Protein AF-0000000079075268 (afdb_homodimer)

Structure (mmCIF, N/CA/C/O backbone):
data_AF-0000000079075268-model_v1
#
loop_
_entity.id
_entity.type
_entity.pdbx_description
1 polymer 'ShKT domain-containing protein'
#
loop_
_atom_site.group_PDB
_atom_site.id
_atom_site.type_symbol
_atom_site.label_atom_id
_atom_site.label_alt_id
_atom_site.label_comp_id
_atom_site.label_asym_id
_atom_site.label_entity_id
_atom_site.label_seq_id
_atom_site.pdbx_PDB_ins_code
_atom_site.Cartn_x
_atom_site.Cartn_y
_atom_site.Cartn_z
_atom_site.occupancy
_atom_site.B_iso_or_equiv
_atom_site.auth_seq_id
_atom_site.auth_comp_id
_atom_site.auth_asym_id
_atom_site.auth_atom_id
_atom_site.pdbx_PDB_model_num
ATOM 1 N N . MET A 1 1 ? -38.5 -7.684 -31.516 1 22.58 1 MET A N 1
ATOM 2 C CA . MET A 1 1 ? -37.281 -7.816 -32.344 1 22.58 1 MET A CA 1
ATOM 3 C C . MET A 1 1 ? -36.156 -6.965 -31.797 1 22.58 1 MET A C 1
ATOM 5 O O . MET A 1 1 ? -36.062 -5.77 -32.094 1 22.58 1 MET A O 1
ATOM 9 N N . GLY A 1 2 ? -35.969 -6.949 -30.531 1 22.91 2 GLY A N 1
ATOM 10 C CA . GLY A 1 2 ? -35.438 -6.016 -29.547 1 22.91 2 GLY A CA 1
ATOM 11 C C . GLY A 1 2 ? -33.938 -5.828 -29.641 1 22.91 2 GLY A C 1
ATOM 12 O O . GLY A 1 2 ? -33.219 -6.785 -29.891 1 22.91 2 GLY A O 1
ATOM 13 N N . VAL A 1 3 ? -33.469 -4.605 -30.156 1 26.36 3 VAL A N 1
ATOM 14 C CA . VAL A 1 3 ? -32.156 -4.102 -30.516 1 26.36 3 VAL A CA 1
ATOM 15 C C . VAL A 1 3 ? -31.172 -4.383 -29.375 1 26.36 3 VAL A C 1
ATOM 17 O O . VAL A 1 3 ? -31.375 -3.926 -28.25 1 26.36 3 VAL A O 1
ATOM 20 N N . SER A 1 4 ? -30.547 -5.559 -29.219 1 22.36 4 SER A N 1
ATOM 21 C CA . SER A 1 4 ? -29.594 -6.102 -28.25 1 22.36 4 SER A CA 1
ATOM 22 C C . SER A 1 4 ? -28.312 -5.262 -28.219 1 22.36 4 SER A C 1
ATOM 24 O O . SER A 1 4 ? -27.656 -5.09 -29.234 1 22.36 4 SER A O 1
ATOM 26 N N . ASP A 1 5 ? -28.438 -4.043 -27.609 1 23.14 5 ASP A N 1
ATOM 27 C CA . ASP A 1 5 ? -27.375 -3.045 -27.547 1 23.14 5 ASP A CA 1
ATOM 28 C C . ASP A 1 5 ? -26.062 -3.676 -27.094 1 23.14 5 ASP A C 1
ATOM 30 O O . ASP A 1 5 ? -25.984 -4.266 -26.016 1 23.14 5 ASP A O 1
ATOM 34 N N . ARG A 1 6 ? -25.297 -4.168 -28.031 1 26.06 6 ARG A N 1
ATOM 35 C CA . ARG A 1 6 ? -23.953 -4.723 -28.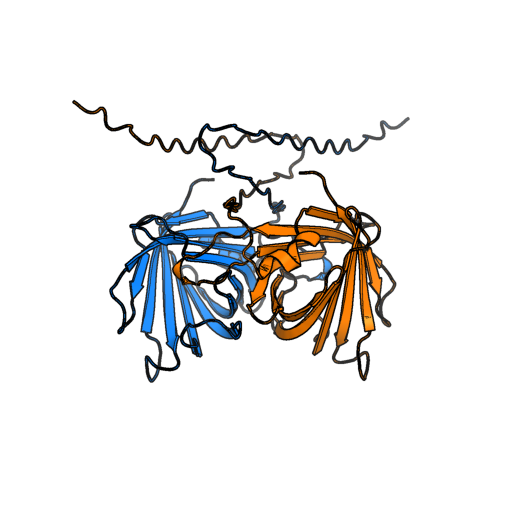016 1 26.06 6 ARG A CA 1
ATOM 36 C C . ARG A 1 6 ? -22.984 -3.793 -27.297 1 26.06 6 ARG A C 1
ATOM 38 O O . ARG A 1 6 ? -22.969 -2.588 -27.547 1 26.06 6 ARG A O 1
ATOM 45 N N . PHE A 1 7 ? -22.781 -3.996 -26.062 1 22.41 7 PHE A N 1
ATOM 46 C CA . PHE A 1 7 ? -21.812 -3.33 -25.219 1 22.41 7 PHE A CA 1
ATOM 47 C C . PHE A 1 7 ? -20.422 -3.338 -25.859 1 22.41 7 PHE A C 1
ATOM 49 O O . PHE A 1 7 ? -19.797 -4.391 -25.984 1 22.41 7 PHE A O 1
ATOM 56 N N . ARG A 1 8 ? -20.172 -2.545 -26.938 1 23.23 8 ARG A N 1
ATOM 57 C CA . ARG A 1 8 ? -18.859 -2.418 -27.562 1 23.23 8 ARG A CA 1
ATOM 58 C C . ARG A 1 8 ? -17.828 -1.882 -26.578 1 23.23 8 ARG A C 1
ATOM 60 O O . ARG A 1 8 ? -17.984 -0.769 -26.062 1 23.23 8 ARG A O 1
ATOM 67 N N . PHE A 1 9 ? -17.266 -2.678 -25.75 1 23.64 9 PHE A N 1
ATOM 68 C CA . PHE A 1 9 ? -16.125 -2.312 -24.922 1 23.64 9 PHE A CA 1
ATOM 69 C C . PHE A 1 9 ? -14.922 -1.958 -25.797 1 23.64 9 PHE A C 1
ATOM 71 O O . PHE A 1 9 ? -14.344 -2.826 -26.453 1 23.64 9 PHE A O 1
ATOM 78 N N . ALA A 1 10 ? -15.023 -0.939 -26.594 1 23.73 10 ALA A N 1
ATOM 79 C CA . ALA A 1 10 ? -13.812 -0.581 -27.328 1 23.73 10 ALA A CA 1
ATOM 80 C C . ALA A 1 10 ? -12.711 -0.113 -26.391 1 23.73 10 ALA A C 1
ATOM 82 O O . ALA A 1 10 ? -12.906 0.831 -25.609 1 23.73 10 ALA A O 1
ATOM 83 N N . PHE A 1 11 ? -11.922 -0.971 -25.922 1 25.75 11 PHE A N 1
ATOM 84 C CA . PHE A 1 11 ? -10.672 -0.705 -25.219 1 25.75 11 PHE A CA 1
ATOM 85 C C . PHE A 1 11 ? -9.742 0.15 -26.078 1 25.75 11 PHE A C 1
ATOM 87 O O . PHE A 1 11 ? -9.07 -0.36 -26.984 1 25.75 11 PHE A O 1
ATOM 94 N N . ALA A 1 12 ? -10.227 1.272 -26.609 1 25 12 ALA A N 1
ATOM 95 C CA . ALA A 1 12 ? -9.25 2.045 -27.375 1 25 12 ALA A CA 1
ATOM 96 C C . ALA A 1 12 ? -8.172 2.625 -26.453 1 25 12 ALA A C 1
ATOM 98 O O . ALA A 1 12 ? -8.453 3.479 -25.609 1 25 12 ALA A O 1
ATOM 99 N N . SER A 1 13 ? -7.273 1.851 -25.969 1 26.67 13 SER A N 1
ATOM 100 C CA . SER A 1 13 ? -6.062 2.309 -25.297 1 26.67 13 SER A CA 1
ATOM 101 C C . SER A 1 13 ? -5.254 3.246 -26.188 1 26.67 13 SER A C 1
ATOM 103 O O . SER A 1 13 ? -4.699 2.822 -27.203 1 26.67 13 SER A O 1
ATOM 105 N N . ARG A 1 14 ? -5.84 4.352 -26.578 1 27.17 14 ARG A N 1
ATOM 106 C CA . ARG A 1 14 ? -4.941 5.227 -27.328 1 27.17 14 ARG A CA 1
ATOM 107 C C . ARG A 1 14 ? -3.748 5.641 -26.469 1 27.17 14 ARG A C 1
ATOM 109 O O . ARG A 1 14 ? -3.918 6.27 -25.422 1 27.17 14 ARG A O 1
ATOM 116 N N . LEU A 1 15 ? -2.732 4.879 -26.453 1 26.78 15 LEU A N 1
ATOM 117 C CA . LEU A 1 15 ? -1.396 5.188 -25.969 1 26.78 15 LEU A CA 1
ATOM 118 C C . LEU A 1 15 ? -0.812 6.391 -26.688 1 26.78 15 LEU A C 1
ATOM 120 O O . LEU A 1 15 ? -0.612 6.352 -27.906 1 26.78 15 LEU A O 1
ATOM 124 N N . GLU A 1 16 ? -1.376 7.566 -26.438 1 29.05 16 GLU A N 1
ATOM 125 C CA . GLU A 1 16 ? -0.657 8.648 -27.109 1 29.05 16 GLU A CA 1
ATOM 126 C C . GLU A 1 16 ? 0.762 8.789 -26.562 1 29.05 16 GLU A C 1
ATOM 128 O O . GLU A 1 16 ? 0.956 8.945 -25.359 1 29.05 16 GLU A O 1
ATOM 133 N N . MET A 1 17 ? 1.657 8.188 -27.219 1 26.14 17 MET A N 1
ATOM 134 C CA . MET A 1 17 ? 3.092 8.391 -27.031 1 26.14 17 MET A CA 1
ATOM 135 C C . MET A 1 17 ? 3.48 9.836 -27.312 1 26.14 17 MET A C 1
ATOM 137 O O . MET A 1 17 ? 3.252 10.344 -28.422 1 26.14 17 MET A O 1
ATOM 141 N N . VAL A 1 18 ? 3.154 10.766 -26.438 1 28.12 18 VAL A N 1
ATOM 142 C CA . VAL A 1 18 ? 3.754 12.047 -26.797 1 28.12 18 VAL A CA 1
ATOM 143 C C . VAL A 1 18 ? 5.277 11.938 -26.75 1 28.12 18 VAL A C 1
ATOM 145 O O . VAL A 1 18 ? 5.855 11.609 -25.719 1 28.12 18 VAL A O 1
ATOM 148 N N . ARG A 1 19 ? 5.898 11.82 -27.828 1 30.5 19 ARG A N 1
ATOM 149 C CA . ARG A 1 19 ? 7.332 11.82 -28.109 1 30.5 19 ARG A CA 1
ATOM 150 C C . ARG A 1 19 ? 7.988 13.094 -27.594 1 30.5 19 ARG A C 1
ATOM 152 O O . ARG A 1 19 ? 7.82 14.164 -28.188 1 30.5 19 ARG A O 1
ATOM 159 N N . ARG A 1 20 ? 7.914 13.547 -26.281 1 32.91 20 ARG A N 1
ATOM 160 C CA . ARG A 1 20 ? 8.836 14.672 -26.172 1 32.91 20 ARG A CA 1
ATOM 161 C C . ARG A 1 20 ? 10.266 14.242 -26.453 1 32.91 20 ARG A C 1
ATOM 163 O O . ARG A 1 20 ? 10.617 13.07 -26.281 1 32.91 20 ARG A O 1
ATOM 170 N N . SER A 1 21 ? 11.117 15.102 -26.953 1 34.5 21 SER A N 1
ATOM 171 C CA . SER A 1 21 ? 12.516 14.93 -27.344 1 34.5 21 SER A CA 1
ATOM 172 C C . SER A 1 21 ? 13.297 14.164 -26.281 1 34.5 21 SER A C 1
ATOM 174 O O . SER A 1 21 ? 14.141 13.328 -26.609 1 34.5 21 SER A O 1
ATOM 176 N N . GLY A 1 22 ? 13.414 14.703 -25.062 1 35.09 22 GLY A N 1
ATOM 177 C CA . GLY A 1 22 ? 14.391 14.094 -24.188 1 35.09 22 GLY A CA 1
ATOM 178 C C . GLY A 1 22 ? 13.969 12.742 -23.656 1 35.09 22 GLY A C 1
ATOM 179 O O . GLY A 1 22 ? 12.805 12.352 -23.797 1 35.09 22 GLY A O 1
ATOM 180 N N . ASP A 1 23 ? 14.906 11.75 -23.266 1 38.97 23 ASP A N 1
ATOM 181 C CA . ASP A 1 23 ? 14.898 10.305 -23.047 1 38.97 23 ASP A CA 1
ATOM 182 C C . ASP A 1 23 ? 13.859 9.914 -21.984 1 38.97 23 ASP A C 1
ATOM 184 O O . ASP A 1 23 ? 13.797 8.758 -21.578 1 38.97 23 ASP A O 1
ATOM 188 N N . SER A 1 24 ? 13.352 10.82 -21.25 1 37.84 24 SER A N 1
ATOM 189 C CA . SER A 1 24 ? 12.555 10.312 -20.156 1 37.84 24 SER A CA 1
ATOM 190 C C . SER A 1 24 ? 11.117 10.039 -20.578 1 37.84 24 SER A C 1
ATOM 192 O O . SER A 1 24 ? 10.453 10.922 -21.141 1 37.84 24 SER A O 1
ATOM 194 N N . PHE A 1 25 ? 10.828 8.82 -20.922 1 38.78 25 PHE A N 1
ATOM 195 C CA . PHE A 1 25 ? 9.461 8.43 -21.266 1 38.78 25 PHE A CA 1
ATOM 196 C C . PHE A 1 25 ? 8.57 8.461 -20.031 1 38.78 25 PHE A C 1
ATOM 198 O O . PHE A 1 25 ? 8.977 8.031 -18.938 1 38.78 25 PHE A O 1
ATOM 205 N N . ILE A 1 26 ? 7.781 9.422 -20.031 1 35.22 26 ILE A N 1
ATOM 206 C CA . ILE A 1 26 ? 6.734 9.406 -19.016 1 35.22 26 ILE A CA 1
ATOM 207 C C . ILE A 1 26 ? 5.711 8.328 -19.344 1 35.22 26 ILE A C 1
ATOM 209 O O . ILE A 1 26 ? 5.121 8.336 -20.438 1 35.22 26 ILE A O 1
ATOM 213 N N . ILE A 1 27 ? 5.906 7.137 -18.891 1 36 27 ILE A N 1
ATOM 214 C CA . ILE A 1 27 ? 4.824 6.164 -19.016 1 36 27 ILE A CA 1
ATOM 215 C C . ILE A 1 27 ? 3.74 6.465 -17.984 1 36 27 ILE A C 1
ATOM 217 O O . ILE A 1 27 ? 4.031 6.625 -16.797 1 36 27 ILE A O 1
ATOM 221 N N . VAL A 1 28 ? 2.674 6.984 -18.516 1 34.03 28 VAL A N 1
ATOM 222 C CA . VAL A 1 28 ? 1.453 7.129 -17.734 1 34.03 28 VAL A CA 1
ATOM 223 C C . VAL A 1 28 ? 0.877 5.754 -17.406 1 34.03 28 VAL A C 1
ATOM 225 O O . VAL A 1 28 ? 0.5 5.004 -18.312 1 34.03 28 VAL A O 1
ATOM 228 N N . VAL A 1 29 ? 1.369 5.258 -16.375 1 39.75 29 VAL A N 1
ATOM 229 C CA . VAL A 1 29 ? 0.602 4.082 -15.969 1 39.75 29 VAL A CA 1
ATOM 230 C C . VAL A 1 29 ? -0.791 4.508 -15.508 1 39.75 29 VAL A C 1
ATOM 232 O O . VAL A 1 29 ? -0.928 5.332 -14.602 1 39.75 29 VAL A O 1
ATOM 235 N N . ILE A 1 30 ? -1.735 4.305 -16.375 1 36 30 ILE A N 1
ATOM 236 C CA . ILE A 1 30 ? -3.139 4.461 -16 1 36 30 ILE A CA 1
ATOM 237 C C . ILE A 1 30 ? -3.508 3.439 -14.938 1 36 30 ILE A C 1
ATOM 239 O O . ILE A 1 30 ? -3.48 2.232 -15.188 1 36 30 ILE A O 1
ATOM 243 N N . VAL A 1 31 ? -3.094 3.82 -13.734 1 40.84 31 VAL A N 1
ATOM 244 C CA . VAL A 1 31 ? -3.809 2.963 -12.789 1 40.84 31 VAL A CA 1
ATOM 245 C C . VAL A 1 31 ? -5.305 3.264 -12.852 1 40.84 31 VAL A C 1
ATOM 247 O O . VAL A 1 31 ? -5.719 4.41 -12.672 1 40.84 31 VAL A O 1
ATOM 250 N N . LEU A 1 32 ? -6.027 2.428 -13.438 1 38.38 32 LEU A N 1
ATOM 251 C CA . LEU A 1 32 ? -7.484 2.508 -13.453 1 38.38 32 LEU A CA 1
ATOM 252 C C . LEU A 1 32 ? -8.039 2.574 -12.039 1 38.38 32 LEU A C 1
ATOM 254 O O . LEU A 1 32 ? -8.016 1.579 -11.312 1 38.38 32 LEU A O 1
ATOM 258 N N . VAL A 1 33 ? -7.715 3.771 -11.492 1 46.31 33 VAL A N 1
ATOM 259 C CA . VAL A 1 33 ? -8.57 3.875 -10.312 1 46.31 33 VAL A CA 1
ATOM 260 C C . VAL A 1 33 ? -10.023 4.098 -10.75 1 46.31 33 VAL A C 1
ATOM 262 O O . VAL A 1 33 ? -10.32 5.062 -11.453 1 46.31 33 VAL A O 1
ATOM 265 N N . GLN A 1 34 ? -10.773 3.109 -10.898 1 43.53 34 GLN A N 1
ATOM 266 C CA . GLN A 1 34 ? -12.203 3.293 -11.133 1 43.53 34 GLN A CA 1
ATOM 267 C C . GLN A 1 34 ? -12.836 4.148 -10.039 1 43.53 34 GLN A C 1
ATOM 269 O O . GLN A 1 34 ? -12.828 3.771 -8.867 1 43.53 34 GLN A O 1
ATOM 274 N N . LEU A 1 35 ? -12.688 5.48 -10.188 1 48.34 35 LEU A N 1
ATOM 275 C CA . LEU A 1 35 ? -13.445 6.324 -9.273 1 48.34 35 LEU A CA 1
ATOM 276 C C . LEU A 1 35 ? -14.945 6.051 -9.398 1 48.34 35 LEU A C 1
ATOM 278 O O . LEU A 1 35 ? -15.508 6.164 -10.492 1 48.34 35 LEU A O 1
ATOM 282 N N . SER A 1 36 ? -15.375 5.102 -8.781 1 50.12 36 SER A N 1
ATOM 283 C CA . SER A 1 36 ? -16.828 4.965 -8.734 1 50.12 36 SER A CA 1
ATOM 284 C C . SER A 1 36 ? -17.469 6.145 -8.016 1 50.12 36 SER A C 1
ATOM 286 O O . SER A 1 36 ? -16.891 6.684 -7.066 1 50.12 36 SER A O 1
ATOM 288 N N . ASP A 1 37 ? -18.125 6.992 -8.781 1 55.16 37 ASP A N 1
ATOM 289 C CA . ASP A 1 37 ? -18.938 8.078 -8.25 1 55.16 37 ASP A CA 1
ATOM 290 C C . ASP A 1 37 ? -19.844 7.578 -7.117 1 55.16 37 ASP A C 1
ATOM 292 O O . ASP A 1 37 ? -21.031 7.898 -7.078 1 55.16 37 ASP A O 1
ATOM 296 N N . GLU A 1 38 ? -19.25 6.688 -6.434 1 64.25 38 GLU A N 1
ATOM 297 C CA . GLU A 1 38 ? -20.156 6.293 -5.348 1 64.25 38 GLU A CA 1
ATOM 298 C C . GLU A 1 38 ? -20.062 7.273 -4.18 1 64.25 38 GLU A C 1
ATOM 300 O O . GLU A 1 38 ? -18.969 7.695 -3.797 1 64.25 38 GLU A O 1
ATOM 305 N N . ALA A 1 39 ? -21.203 7.734 -3.809 1 78.5 39 ALA A N 1
ATOM 306 C CA . ALA A 1 39 ? -21.344 8.633 -2.668 1 78.5 39 ALA A CA 1
ATOM 307 C C . ALA A 1 39 ? -20.672 8.062 -1.428 1 78.5 39 ALA A C 1
ATOM 309 O O . ALA A 1 39 ? -20.688 6.844 -1.215 1 78.5 39 ALA A O 1
ATOM 310 N N . LEU A 1 40 ? -19.938 8.945 -0.715 1 89.19 40 LEU A N 1
ATOM 311 C CA . LEU A 1 40 ? -19.391 8.547 0.577 1 89.19 40 LEU A CA 1
ATOM 312 C C . LEU A 1 40 ? -20.5 8.062 1.51 1 89.19 40 LEU A C 1
ATOM 314 O O . LEU A 1 40 ? -21.594 8.641 1.541 1 89.19 40 LEU A O 1
ATOM 318 N N . ASP A 1 41 ? -20.219 7.004 2.152 1 89.31 41 ASP A N 1
ATOM 319 C CA . ASP A 1 41 ? -21.156 6.598 3.182 1 89.31 41 ASP A CA 1
ATOM 320 C C . ASP A 1 41 ? -21.125 7.547 4.379 1 89.31 41 ASP A C 1
ATOM 322 O O . ASP A 1 41 ? -20.344 8.5 4.391 1 89.31 41 ASP A O 1
ATOM 326 N N . PHE A 1 42 ? -22 7.336 5.309 1 90.19 42 PHE A N 1
ATOM 327 C CA . PHE A 1 42 ? -22.188 8.242 6.438 1 90.19 42 PHE A CA 1
ATOM 328 C C . PHE A 1 42 ? -20.891 8.398 7.223 1 90.19 42 PHE A C 1
ATOM 330 O O . PHE A 1 42 ? -20.531 9.508 7.633 1 90.19 42 PHE A O 1
ATOM 337 N N . ASN A 1 43 ? -20.172 7.359 7.418 1 90.38 43 ASN A N 1
ATOM 338 C CA . ASN A 1 43 ? -18.969 7.387 8.25 1 90.38 43 ASN A CA 1
ATOM 339 C C . ASN A 1 43 ? -17.812 8.086 7.535 1 90.38 43 ASN A C 1
ATOM 341 O O . ASN A 1 43 ? -17.125 8.922 8.125 1 90.38 43 ASN A O 1
ATOM 345 N N . ASN A 1 44 ? -17.641 7.789 6.242 1 94.25 44 ASN A N 1
ATOM 346 C CA . ASN A 1 44 ? -16.531 8.352 5.488 1 94.25 44 ASN A CA 1
ATOM 347 C C . ASN A 1 44 ? -16.797 9.797 5.086 1 94.25 44 ASN A C 1
ATOM 349 O O . ASN A 1 44 ? -15.867 10.516 4.695 1 94.25 44 ASN A O 1
ATOM 353 N N . ARG A 1 45 ? -18 10.258 5.246 1 94.31 45 ARG A N 1
ATOM 354 C CA . ARG A 1 45 ? -18.312 11.664 4.996 1 94.31 45 ARG A CA 1
ATOM 355 C C . ARG A 1 45 ? -17.531 12.57 5.945 1 94.31 45 ARG A C 1
ATOM 357 O O . ARG A 1 45 ? -17.25 13.727 5.617 1 94.31 45 ARG A O 1
ATOM 364 N N . LYS A 1 46 ? -17.234 12.055 7.062 1 94.62 46 LYS A N 1
ATOM 365 C CA . LYS A 1 46 ? -16.438 12.805 8.039 1 94.62 46 LYS A CA 1
ATOM 366 C C . LYS A 1 46 ? -15.078 13.172 7.469 1 94.62 46 LYS A C 1
ATOM 368 O O . LYS A 1 46 ? -14.422 14.094 7.965 1 94.62 46 LYS A O 1
ATOM 373 N N . LEU A 1 47 ? -14.633 12.453 6.406 1 96.06 47 LEU A N 1
ATOM 374 C CA . LEU A 1 47 ? -13.32 12.672 5.801 1 96.06 47 LEU A CA 1
ATOM 375 C C . LEU A 1 47 ? -13.438 13.539 4.551 1 96.06 47 LEU A C 1
ATOM 377 O O . LEU A 1 47 ? -12.445 13.758 3.852 1 96.06 47 LEU A O 1
ATOM 381 N N . GLU A 1 48 ? -14.586 14.023 4.262 1 94.31 48 GLU A N 1
ATOM 382 C CA . GLU A 1 48 ? -14.805 14.75 3.014 1 94.31 48 GLU A CA 1
ATOM 383 C C . GLU A 1 48 ? -13.82 15.914 2.877 1 94.31 48 GLU A C 1
ATOM 385 O O . GLU A 1 48 ? -13.336 16.188 1.782 1 94.31 48 GLU A O 1
ATOM 390 N N . TRP A 1 49 ? -13.531 16.562 3.93 1 95.12 49 TRP A N 1
ATOM 391 C CA . TRP A 1 49 ? -12.711 17.766 3.896 1 95.12 49 TRP A CA 1
ATOM 392 C C . TRP A 1 49 ? -11.281 17.438 3.48 1 95.12 49 TRP A C 1
ATOM 394 O O . TRP A 1 49 ? -10.562 18.297 2.969 1 95.12 49 TRP A O 1
ATOM 404 N N . ILE A 1 50 ? -10.828 16.219 3.646 1 96.56 50 ILE A N 1
ATOM 405 C CA . ILE A 1 50 ? -9.445 15.875 3.338 1 96.56 50 ILE A CA 1
ATOM 406 C C . ILE A 1 50 ? -9.352 15.328 1.915 1 96.56 50 ILE A C 1
ATOM 408 O O . ILE A 1 50 ? -8.258 15.188 1.363 1 96.56 50 ILE A O 1
ATOM 412 N N . MET A 1 51 ? -10.445 14.992 1.336 1 95.44 51 MET A N 1
ATOM 413 C CA . MET A 1 51 ? -10.453 14.406 -0.001 1 95.44 51 MET A CA 1
ATOM 414 C C . MET A 1 51 ? -10.008 15.422 -1.045 1 95.44 51 MET A C 1
ATOM 416 O O . MET A 1 51 ? -10.258 16.625 -0.893 1 95.44 51 MET A O 1
ATOM 420 N N . GLY A 1 52 ? -9.352 14.891 -2.068 1 96.12 52 GLY A N 1
ATOM 421 C CA . GLY A 1 52 ? -8.898 15.742 -3.154 1 96.12 52 GLY A CA 1
ATOM 422 C C . GLY A 1 52 ? -7.41 15.609 -3.43 1 96.12 52 GLY A C 1
ATOM 423 O O . GLY A 1 52 ? -6.766 14.664 -2.961 1 96.12 52 GLY A O 1
ATOM 424 N N . LYS A 1 53 ? -6.965 16.453 -4.305 1 97.31 53 LYS A N 1
ATOM 425 C CA . LYS A 1 53 ? -5.547 16.547 -4.641 1 97.31 53 LYS A CA 1
ATOM 426 C C . LYS A 1 53 ? -4.891 17.719 -3.926 1 97.31 53 LYS A C 1
ATOM 428 O O . LYS A 1 53 ? -5.375 18.859 -4.012 1 97.31 53 LYS A O 1
ATOM 433 N N . TRP A 1 54 ? -3.867 17.422 -3.246 1 98.25 54 TRP A N 1
ATOM 434 C CA . TRP A 1 54 ? -3.123 18.391 -2.455 1 98.25 54 TRP A CA 1
ATOM 435 C C . TRP A 1 54 ? -1.658 18.422 -2.875 1 98.25 54 TRP A C 1
ATOM 437 O O . TRP A 1 54 ? -1.051 17.391 -3.127 1 98.25 54 TRP A O 1
ATOM 447 N N . ARG A 1 55 ? -1.116 19.672 -2.883 1 98.31 55 ARG A N 1
ATOM 448 C CA . ARG A 1 55 ? 0.27 19.766 -3.33 1 98.31 55 ARG A CA 1
ATOM 449 C C . ARG A 1 55 ? 1.005 20.891 -2.627 1 98.31 55 ARG A C 1
ATOM 451 O O . ARG A 1 55 ? 0.415 21.938 -2.336 1 98.31 55 ARG A O 1
ATOM 458 N N . SER A 1 56 ? 2.197 20.641 -2.279 1 98.44 56 SER A N 1
ATOM 459 C CA . SER A 1 56 ? 3.133 21.641 -1.784 1 98.44 56 SER A CA 1
ATOM 460 C C . SER A 1 56 ? 4.484 21.531 -2.482 1 98.44 56 SER A C 1
ATOM 462 O O . SER A 1 56 ? 5.102 20.469 -2.488 1 98.44 56 SER A O 1
ATOM 464 N N . GLU A 1 57 ? 4.918 22.609 -2.965 1 96.06 57 GLU A N 1
ATOM 465 C CA . GLU A 1 57 ? 6.215 22.625 -3.635 1 96.06 57 GLU A CA 1
ATOM 466 C C . GLU A 1 57 ? 7.336 22.969 -2.66 1 96.06 57 GLU A C 1
ATOM 468 O O . GLU A 1 57 ? 8.461 22.469 -2.795 1 96.06 57 GLU A O 1
ATOM 473 N N . PHE A 1 58 ? 7.035 23.797 -1.727 1 92.12 58 PHE A N 1
ATOM 474 C CA . PHE A 1 58 ? 8.18 24.375 -1.031 1 92.12 58 PHE A CA 1
ATOM 475 C C . PHE A 1 58 ? 7.918 24.453 0.468 1 92.12 58 PHE A C 1
ATOM 477 O O . PHE A 1 58 ? 8.797 24.844 1.236 1 92.12 58 PHE A O 1
ATOM 484 N N . SER A 1 59 ? 6.871 24.031 0.923 1 95.12 59 SER A N 1
ATOM 485 C CA . SER A 1 59 ? 6.547 24.312 2.316 1 95.12 59 SER A CA 1
ATOM 486 C C . SER A 1 59 ? 6.992 23.172 3.23 1 95.12 59 SER A C 1
ATOM 488 O O . SER A 1 59 ? 7.055 23.344 4.449 1 95.12 59 SER A O 1
ATOM 490 N N . GLY A 1 60 ? 7.219 22.031 2.701 1 98.19 60 GLY A N 1
ATOM 491 C CA . GLY A 1 60 ? 7.598 20.906 3.535 1 98.19 60 GLY A CA 1
ATOM 492 C C . GLY A 1 60 ? 8.945 21.078 4.215 1 98.19 60 GLY A C 1
ATOM 493 O O . GLY A 1 60 ? 9.906 21.531 3.586 1 98.19 60 GLY A O 1
ATOM 494 N N . LYS A 1 61 ? 8.969 20.75 5.512 1 97.69 61 LYS A N 1
ATOM 495 C CA . LYS A 1 61 ? 10.211 20.781 6.281 1 97.69 61 LYS A CA 1
ATOM 496 C C . LYS A 1 61 ? 10.445 19.438 6.977 1 97.69 61 LYS A C 1
ATOM 498 O O . LYS A 1 61 ? 9.5 18.812 7.473 1 97.69 61 LYS A O 1
ATOM 503 N N . VAL A 1 62 ? 11.641 18.984 6.973 1 95.25 62 VAL A N 1
ATOM 504 C CA . VAL A 1 62 ? 12.086 17.812 7.727 1 95.25 62 VAL A CA 1
ATOM 505 C C . VAL A 1 62 ? 12.945 18.25 8.906 1 95.25 62 VAL A C 1
ATOM 507 O O . VAL A 1 62 ? 13.914 19 8.734 1 95.25 62 VAL A O 1
ATOM 510 N N . PHE A 1 63 ? 12.586 17.719 10.102 1 93.19 63 PHE A N 1
ATOM 511 C CA . PHE A 1 63 ? 13.281 18.031 11.344 1 93.19 63 PHE A CA 1
ATOM 512 C C . PHE A 1 63 ? 13.797 16.766 12.008 1 93.19 63 PHE A C 1
ATOM 514 O O . PHE A 1 63 ? 13.102 15.75 12.055 1 93.19 63 PHE A O 1
ATOM 52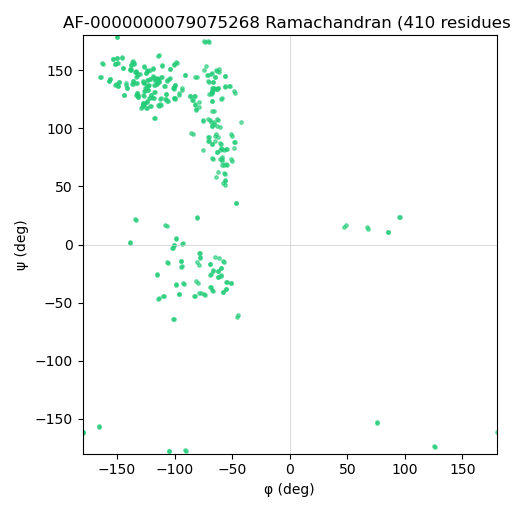1 N N . TRP A 1 64 ? 15 16.875 12.453 1 90.81 64 TRP A N 1
ATOM 522 C CA . TRP A 1 64 ? 15.516 15.844 13.352 1 90.81 64 TRP A CA 1
ATOM 523 C C . TRP A 1 64 ? 16.781 16.328 14.062 1 90.81 64 TRP A C 1
ATOM 525 O O . TRP A 1 64 ? 17.594 17.047 13.477 1 90.81 64 TRP A O 1
ATOM 535 N N . PRO A 1 65 ? 16.984 15.961 15.289 1 90.31 65 PRO A N 1
ATOM 536 C CA . PRO A 1 65 ? 18.109 16.484 16.047 1 90.31 65 PRO A CA 1
ATOM 537 C C . PRO A 1 65 ? 19.453 16.266 15.352 1 90.31 65 PRO A C 1
ATOM 539 O O . PRO A 1 65 ? 20.344 17.109 15.43 1 90.31 65 PRO A O 1
ATOM 542 N N . THR A 1 66 ? 19.625 15.164 14.586 1 85.5 66 THR A N 1
ATOM 543 C CA . THR A 1 66 ? 20.938 14.75 14.094 1 85.5 66 THR A CA 1
ATOM 544 C C . THR A 1 66 ? 21.125 15.164 12.633 1 85.5 66 THR A C 1
ATOM 546 O O . THR A 1 66 ? 22.125 14.82 12.016 1 85.5 66 THR A O 1
ATOM 549 N N . VAL A 1 67 ? 20.188 15.797 11.992 1 83.81 67 VAL A N 1
ATOM 550 C CA . VAL A 1 67 ? 20.297 16.156 10.578 1 83.81 67 VAL A CA 1
ATOM 551 C C . VAL A 1 67 ? 19.859 17.609 10.383 1 83.81 67 VAL A C 1
ATOM 553 O O . VAL A 1 67 ? 19.031 18.125 11.133 1 83.81 67 VAL A O 1
ATOM 556 N N . PRO A 1 68 ? 20.484 18.312 9.359 1 90.06 68 PRO A N 1
ATOM 557 C CA . PRO A 1 68 ? 20 19.656 9.039 1 90.06 68 PRO A CA 1
ATOM 558 C C . PRO A 1 68 ? 18.562 19.656 8.539 1 90.06 68 PRO A C 1
ATOM 560 O O . PRO A 1 68 ? 18.109 18.672 7.941 1 90.06 68 PRO A O 1
ATOM 563 N N . THR A 1 69 ? 17.922 20.766 8.844 1 93.31 69 THR A N 1
ATOM 564 C CA . THR A 1 69 ? 16.562 20.922 8.32 1 93.31 69 THR A CA 1
ATOM 565 C C . THR A 1 69 ? 16.578 20.953 6.797 1 93.31 69 THR A C 1
ATOM 567 O O . THR A 1 69 ? 17.422 21.609 6.188 1 93.31 69 THR A O 1
ATOM 570 N N . MET A 1 70 ? 15.68 20.203 6.223 1 94.19 70 MET A N 1
ATOM 571 C CA . MET A 1 70 ? 15.562 20.141 4.77 1 94.19 70 MET A CA 1
ATOM 572 C C . MET A 1 70 ? 14.164 20.562 4.324 1 94.19 70 MET A C 1
ATOM 574 O O . MET A 1 70 ? 13.203 20.438 5.086 1 94.19 70 MET A O 1
ATOM 578 N N . THR A 1 71 ? 14.172 21.125 3.133 1 97.19 71 THR A N 1
ATOM 579 C CA . THR A 1 71 ? 12.898 21.469 2.51 1 97.19 71 THR A CA 1
ATOM 580 C C . THR A 1 71 ? 12.492 20.422 1.484 1 97.19 71 THR A C 1
ATOM 582 O O . THR A 1 71 ? 13.328 19.922 0.727 1 97.19 71 THR A O 1
ATOM 585 N N . PHE A 1 72 ? 11.172 20.062 1.515 1 97.5 72 PHE A N 1
ATOM 586 C CA . PHE A 1 72 ? 10.711 19.078 0.543 1 97.5 72 PHE A CA 1
ATOM 587 C C . PHE A 1 72 ? 9.352 19.484 -0.03 1 97.5 72 PHE A C 1
ATOM 589 O O . PHE A 1 72 ? 8.641 20.297 0.556 1 97.5 72 PHE A O 1
ATOM 596 N N . GLY A 1 73 ? 9.086 19 -1.242 1 98.19 73 GLY A N 1
ATOM 597 C CA . GLY A 1 73 ? 7.754 19.016 -1.826 1 98.19 73 GLY A CA 1
ATOM 598 C C . GLY A 1 73 ? 7.012 17.703 -1.679 1 98.19 73 GLY A C 1
ATOM 599 O O . GLY A 1 73 ? 7.633 16.656 -1.478 1 98.19 73 GLY A O 1
ATOM 600 N N . GLU A 1 74 ? 5.695 17.812 -1.74 1 98.31 74 GLU A N 1
ATOM 601 C CA . GLU A 1 74 ? 4.887 16.594 -1.657 1 98.31 74 GLU A CA 1
ATOM 602 C C . GLU A 1 74 ? 3.521 16.797 -2.307 1 98.31 74 GLU A C 1
ATOM 604 O O . GLU A 1 74 ? 2.934 17.875 -2.209 1 98.31 74 GLU A O 1
ATOM 609 N N . GLU A 1 75 ? 3.096 15.812 -2.928 1 97.88 75 GLU A N 1
ATOM 610 C CA . GLU A 1 75 ? 1.719 15.734 -3.404 1 97.88 75 GLU A CA 1
ATOM 611 C C . GLU A 1 75 ? 0.959 14.609 -2.713 1 97.88 75 GLU A C 1
ATOM 613 O O . GLU A 1 75 ? 1.521 13.539 -2.451 1 97.88 75 GLU A O 1
ATOM 618 N N . LEU A 1 76 ? -0.25 14.914 -2.385 1 97.81 76 LEU A N 1
ATOM 619 C CA . LEU A 1 76 ? -1.156 13.992 -1.704 1 97.81 76 LEU A CA 1
ATOM 620 C C . LEU A 1 76 ? -2.469 13.859 -2.467 1 97.81 76 LEU A C 1
ATOM 622 O O . LEU A 1 76 ? -3.059 14.867 -2.877 1 97.81 76 LEU A O 1
ATOM 626 N N . HIS A 1 77 ? -2.904 12.656 -2.682 1 96.62 77 HIS A N 1
ATOM 627 C CA . HIS A 1 77 ? -4.191 12.383 -3.307 1 96.62 77 HIS A CA 1
ATOM 628 C C . HIS A 1 77 ? -5.035 11.453 -2.441 1 96.62 77 HIS A C 1
ATOM 630 O O . HIS A 1 77 ? -4.609 10.336 -2.119 1 96.62 77 HIS A O 1
ATOM 636 N N . ILE A 1 78 ? -6.191 11.906 -2.07 1 97.12 78 ILE A N 1
ATOM 637 C CA . ILE A 1 78 ? -7.164 11.102 -1.338 1 97.12 78 ILE A CA 1
ATOM 638 C C . ILE A 1 78 ? -8.492 11.086 -2.09 1 97.12 78 ILE A C 1
ATOM 640 O O . ILE A 1 78 ? -9.109 12.141 -2.301 1 97.12 78 ILE A O 1
ATOM 644 N N . GLY A 1 79 ? -8.867 9.953 -2.488 1 94.69 79 GLY A N 1
ATOM 645 C CA . GLY A 1 79 ? -10.086 9.836 -3.285 1 94.69 79 GLY A CA 1
ATOM 646 C C . GLY A 1 79 ? -10.797 8.516 -3.092 1 94.69 79 GLY A C 1
ATOM 647 O O . GLY A 1 79 ? -10.367 7.676 -2.299 1 94.69 79 GLY A O 1
ATOM 648 N N . GLU A 1 80 ? -11.898 8.367 -3.75 1 91.56 80 GLU A N 1
ATOM 649 C CA . GLU A 1 80 ? -12.727 7.176 -3.602 1 91.56 80 GLU A CA 1
ATOM 650 C C . GLU A 1 80 ? -12.023 5.938 -4.141 1 91.56 80 GLU A C 1
ATOM 652 O O . GLU A 1 80 ? -11.336 6.004 -5.16 1 91.56 80 GLU A O 1
ATOM 657 N N . ALA A 1 81 ? -12.156 4.887 -3.465 1 91.69 81 ALA A N 1
ATOM 658 C CA . ALA A 1 81 ? -11.742 3.57 -3.943 1 91.69 81 ALA A CA 1
ATOM 659 C C . ALA A 1 81 ? -12.953 2.742 -4.371 1 91.69 81 ALA A C 1
ATOM 661 O O . ALA A 1 81 ? -14.07 2.971 -3.9 1 91.69 81 ALA A O 1
ATOM 662 N N . PRO A 1 82 ? -12.68 1.818 -5.359 1 88.25 82 PRO A N 1
ATOM 663 C CA . PRO A 1 82 ? -13.789 0.913 -5.66 1 88.25 82 PRO A CA 1
ATOM 664 C C . PRO A 1 82 ? -14.281 0.151 -4.434 1 88.25 82 PRO A C 1
ATOM 666 O O . PRO A 1 82 ? -13.484 -0.182 -3.549 1 88.25 82 PRO A O 1
ATOM 669 N N . ILE A 1 83 ? -15.555 -0.068 -4.418 1 86.44 83 ILE A N 1
ATOM 670 C CA . ILE A 1 83 ? -16.156 -0.744 -3.27 1 86.44 83 ILE A CA 1
ATOM 671 C C . ILE A 1 83 ? -16.391 -2.215 -3.604 1 86.44 83 ILE A C 1
ATOM 673 O O . ILE A 1 83 ? -16.969 -2.535 -4.648 1 86.44 83 ILE A O 1
ATOM 677 N N . ALA A 1 84 ? -15.836 -3.006 -2.699 1 78.69 84 ALA A N 1
ATOM 678 C CA . ALA A 1 84 ? -16.219 -4.414 -2.783 1 78.69 84 ALA A CA 1
ATOM 679 C C . ALA A 1 84 ? -17.547 -4.664 -2.088 1 78.69 84 ALA A C 1
ATOM 681 O O . ALA A 1 84 ? -17.672 -4.445 -0.881 1 78.69 84 ALA A O 1
ATOM 682 N N . LYS A 1 85 ? -18.453 -5.141 -2.793 1 73.69 85 LYS A N 1
ATOM 683 C CA . LYS A 1 85 ? -19.766 -5.391 -2.213 1 73.69 85 LYS A CA 1
ATOM 684 C C . LYS A 1 85 ? -19.688 -6.379 -1.056 1 73.69 85 LYS A C 1
ATOM 686 O O . LYS A 1 85 ? -20.438 -6.273 -0.082 1 73.69 85 LYS A O 1
ATOM 691 N N . SER A 1 86 ? -18.672 -7.172 -1.149 1 70.19 86 SER A N 1
ATOM 692 C CA . SER A 1 86 ? -18.531 -8.219 -0.142 1 70.19 86 SER A CA 1
ATOM 693 C C . SER A 1 86 ? -17.891 -7.668 1.133 1 70.19 86 SER A C 1
ATOM 695 O O . SER A 1 86 ? -18.047 -8.258 2.207 1 70.19 86 SER A O 1
ATOM 697 N N . ALA A 1 87 ? -17.016 -6.691 1.168 1 67.25 87 ALA A N 1
ATOM 698 C CA . ALA A 1 87 ? -16.281 -6.199 2.326 1 67.25 87 ALA A CA 1
ATOM 699 C C . ALA A 1 87 ? -17.141 -5.262 3.17 1 67.25 87 ALA A C 1
ATOM 701 O O . ALA A 1 87 ? -16.906 -5.117 4.375 1 67.25 87 ALA A O 1
ATOM 702 N N . ASN A 1 88 ? -18.219 -4.77 2.717 1 76.06 88 ASN A N 1
ATOM 703 C CA . ASN A 1 88 ? -19.109 -3.834 3.387 1 76.06 88 ASN A CA 1
ATOM 704 C C . ASN A 1 88 ? -18.344 -2.672 4.008 1 76.06 88 ASN A C 1
ATOM 706 O O . ASN A 1 88 ? -18.672 -2.215 5.105 1 76.06 88 ASN A O 1
ATOM 710 N N . VAL A 1 89 ? -17.156 -2.4 3.713 1 85.25 89 VAL A N 1
ATOM 711 C CA . VAL A 1 89 ? -16.375 -1.253 4.156 1 85.25 89 VAL A CA 1
ATOM 712 C C . VAL A 1 89 ? -15.977 -0.402 2.951 1 85.25 89 VAL A C 1
ATOM 714 O O . VAL A 1 89 ? -15.492 -0.926 1.944 1 85.25 89 VAL A O 1
ATOM 717 N N . GLN A 1 90 ? -16.312 0.826 3.047 1 90.94 90 GLN A N 1
ATOM 718 C CA . GLN A 1 90 ? -15.852 1.757 2.023 1 90.94 90 GLN A CA 1
ATOM 719 C C . GLN A 1 90 ? -14.469 2.305 2.361 1 90.94 90 GLN A C 1
ATOM 721 O O . GLN A 1 90 ? -14.25 2.805 3.465 1 90.94 90 GLN A O 1
ATOM 726 N N . PHE A 1 91 ? -13.57 2.205 1.413 1 93.81 91 PHE A N 1
ATOM 727 C CA . PHE A 1 91 ? -12.234 2.758 1.564 1 93.81 91 PHE A CA 1
ATOM 728 C C . PHE A 1 91 ? -12.031 3.947 0.634 1 93.81 91 PHE A C 1
ATOM 730 O O . PHE A 1 91 ? -12.695 4.055 -0.399 1 93.81 91 PHE A O 1
ATOM 737 N N . LEU A 1 92 ? -11.156 4.762 1.054 1 95.81 92 LEU A N 1
ATOM 738 C CA . LEU A 1 92 ? -10.586 5.801 0.199 1 95.81 92 LEU A CA 1
ATOM 739 C C . LEU A 1 92 ? -9.156 5.457 -0.202 1 95.81 92 LEU A C 1
ATOM 741 O O . LEU A 1 92 ? -8.391 4.938 0.61 1 95.81 92 LEU A O 1
ATOM 745 N N . ASN A 1 93 ? -8.859 5.766 -1.44 1 95.56 93 ASN A N 1
ATOM 746 C CA . ASN A 1 93 ? -7.469 5.691 -1.868 1 95.56 93 ASN A CA 1
ATOM 747 C C . ASN A 1 93 ? -6.629 6.797 -1.238 1 95.56 93 ASN A C 1
ATOM 749 O O . ASN A 1 93 ? -7.09 7.934 -1.1 1 95.56 93 ASN A O 1
ATOM 753 N N . PHE A 1 94 ? -5.461 6.469 -0.85 1 97.44 94 PHE A N 1
ATOM 754 C CA . PHE A 1 94 ? -4.465 7.395 -0.329 1 97.44 94 PHE A CA 1
ATOM 755 C C . PHE A 1 94 ? -3.15 7.262 -1.089 1 97.44 94 PHE A C 1
ATOM 757 O O . PHE A 1 94 ? -2.609 6.16 -1.214 1 97.44 94 PHE A O 1
ATOM 764 N N . SER A 1 95 ? -2.607 8.359 -1.59 1 97 95 SER A N 1
ATOM 765 C CA . SER A 1 95 ? -1.293 8.359 -2.225 1 97 95 SER A CA 1
ATOM 766 C C . SER A 1 95 ? -0.514 9.625 -1.889 1 97 95 SER A C 1
ATOM 768 O O . SER A 1 95 ? -1.079 10.719 -1.865 1 97 95 SER A O 1
ATOM 770 N N . ALA A 1 96 ? 0.734 9.43 -1.606 1 97.62 96 ALA A N 1
ATOM 771 C CA . ALA A 1 96 ? 1.636 10.547 -1.325 1 97.62 96 ALA A CA 1
ATOM 772 C C . ALA A 1 96 ? 2.971 10.367 -2.043 1 97.62 96 ALA A C 1
ATOM 774 O O . ALA A 1 96 ? 3.498 9.25 -2.117 1 97.62 96 ALA A O 1
ATOM 775 N N . ARG A 1 97 ? 3.486 11.469 -2.602 1 97.06 97 ARG A N 1
ATOM 776 C CA . ARG A 1 97 ? 4.812 11.5 -3.209 1 97.06 97 ARG A CA 1
ATOM 777 C C . ARG A 1 97 ? 5.605 12.711 -2.723 1 97.06 97 ARG A C 1
ATOM 779 O O . ARG A 1 97 ? 5.148 13.852 -2.83 1 97.06 97 ARG A O 1
ATOM 786 N N . ALA A 1 98 ? 6.773 12.422 -2.242 1 96.88 98 ALA A N 1
ATOM 787 C CA . ALA A 1 98 ? 7.633 13.492 -1.737 1 96.88 98 ALA A CA 1
ATOM 788 C C . ALA A 1 98 ? 8.938 13.562 -2.529 1 96.88 98 ALA A C 1
ATOM 790 O O . ALA A 1 98 ? 9.406 12.555 -3.057 1 96.88 98 ALA A O 1
ATOM 791 N N . TRP A 1 99 ? 9.492 14.742 -2.594 1 95.88 99 TRP A N 1
ATOM 792 C CA . TRP A 1 99 ? 10.75 14.969 -3.301 1 95.88 99 TRP A CA 1
ATOM 793 C C . TRP A 1 99 ? 11.539 16.109 -2.662 1 95.88 99 TRP A C 1
ATOM 795 O O . TRP A 1 99 ? 10.977 16.906 -1.914 1 95.88 99 TRP A O 1
ATOM 805 N N . SER A 1 100 ? 12.781 16.094 -2.969 1 94.81 100 SER A N 1
ATOM 806 C CA . SER A 1 100 ? 13.625 17.203 -2.549 1 94.81 100 SER A CA 1
ATOM 807 C C . SER A 1 100 ? 13.242 18.484 -3.275 1 94.81 100 SER A C 1
ATOM 809 O O . SER A 1 100 ? 13.117 18.5 -4.5 1 94.81 100 SER A O 1
ATOM 811 N N . HIS A 1 101 ? 13.094 19.5 -2.418 1 95.06 101 HIS A N 1
ATOM 812 C CA . HIS A 1 101 ? 12.797 20.781 -3.045 1 95.06 101 HIS A CA 1
ATOM 813 C C . HIS A 1 101 ? 13.984 21.281 -3.857 1 95.06 101 HIS A C 1
ATOM 815 O O . HIS A 1 101 ? 13.82 21.766 -4.977 1 95.06 101 HIS A O 1
ATOM 821 N N . SER A 1 102 ? 15.219 21.109 -3.375 1 92.06 102 SER A N 1
ATOM 822 C CA . SER A 1 102 ? 16.422 21.688 -3.961 1 92.06 102 SER A CA 1
ATOM 823 C C . SER A 1 102 ? 16.875 20.891 -5.18 1 92.06 102 SER A C 1
ATOM 825 O O . SER A 1 102 ? 17.203 21.469 -6.219 1 92.06 102 SER A O 1
ATOM 827 N N . THR A 1 103 ? 16.828 19.531 -5.09 1 91.62 103 THR A N 1
ATOM 828 C CA . THR A 1 103 ? 17.391 18.703 -6.145 1 91.62 103 THR A CA 1
ATOM 829 C C . THR A 1 103 ? 16.297 18.078 -6.988 1 91.62 103 THR A C 1
ATOM 831 O O . THR A 1 103 ? 16.562 17.547 -8.07 1 91.62 103 THR A O 1
ATOM 834 N N . LYS A 1 104 ? 15.094 18.109 -6.445 1 92.38 104 LYS A N 1
ATOM 835 C CA . LYS A 1 104 ? 13.93 17.484 -7.059 1 92.38 104 LYS A CA 1
ATOM 836 C C . LYS A 1 104 ? 14.062 15.961 -7.055 1 92.38 104 LYS A C 1
ATOM 838 O O . LYS A 1 104 ? 13.266 15.258 -7.684 1 92.38 104 LYS A O 1
ATOM 843 N N . ASP A 1 105 ? 15.047 15.555 -6.25 1 91.44 105 ASP A N 1
ATOM 844 C CA . ASP A 1 105 ? 15.203 14.109 -6.102 1 91.44 105 ASP A CA 1
ATOM 845 C C . ASP A 1 105 ? 13.984 13.492 -5.43 1 91.44 105 ASP A C 1
ATOM 847 O O . ASP A 1 105 ? 13.422 14.07 -4.5 1 91.44 105 ASP A O 1
ATOM 851 N N . HIS A 1 106 ? 13.695 12.281 -5.91 1 92.75 106 HIS A N 1
ATOM 852 C CA . HIS A 1 106 ? 12.617 11.508 -5.309 1 92.75 106 HIS A CA 1
ATOM 853 C C . HIS A 1 106 ? 12.969 11.086 -3.885 1 92.75 106 HIS A C 1
ATOM 855 O O . HIS A 1 106 ? 14.086 10.641 -3.621 1 92.75 106 HIS A O 1
ATOM 861 N N . PHE A 1 107 ? 11.984 11.258 -2.965 1 91.31 107 PHE A N 1
ATOM 862 C CA . PHE A 1 107 ? 12.18 10.766 -1.606 1 91.31 107 PHE A CA 1
ATOM 863 C C . PHE A 1 107 ? 11.445 9.445 -1.4 1 91.31 107 PHE A C 1
ATOM 865 O O . PHE A 1 107 ? 12.062 8.422 -1.095 1 91.31 107 PHE A O 1
ATOM 872 N N . HIS A 1 108 ? 10.102 9.508 -1.505 1 90.38 108 HIS A N 1
ATOM 873 C CA . HIS A 1 108 ? 9.352 8.258 -1.398 1 90.38 108 HIS A CA 1
ATOM 874 C C . HIS A 1 108 ? 7.938 8.422 -1.949 1 90.38 108 HIS A C 1
ATOM 876 O O . HIS A 1 108 ? 7.438 9.547 -2.068 1 90.38 108 HIS A O 1
ATOM 882 N N . ASP A 1 109 ? 7.414 7.309 -2.332 1 94.12 109 ASP A N 1
ATOM 883 C CA . ASP A 1 109 ? 5.988 7.113 -2.572 1 94.12 109 ASP A CA 1
ATOM 884 C C . ASP A 1 109 ? 5.34 6.32 -1.438 1 94.12 109 ASP A C 1
ATOM 886 O O . ASP A 1 109 ? 5.945 5.391 -0.9 1 94.12 109 ASP A O 1
ATOM 890 N N . GLU A 1 110 ? 4.18 6.703 -1.143 1 95.12 110 GLU A N 1
ATOM 891 C CA . GLU A 1 110 ? 3.35 5.992 -0.175 1 95.12 110 GLU A CA 1
ATOM 892 C C . GLU A 1 110 ? 1.937 5.777 -0.711 1 95.12 110 GLU A C 1
ATOM 894 O O . GLU A 1 110 ? 1.311 6.711 -1.216 1 95.12 110 GLU A O 1
ATOM 899 N N . TRP A 1 111 ? 1.504 4.566 -0.643 1 95.44 111 TRP A N 1
ATOM 900 C CA . TRP A 1 111 ? 0.162 4.203 -1.089 1 95.44 111 TRP A CA 1
ATOM 901 C C . TRP A 1 111 ? -0.605 3.492 0.021 1 95.44 111 TRP A C 1
ATOM 903 O O . TRP A 1 111 ? -0.026 2.725 0.792 1 95.44 111 TRP A O 1
ATOM 913 N N . GLY A 1 112 ? -1.935 3.771 -0.068 1 96.75 112 GLY A N 1
ATOM 914 C CA . GLY A 1 112 ? -2.713 3.039 0.918 1 96.75 112 GLY A CA 1
ATOM 915 C C . GLY A 1 112 ? -4.199 3.338 0.848 1 96.75 112 GLY A C 1
ATOM 916 O O . GLY A 1 112 ? -4.711 3.725 -0.206 1 96.75 112 GLY A O 1
ATOM 917 N N . PHE A 1 113 ? -4.797 2.986 1.982 1 96.12 113 PHE A N 1
ATOM 918 C CA . PHE A 1 113 ? -6.246 3.098 2.086 1 96.12 113 PHE A CA 1
ATOM 919 C C . PHE A 1 113 ? -6.652 3.697 3.426 1 96.12 113 PHE A C 1
ATOM 921 O O . PHE A 1 113 ? -6.059 3.375 4.461 1 96.12 113 PHE A O 1
ATOM 928 N N . LEU A 1 114 ? -7.637 4.527 3.354 1 96.75 114 LEU A N 1
ATOM 929 C CA . LEU A 1 114 ? -8.195 5.234 4.5 1 96.75 114 LEU A CA 1
ATOM 930 C C . LEU A 1 114 ? -9.688 4.938 4.648 1 96.75 114 LEU A C 1
ATOM 932 O O . LEU A 1 114 ? -10.414 4.879 3.652 1 96.75 114 LEU A O 1
ATOM 936 N N . THR A 1 115 ? -10.148 4.707 5.902 1 95.56 115 THR A N 1
ATOM 937 C CA . THR A 1 115 ? -11.57 4.5 6.145 1 95.56 115 THR A CA 1
ATOM 938 C C . THR A 1 115 ? -11.945 4.906 7.566 1 95.56 115 THR A C 1
ATOM 940 O O . THR A 1 115 ? -11.07 5.055 8.422 1 95.56 115 THR A O 1
ATOM 943 N N . VAL A 1 116 ? -13.25 5.148 7.719 1 94.56 116 VAL A N 1
ATOM 944 C CA . VAL A 1 116 ? -13.82 5.426 9.031 1 94.56 116 VAL A CA 1
ATOM 945 C C . VAL A 1 116 ? -14.93 4.426 9.336 1 94.56 116 VAL A C 1
ATOM 947 O O . VAL A 1 116 ? -15.805 4.188 8.5 1 94.56 116 VAL A O 1
ATOM 950 N N . ASP A 1 117 ? -14.867 3.893 10.531 1 90.44 117 ASP A N 1
ATOM 951 C CA . ASP A 1 117 ? -15.898 2.914 10.867 1 90.44 117 ASP A CA 1
ATOM 952 C C . ASP A 1 117 ? -17.094 3.588 11.523 1 90.44 117 ASP A C 1
ATOM 954 O O . ASP A 1 117 ? -17.156 4.816 11.625 1 90.44 117 ASP A O 1
ATOM 958 N N . SER A 1 118 ? -18.062 2.775 11.93 1 88.5 118 SER A N 1
ATOM 959 C CA . SER A 1 118 ? -19.328 3.283 12.445 1 88.5 118 SER A CA 1
ATOM 960 C C . SER A 1 118 ? -19.141 3.953 13.805 1 88.5 118 SER A C 1
ATOM 962 O O . SER A 1 118 ? -20 4.727 14.25 1 88.5 118 SER A O 1
ATOM 964 N N . ASN A 1 119 ? -18.031 3.705 14.477 1 88.31 119 ASN A N 1
ATOM 965 C CA . ASN A 1 119 ? -17.75 4.32 15.766 1 88.31 119 ASN A CA 1
ATOM 966 C C . ASN A 1 119 ? -16.938 5.605 15.609 1 88.31 119 ASN A C 1
ATOM 968 O O . ASN A 1 119 ? -16.562 6.234 16.594 1 88.31 119 ASN A O 1
ATOM 972 N N . GLY A 1 120 ? -16.672 5.922 14.391 1 88.62 120 GLY A N 1
ATOM 973 C CA . GLY A 1 120 ? -15.922 7.145 14.125 1 88.62 120 GLY A CA 1
ATOM 974 C C . GLY A 1 120 ? -14.422 6.957 14.195 1 88.62 120 GLY A C 1
ATOM 975 O O . GLY A 1 120 ? -13.664 7.934 14.234 1 88.62 120 GLY A O 1
ATOM 976 N N . ASN A 1 121 ? -13.953 5.738 14.266 1 93.12 121 ASN A N 1
ATOM 977 C CA . ASN A 1 121 ? -12.523 5.449 14.266 1 93.12 121 ASN A CA 1
ATOM 978 C C . ASN A 1 121 ? -11.961 5.391 12.844 1 93.12 121 ASN A C 1
ATOM 980 O O . ASN A 1 121 ? -12.461 4.637 12.008 1 93.12 121 ASN A O 1
ATOM 984 N N . ALA A 1 122 ? -10.977 6.203 12.664 1 96.31 122 ALA A N 1
ATOM 985 C CA . ALA A 1 122 ? -10.312 6.219 11.367 1 96.31 122 ALA A CA 1
ATOM 986 C C . ALA A 1 122 ? -9.133 5.246 11.344 1 96.31 122 ALA A C 1
ATOM 988 O O . ALA A 1 122 ? -8.461 5.047 12.352 1 96.31 122 ALA A O 1
ATOM 989 N N . THR A 1 123 ? -8.922 4.652 10.188 1 96.25 123 THR A N 1
ATOM 990 C CA . THR A 1 123 ? -7.777 3.775 9.945 1 96.25 123 THR A CA 1
ATOM 991 C C . THR A 1 123 ? -7.09 4.133 8.633 1 96.25 123 THR A C 1
ATOM 993 O O . THR A 1 123 ? -7.75 4.332 7.609 1 96.25 123 THR A O 1
ATOM 996 N N . LEU A 1 124 ? -5.824 4.281 8.695 1 97.38 124 LEU A N 1
ATOM 997 C CA . LEU A 1 124 ? -4.988 4.453 7.512 1 97.38 124 LEU A CA 1
ATOM 998 C C . LEU A 1 124 ? -3.938 3.35 7.426 1 97.38 124 LEU A C 1
ATOM 1000 O O . LEU A 1 124 ? -3.113 3.197 8.328 1 97.38 124 LEU A O 1
ATOM 1004 N N . MET A 1 125 ? -3.959 2.578 6.387 1 96.31 125 MET A N 1
ATOM 1005 C CA . MET A 1 125 ? -2.945 1.569 6.086 1 96.31 125 MET A CA 1
ATOM 1006 C C . MET A 1 125 ? -2.152 1.948 4.84 1 96.31 125 MET A C 1
ATOM 1008 O O . MET A 1 125 ? -2.732 2.191 3.779 1 96.31 125 MET A O 1
ATOM 1012 N N . THR A 1 126 ? -0.838 1.988 5.004 1 96.88 126 THR A N 1
ATOM 1013 C CA . THR A 1 126 ? -0.032 2.426 3.871 1 96.88 126 THR A CA 1
ATOM 1014 C C . THR A 1 126 ? 1.191 1.528 3.699 1 96.88 126 THR A C 1
ATOM 1016 O O . THR A 1 126 ? 1.556 0.786 4.613 1 96.88 126 THR A O 1
ATOM 1019 N N . THR A 1 127 ? 1.727 1.523 2.525 1 95.5 127 THR A N 1
ATOM 1020 C CA . THR A 1 127 ? 3.037 0.979 2.188 1 95.5 127 THR A CA 1
ATOM 1021 C C . THR A 1 127 ? 3.838 1.976 1.353 1 95.5 127 THR A C 1
ATOM 1023 O O . THR A 1 127 ? 3.27 2.719 0.549 1 95.5 127 THR A O 1
ATOM 1026 N N . GLY A 1 128 ? 5.176 1.974 1.539 1 92.69 128 GLY A N 1
ATOM 1027 C CA . GLY A 1 128 ? 6.035 2.908 0.826 1 92.69 128 GLY A CA 1
ATOM 1028 C C . GLY A 1 128 ? 7.281 2.258 0.255 1 92.69 128 GLY A C 1
ATOM 1029 O O . GLY A 1 128 ? 7.73 1.223 0.751 1 92.69 128 GLY A O 1
ATOM 1030 N N . ASN A 1 129 ? 7.809 2.906 -0.78 1 91.62 129 ASN A N 1
ATOM 1031 C CA . ASN A 1 129 ? 9.062 2.426 -1.351 1 91.62 129 ASN A CA 1
ATOM 1032 C C . ASN A 1 129 ? 10.266 2.885 -0.532 1 91.62 129 ASN A C 1
ATOM 1034 O O . ASN A 1 129 ? 11.336 3.125 -1.082 1 91.62 129 ASN A O 1
ATOM 1038 N N . ASN A 1 130 ? 10.047 3.162 0.626 1 87.44 130 ASN A N 1
ATOM 1039 C CA . ASN A 1 130 ? 11.086 3.314 1.64 1 87.44 130 ASN A CA 1
ATOM 1040 C C . ASN A 1 130 ? 11.18 2.084 2.535 1 87.44 130 ASN A C 1
ATOM 1042 O O . ASN A 1 130 ? 11.969 2.059 3.484 1 87.44 130 ASN A O 1
ATOM 1046 N N . GLY A 1 131 ? 10.289 1.156 2.287 1 86.81 131 GLY A N 1
ATOM 1047 C CA . GLY A 1 131 ? 10.391 -0.136 2.947 1 86.81 131 GLY A CA 1
ATOM 1048 C C . GLY A 1 131 ? 9.547 -0.231 4.207 1 86.81 131 GLY A C 1
ATOM 1049 O O . GLY A 1 131 ? 9.82 -1.057 5.078 1 86.81 131 GLY A O 1
ATOM 1050 N N . PHE A 1 132 ? 8.492 0.6 4.301 1 88.25 132 PHE A N 1
ATOM 1051 C CA . PHE A 1 132 ? 7.637 0.573 5.48 1 88.25 132 PHE A CA 1
ATOM 1052 C C . PHE A 1 132 ? 6.195 0.256 5.102 1 88.25 132 PHE A C 1
ATOM 1054 O O . PHE A 1 132 ? 5.727 0.664 4.035 1 88.25 132 PHE A O 1
ATOM 1061 N N . THR A 1 133 ? 5.578 -0.497 5.961 1 91.81 133 THR A N 1
ATOM 1062 C CA . THR A 1 133 ? 4.121 -0.505 6.027 1 91.81 133 THR A CA 1
ATOM 1063 C C . THR A 1 133 ? 3.633 0.088 7.348 1 91.81 133 THR A C 1
ATOM 1065 O O . THR A 1 133 ? 4.242 -0.135 8.398 1 91.81 133 THR A O 1
ATOM 1068 N N . THR A 1 134 ? 2.609 0.834 7.27 1 93.5 134 THR A N 1
ATOM 1069 C CA . THR A 1 134 ? 2.08 1.41 8.5 1 93.5 134 THR A CA 1
ATOM 1070 C C . THR A 1 134 ? 0.591 1.11 8.641 1 93.5 134 THR A C 1
ATOM 1072 O O . THR A 1 134 ? -0.132 1.051 7.648 1 93.5 134 THR A O 1
ATOM 1075 N N . TYR A 1 135 ? 0.246 0.82 9.828 1 94.5 135 TYR A N 1
ATOM 1076 C CA . TYR A 1 135 ? -1.132 0.735 10.297 1 94.5 135 TYR A CA 1
ATOM 1077 C C . TYR A 1 135 ? -1.404 1.771 11.383 1 94.5 135 TYR A C 1
ATOM 1079 O O . TYR A 1 135 ? -0.893 1.66 12.5 1 94.5 135 TYR A O 1
ATOM 1087 N N . GLU A 1 136 ? -2.186 2.771 11 1 96.94 136 GLU A N 1
ATOM 1088 C CA . GLU A 1 136 ? -2.453 3.9 11.883 1 96.94 136 GLU A CA 1
ATOM 1089 C C . GLU A 1 136 ? -3.943 4.02 12.195 1 96.94 136 GLU A C 1
ATOM 1091 O O . GLU A 1 136 ? -4.785 3.781 11.32 1 96.94 136 GLU A O 1
ATOM 1096 N N . VAL A 1 137 ? -4.238 4.434 13.445 1 96.62 137 VAL A N 1
ATOM 1097 C CA . VAL A 1 137 ? -5.637 4.566 13.844 1 96.62 137 VAL A CA 1
ATOM 1098 C C . VAL A 1 137 ? -5.824 5.852 14.648 1 96.62 137 VAL A C 1
ATOM 1100 O O . VAL A 1 137 ? -4.883 6.34 15.273 1 96.62 137 VAL A O 1
ATOM 1103 N N . GLY A 1 138 ? -7.047 6.355 14.516 1 97.06 138 GLY A N 1
ATOM 1104 C CA . GLY A 1 138 ? -7.348 7.543 15.297 1 97.06 138 GLY A CA 1
ATOM 1105 C C . GLY A 1 138 ? -8.758 8.055 15.094 1 97.06 138 GLY A C 1
ATOM 1106 O O . GLY A 1 138 ? -9.633 7.309 14.648 1 97.06 138 GLY A O 1
ATOM 1107 N N . LYS A 1 139 ? -8.93 9.328 15.492 1 93.88 139 LYS A N 1
ATOM 1108 C CA . LYS A 1 139 ? -10.258 9.93 15.461 1 93.88 139 LYS A CA 1
ATOM 1109 C C . LYS A 1 139 ? -10.32 11.086 14.469 1 93.88 139 LYS A C 1
ATOM 1111 O O . LYS A 1 139 ? -9.375 11.867 14.359 1 93.88 139 LYS A O 1
ATOM 1116 N N . VAL A 1 140 ? -11.461 11.125 13.859 1 94.56 140 VAL A N 1
ATOM 1117 C CA . VAL A 1 140 ? -11.719 12.227 12.93 1 94.56 140 VAL A CA 1
ATOM 1118 C C . VAL A 1 140 ? -12.492 13.328 13.641 1 94.56 140 VAL A C 1
ATOM 1120 O O . VAL A 1 140 ? -13.477 13.062 14.336 1 94.56 140 VAL A O 1
ATOM 1123 N N . MET A 1 141 ? -12.016 14.508 13.516 1 93.19 141 MET A N 1
ATOM 1124 C CA . MET A 1 141 ? -12.703 15.727 13.945 1 93.19 141 MET A CA 1
ATOM 1125 C C . MET A 1 141 ? -13.055 16.609 12.742 1 93.19 141 MET A C 1
ATOM 1127 O O . MET A 1 141 ? -12.602 16.344 11.633 1 93.19 141 MET A O 1
ATOM 1131 N N . PRO A 1 142 ? -13.961 17.578 12.797 1 90.25 142 PRO A N 1
ATOM 1132 C CA . PRO A 1 142 ? -14.391 18.406 11.656 1 90.25 142 PRO A CA 1
ATOM 1133 C C . PRO A 1 142 ? -13.227 19.016 10.891 1 90.25 142 PRO A C 1
ATOM 1135 O O . PRO A 1 142 ? -13.258 19.094 9.664 1 90.25 142 PRO A O 1
ATOM 1138 N N . ASN A 1 143 ? -12.125 19.359 11.523 1 94 143 ASN A N 1
ATOM 1139 C CA . ASN A 1 143 ? -11.031 20.016 10.805 1 94 143 ASN A CA 1
ATOM 1140 C C . ASN A 1 143 ? -9.688 19.391 11.156 1 94 143 ASN A C 1
ATOM 1142 O O . ASN A 1 143 ? -8.641 20.031 11.023 1 94 143 ASN A O 1
ATOM 1146 N N . LYS A 1 144 ? -9.852 18.219 11.602 1 97.75 144 LYS A N 1
ATOM 1147 C CA . LYS A 1 144 ? -8.609 17.609 12.055 1 97.75 144 LYS A CA 1
ATOM 1148 C C . LYS A 1 144 ? -8.711 16.078 12.055 1 97.75 144 LYS A C 1
ATOM 1150 O O . LYS A 1 144 ? -9.758 15.523 12.391 1 97.75 144 LYS A O 1
ATOM 1155 N N . LEU A 1 145 ? -7.684 15.414 11.664 1 98.31 145 LEU A N 1
ATOM 1156 C CA . LEU A 1 145 ? -7.523 13.969 11.758 1 98.31 145 LEU A CA 1
ATOM 1157 C C . LEU A 1 145 ? -6.199 13.609 12.43 1 98.31 145 LEU A C 1
ATOM 1159 O O . LEU A 1 145 ? -5.133 13.984 11.938 1 98.31 145 LEU A O 1
ATOM 1163 N N . VAL A 1 146 ? -6.305 12.953 13.539 1 98.5 146 VAL A N 1
ATOM 1164 C CA . VAL A 1 146 ? -5.109 12.539 14.266 1 98.5 146 VAL A CA 1
ATOM 1165 C C . VAL A 1 146 ? -5.012 11.016 14.266 1 98.5 146 VAL A C 1
ATOM 1167 O O . VAL A 1 146 ? -5.906 10.328 14.766 1 98.5 146 VAL A O 1
ATOM 1170 N N . LEU A 1 147 ? -3.922 10.508 13.695 1 98.5 147 LEU A N 1
ATOM 1171 C CA . LEU A 1 147 ? -3.668 9.07 13.617 1 98.5 147 LEU A CA 1
ATOM 1172 C C . LEU A 1 147 ? -2.408 8.703 14.398 1 98.5 147 LEU A C 1
ATOM 1174 O O . LEU A 1 147 ? -1.415 9.43 14.359 1 98.5 147 LEU A O 1
ATOM 1178 N N . THR A 1 148 ? -2.484 7.617 15.031 1 98.19 148 THR A N 1
ATOM 1179 C CA . THR A 1 148 ? -1.324 7.09 15.734 1 98.19 148 THR A CA 1
ATOM 1180 C C . THR A 1 148 ? -0.995 5.676 15.258 1 98.19 148 THR A C 1
ATOM 1182 O O . THR A 1 148 ? -1.89 4.922 14.875 1 98.19 148 THR A O 1
ATOM 1185 N N . LEU A 1 149 ? 0.249 5.414 15.336 1 96.5 149 LEU A N 1
ATOM 1186 C CA . LEU A 1 149 ? 0.752 4.141 14.828 1 96.5 149 LEU A CA 1
ATOM 1187 C C . LEU A 1 149 ? 0.25 2.98 15.68 1 96.5 149 LEU A C 1
ATOM 1189 O O . LEU A 1 149 ? 0.405 2.992 16.906 1 96.5 149 LEU A O 1
ATOM 1193 N N . LYS A 1 150 ? -0.365 2.098 15.07 1 93.62 150 LYS A N 1
ATOM 1194 C CA . LYS A 1 150 ? -0.777 0.861 15.727 1 93.62 150 LYS A CA 1
ATOM 1195 C C . LYS A 1 150 ? 0.227 -0.259 15.469 1 93.62 150 LYS A C 1
ATOM 1197 O O . LYS A 1 150 ? 0.512 -1.061 16.359 1 93.62 150 LYS A O 1
ATOM 1202 N N . ASP A 1 151 ? 0.669 -0.336 14.242 1 90.94 151 ASP A N 1
ATOM 1203 C CA . ASP A 1 151 ? 1.644 -1.347 13.844 1 90.94 151 ASP A CA 1
ATOM 1204 C C . ASP A 1 151 ? 2.49 -0.857 12.672 1 90.94 151 ASP A C 1
ATOM 1206 O O . ASP A 1 151 ? 2.051 -0.007 11.891 1 90.94 151 ASP A O 1
ATOM 1210 N N . ILE A 1 152 ? 3.701 -1.444 12.578 1 90.12 152 ILE A N 1
ATOM 1211 C CA . ILE A 1 152 ? 4.617 -1.046 11.516 1 90.12 152 ILE A CA 1
ATOM 1212 C C . ILE A 1 152 ? 5.398 -2.264 11.023 1 90.12 152 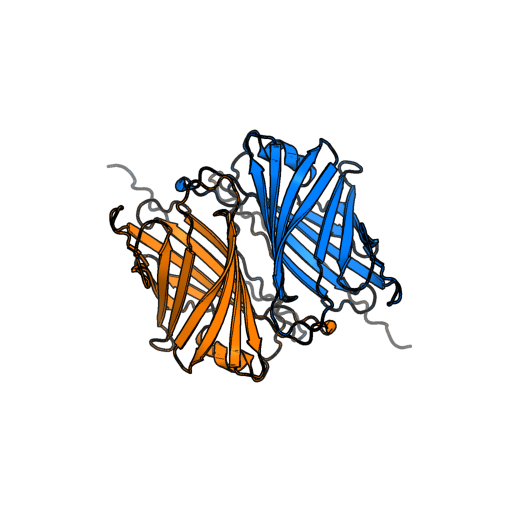ILE A C 1
ATOM 1214 O O . ILE A 1 152 ? 5.801 -3.111 11.82 1 90.12 152 ILE A O 1
ATOM 1218 N N . GLY A 1 153 ? 5.391 -2.463 9.727 1 86.94 153 GLY A N 1
ATOM 1219 C CA . GLY A 1 153 ? 6.289 -3.406 9.078 1 86.94 153 GLY A CA 1
ATOM 1220 C C . GLY A 1 153 ? 7.484 -2.738 8.422 1 86.94 153 GLY A C 1
ATOM 1221 O O . GLY A 1 153 ? 7.344 -1.688 7.793 1 86.94 153 GLY A O 1
ATOM 1222 N N . ARG A 1 154 ? 8.664 -3.383 8.664 1 84.94 154 ARG A N 1
ATOM 1223 C CA . ARG A 1 154 ? 9.898 -2.83 8.102 1 84.94 154 ARG A CA 1
ATOM 1224 C C . ARG A 1 154 ? 10.734 -3.92 7.445 1 84.94 154 ARG A C 1
ATOM 1226 O O . ARG A 1 154 ? 10.898 -5.004 8.008 1 84.94 154 ARG A O 1
ATOM 1233 N N . ILE A 1 155 ? 11.234 -3.447 6.312 1 78 155 ILE A N 1
ATOM 1234 C CA . ILE A 1 155 ? 12.164 -4.379 5.68 1 78 155 ILE A CA 1
ATOM 1235 C C . ILE A 1 155 ? 13.461 -4.438 6.484 1 78 155 ILE A C 1
ATOM 1237 O O . ILE A 1 155 ? 13.844 -3.457 7.121 1 78 155 ILE A O 1
ATOM 1241 N N . SER A 1 156 ? 14.07 -5.535 6.543 1 66.5 156 SER A N 1
ATOM 1242 C CA . SER A 1 156 ? 15.195 -5.84 7.418 1 66.5 156 SER A CA 1
ATOM 1243 C C . SER A 1 156 ? 16.438 -5.062 7.004 1 66.5 156 SER A C 1
ATOM 1245 O O . SER A 1 156 ? 17.328 -4.824 7.824 1 66.5 156 SER A O 1
ATOM 1247 N N . PHE A 1 157 ? 16.562 -4.703 5.887 1 58.16 157 PHE A N 1
ATOM 1248 C CA . PHE A 1 157 ? 17.844 -4.164 5.445 1 58.16 157 PHE A CA 1
ATOM 1249 C C . PHE A 1 157 ? 17.75 -2.656 5.234 1 58.16 157 PHE A C 1
ATOM 1251 O O . PHE A 1 157 ? 18.609 -2.064 4.582 1 58.16 157 PHE A O 1
ATOM 1258 N N . SER A 1 158 ? 16.672 -2.139 5.828 1 58 158 SER A N 1
ATOM 1259 C CA . SER A 1 158 ? 16.578 -0.682 5.801 1 58 158 SER A CA 1
ATOM 1260 C C . SER A 1 158 ? 17.484 -0.05 6.852 1 58 158 SER A C 1
ATOM 1262 O O . SER A 1 158 ? 17.641 -0.59 7.949 1 58 158 SER A O 1
ATOM 1264 N N . ARG A 1 159 ? 18.375 0.784 6.465 1 54.56 159 ARG A N 1
ATOM 1265 C CA . ARG A 1 159 ? 19.406 1.416 7.285 1 54.56 159 ARG A CA 1
ATOM 1266 C C . ARG A 1 159 ? 18.781 2.338 8.328 1 54.56 159 ARG A C 1
ATOM 1268 O O . ARG A 1 159 ? 19.453 2.748 9.281 1 54.56 159 ARG A O 1
ATOM 1275 N N . ASP A 1 160 ? 17.578 2.547 8.164 1 58.81 160 ASP A N 1
ATOM 1276 C CA . ASP A 1 160 ? 17.094 3.668 8.961 1 58.81 160 ASP A CA 1
ATOM 1277 C C . ASP A 1 160 ? 16.797 3.234 10.398 1 58.81 160 ASP A C 1
ATOM 1279 O O . ASP A 1 160 ? 16.578 2.051 10.664 1 58.81 160 ASP A O 1
ATOM 1283 N N . LEU A 1 161 ? 17.078 4.125 11.289 1 62.34 161 LEU A N 1
ATOM 1284 C CA . LEU A 1 161 ? 16.703 3.959 12.688 1 62.34 161 LEU A CA 1
ATOM 1285 C C . LEU A 1 161 ? 15.242 3.537 12.812 1 62.34 161 LEU A C 1
ATOM 1287 O O . LEU A 1 161 ? 14.359 4.137 12.18 1 62.34 161 LEU A O 1
ATOM 1291 N N . PRO A 1 162 ? 15.047 2.531 13.617 1 80.25 162 PRO A N 1
ATOM 1292 C CA . PRO A 1 162 ? 13.695 1.977 13.703 1 80.25 162 PRO A CA 1
ATOM 1293 C C . PRO A 1 162 ? 12.703 2.947 14.336 1 80.25 162 PRO A C 1
ATOM 1295 O O . PRO A 1 162 ? 12.938 3.449 15.438 1 80.25 162 PRO A O 1
ATOM 1298 N N . VAL A 1 163 ? 11.758 3.387 13.594 1 89.06 163 VAL A N 1
ATOM 1299 C CA . VAL A 1 163 ? 10.609 4.117 14.133 1 89.06 163 VAL A CA 1
ATOM 1300 C C . VAL A 1 163 ? 9.867 3.24 15.141 1 89.06 163 VAL A C 1
ATOM 1302 O O . VAL A 1 163 ? 9.523 2.096 14.836 1 89.06 163 VAL A O 1
ATOM 1305 N N . GLU A 1 164 ? 9.664 3.717 16.344 1 92.5 164 GLU A N 1
ATOM 1306 C CA . GLU A 1 164 ? 8.945 2.979 17.391 1 92.5 164 GLU A CA 1
ATOM 1307 C C . GLU A 1 164 ? 7.496 3.434 17.484 1 92.5 164 GLU A C 1
ATOM 1309 O O . GLU A 1 164 ? 6.621 2.65 17.859 1 92.5 164 GLU A O 1
ATOM 1314 N N . ASP A 1 165 ? 7.367 4.703 17.25 1 95.88 165 ASP A N 1
ATOM 1315 C CA . ASP A 1 165 ? 6.027 5.277 17.312 1 95.88 165 ASP A CA 1
ATOM 1316 C C . ASP A 1 165 ? 5.887 6.457 16.344 1 95.88 165 ASP A C 1
ATOM 1318 O O . ASP A 1 165 ? 6.879 7.102 16 1 95.88 165 ASP A O 1
ATOM 1322 N N . LEU A 1 166 ? 4.676 6.711 15.977 1 97.12 166 LEU A N 1
ATOM 1323 C CA . LEU A 1 166 ? 4.391 7.734 14.984 1 97.12 166 LEU A CA 1
ATOM 1324 C C . LEU A 1 166 ? 3.008 8.336 15.203 1 97.12 166 LEU A C 1
ATOM 1326 O O . LEU A 1 166 ? 2.053 7.617 15.5 1 97.12 166 LEU A O 1
ATOM 1330 N N . ARG A 1 167 ? 2.926 9.625 15.078 1 98.5 167 ARG A N 1
ATOM 1331 C CA . ARG A 1 167 ? 1.657 10.344 15.086 1 98.5 167 ARG A CA 1
ATOM 1332 C C . ARG A 1 167 ? 1.533 11.242 13.859 1 98.5 167 ARG A C 1
ATOM 1334 O O . ARG A 1 167 ? 2.371 12.125 13.641 1 98.5 167 ARG A O 1
ATOM 1341 N N . ARG A 1 168 ? 0.544 11 13.094 1 98.69 168 ARG A N 1
ATOM 1342 C CA . ARG A 1 168 ? 0.245 11.766 11.891 1 98.69 168 ARG A CA 1
ATOM 1343 C C . ARG A 1 168 ? -0.989 12.641 12.094 1 98.69 168 ARG A C 1
ATOM 1345 O O . ARG A 1 168 ? -2.062 12.141 12.43 1 98.69 168 ARG A O 1
ATOM 1352 N N . THR A 1 169 ? -0.875 13.938 11.867 1 98.75 169 THR A N 1
ATOM 1353 C CA . THR A 1 169 ? -1.979 14.867 12.055 1 98.75 169 THR A CA 1
ATOM 1354 C C . THR A 1 169 ? -2.256 15.648 10.766 1 98.75 169 THR A C 1
ATOM 1356 O O . THR A 1 169 ? -1.353 16.266 10.203 1 98.75 169 THR A O 1
ATOM 1359 N N . PHE A 1 170 ? -3.445 15.57 10.297 1 98.75 170 PHE A N 1
ATOM 1360 C CA . PHE A 1 170 ? -3.934 16.453 9.242 1 98.75 170 PHE A CA 1
ATOM 1361 C C . PHE A 1 170 ? -4.793 17.562 9.812 1 98.75 170 PHE A C 1
ATOM 1363 O O . PHE A 1 170 ? -5.676 17.312 10.641 1 98.75 170 PHE A O 1
ATOM 1370 N N . ILE A 1 171 ? -4.586 18.766 9.391 1 98.5 171 ILE A N 1
ATOM 1371 C CA . ILE A 1 171 ? -5.324 19.938 9.867 1 98.5 171 ILE A CA 1
ATOM 1372 C C . ILE A 1 171 ? -5.891 20.703 8.68 1 98.5 171 ILE A C 1
ATOM 1374 O O . ILE A 1 171 ? -5.145 21.141 7.801 1 98.5 171 ILE A O 1
ATOM 1378 N N . ARG A 1 172 ? -7.117 20.859 8.656 1 97.56 172 ARG A N 1
ATOM 1379 C CA . ARG A 1 172 ? -7.762 21.719 7.668 1 97.56 172 ARG A CA 1
ATOM 1380 C C . ARG A 1 172 ? -7.695 23.188 8.094 1 97.56 172 ARG A C 1
ATOM 1382 O O . ARG A 1 172 ? -8.289 23.578 9.102 1 97.56 172 ARG A O 1
ATOM 1389 N N . HIS A 1 173 ? -7.062 23.969 7.402 1 97.38 173 HIS A N 1
ATOM 1390 C CA . HIS A 1 173 ? -7.066 25.391 7.668 1 97.38 173 HIS A CA 1
ATOM 1391 C C . HIS A 1 173 ? -8.297 26.062 7.07 1 97.38 173 HIS A C 1
ATOM 1393 O O . HIS A 1 173 ? -8.938 26.891 7.723 1 97.38 173 HIS A O 1
ATOM 1399 N N . ASP A 1 174 ? -8.633 25.719 5.855 1 95.5 174 ASP A N 1
ATOM 1400 C CA . ASP A 1 174 ? -9.852 26.062 5.133 1 95.5 174 ASP A CA 1
ATOM 1401 C C . ASP A 1 174 ? -10.023 25.188 3.893 1 95.5 174 ASP A C 1
ATOM 1403 O O . ASP A 1 174 ? -9.523 24.078 3.844 1 95.5 174 ASP A O 1
ATOM 1407 N N . ASP A 1 175 ? -10.758 25.672 2.916 1 93.5 175 ASP A N 1
ATOM 1408 C CA . ASP A 1 175 ? -11.055 24.828 1.754 1 93.5 175 ASP A CA 1
ATOM 1409 C C . ASP A 1 175 ? -9.867 24.781 0.801 1 93.5 175 ASP A C 1
ATOM 1411 O O . ASP A 1 175 ? -9.828 23.938 -0.101 1 93.5 175 ASP A O 1
ATOM 1415 N N . ARG A 1 176 ? -8.891 25.562 1.075 1 96.5 176 ARG A N 1
ATOM 1416 C CA . ARG A 1 176 ? -7.797 25.672 0.118 1 96.5 176 ARG A CA 1
ATOM 1417 C C . ARG A 1 176 ? -6.496 25.141 0.702 1 96.5 176 ARG A C 1
ATOM 1419 O O . ARG A 1 176 ? -5.578 24.781 -0.039 1 96.5 176 ARG A O 1
ATOM 1426 N N . TYR A 1 177 ? -6.402 25.172 2.033 1 97.81 177 TYR A N 1
ATOM 1427 C CA . TYR A 1 177 ? -5.129 24.828 2.66 1 97.81 177 TYR A CA 1
ATOM 1428 C C . TYR A 1 177 ? -5.305 23.734 3.691 1 97.81 177 TYR A C 1
ATOM 1430 O O . TYR A 1 177 ? -6.242 23.766 4.496 1 97.81 177 TYR A O 1
ATOM 1438 N N . MET A 1 178 ? -4.395 22.75 3.643 1 98.31 178 MET A N 1
ATOM 1439 C CA . MET A 1 178 ? -4.316 21.656 4.613 1 98.31 178 MET A CA 1
ATOM 1440 C C . MET A 1 178 ? -2.881 21.453 5.078 1 98.31 178 MET A C 1
ATOM 1442 O O . MET A 1 178 ? -1.94 21.625 4.305 1 98.31 178 MET A O 1
ATOM 1446 N N . GLU A 1 179 ? -2.795 21.109 6.281 1 98.75 179 GLU A N 1
ATOM 1447 C CA . GLU A 1 179 ? -1.484 20.875 6.875 1 98.75 179 GLU A CA 1
ATOM 1448 C C . GLU A 1 179 ? -1.342 19.438 7.344 1 98.75 179 GLU A C 1
ATOM 1450 O O . GLU A 1 179 ? -2.287 18.844 7.879 1 98.75 179 GLU A O 1
ATOM 1455 N N . GLN A 1 180 ? -0.193 18.828 7.094 1 98.81 180 GLN A N 1
ATOM 1456 C CA . GLN A 1 180 ? 0.161 17.531 7.676 1 98.81 180 GLN A CA 1
ATOM 1457 C C . GLN A 1 180 ? 1.399 17.656 8.562 1 98.81 180 GLN A C 1
ATOM 1459 O O . GLN A 1 180 ? 2.412 18.219 8.148 1 98.81 180 GLN A O 1
ATOM 1464 N N . VAL A 1 181 ? 1.278 17.109 9.734 1 98.69 181 VAL A N 1
ATOM 1465 C CA . VAL A 1 181 ? 2.393 17.016 10.672 1 98.69 181 VAL A CA 1
ATOM 1466 C C . VAL A 1 181 ? 2.668 15.555 11.008 1 98.69 181 VAL A C 1
ATOM 1468 O O . VAL A 1 181 ? 1.75 14.805 11.344 1 98.69 181 VAL A O 1
ATOM 1471 N N . LEU A 1 182 ? 3.898 15.164 10.867 1 98.25 182 LEU A N 1
ATOM 1472 C CA . LEU A 1 182 ? 4.34 13.844 11.305 1 98.25 182 LEU A CA 1
ATOM 1473 C C . LEU A 1 182 ? 5.293 13.953 12.484 1 98.25 182 LEU A C 1
ATOM 1475 O O . LEU A 1 182 ? 6.332 14.602 12.391 1 98.25 182 LEU A O 1
ATOM 1479 N N . GLU A 1 183 ? 4.895 13.344 13.562 1 98.19 183 GLU A N 1
ATOM 1480 C CA . GLU A 1 183 ? 5.746 13.195 14.742 1 98.19 183 GLU A CA 1
ATOM 1481 C C . GLU A 1 183 ? 6.152 11.734 14.945 1 98.19 183 GLU A C 1
ATOM 1483 O O . GLU A 1 183 ? 5.383 10.82 14.641 1 98.19 183 GLU A O 1
ATOM 1488 N N . MET A 1 184 ? 7.398 11.586 15.414 1 95.75 184 MET A N 1
ATOM 1489 C CA . MET A 1 184 ? 7.801 10.195 15.594 1 95.75 184 MET A CA 1
ATOM 1490 C C . MET A 1 184 ? 8.727 10.047 16.797 1 95.75 184 MET A C 1
ATOM 1492 O O . MET A 1 184 ? 9.242 11.039 17.312 1 95.75 184 MET A O 1
ATOM 1496 N N . ARG A 1 185 ? 8.812 8.883 17.25 1 95.69 185 ARG A N 1
ATOM 1497 C CA . ARG A 1 185 ? 9.812 8.398 18.188 1 95.69 185 ARG A CA 1
ATOM 1498 C C . ARG A 1 185 ? 10.602 7.234 17.609 1 95.69 185 ARG A C 1
ATOM 1500 O O . ARG A 1 185 ? 10.023 6.305 17.047 1 95.69 185 ARG A O 1
ATOM 1507 N N . THR A 1 186 ? 11.875 7.406 17.641 1 91.88 186 THR A N 1
ATOM 1508 C CA . THR A 1 186 ? 12.75 6.32 17.219 1 91.88 186 THR A CA 1
ATOM 1509 C C . THR A 1 186 ? 13.398 5.645 18.406 1 91.88 186 THR A C 1
ATOM 1511 O O . THR A 1 186 ? 13.102 5.977 19.562 1 91.88 186 THR A O 1
ATOM 1514 N N . ALA A 1 187 ? 14.25 4.676 18.078 1 88.12 187 ALA A N 1
ATOM 1515 C CA . ALA A 1 187 ? 14.961 3.975 19.141 1 88.12 187 ALA A CA 1
ATOM 1516 C C . ALA A 1 187 ? 15.867 4.93 19.922 1 88.12 187 ALA A C 1
ATOM 1518 O O . ALA A 1 187 ? 16.141 4.703 21.094 1 88.12 187 ALA A O 1
ATOM 1519 N N . THR A 1 188 ? 16.25 6.059 19.281 1 88.25 188 THR A N 1
ATOM 1520 C CA . THR A 1 188 ? 17.25 6.922 19.906 1 88.25 188 THR A CA 1
ATOM 1521 C C . THR A 1 188 ? 16.609 8.227 20.391 1 88.25 188 THR A C 1
ATOM 1523 O O . THR A 1 188 ? 17.016 8.781 21.406 1 88.25 188 THR A O 1
ATOM 1526 N N . HIS A 1 189 ? 15.852 8.773 19.656 1 90.62 189 HIS A N 1
ATOM 1527 C CA . HIS A 1 189 ? 15.266 10.062 20.016 1 90.62 189 HIS A CA 1
ATOM 1528 C C . HIS A 1 189 ? 13.758 10.07 19.766 1 90.62 189 HIS A C 1
ATOM 1530 O O . HIS A 1 189 ? 13.289 9.523 18.766 1 90.62 189 HIS A O 1
ATOM 1536 N N . PRO A 1 190 ? 12.836 10.781 20.5 1 93.38 190 PRO A N 1
ATOM 1537 C CA . PRO A 1 190 ? 13.133 11.164 21.875 1 93.38 190 PRO A CA 1
ATOM 1538 C C . PRO A 1 190 ? 13.039 9.984 22.844 1 93.38 190 PRO A C 1
ATOM 1540 O O . PRO A 1 190 ? 12.68 8.875 22.438 1 93.38 190 PRO A O 1
ATOM 1543 N N . LYS A 1 191 ? 13.383 10.188 24.094 1 91.81 191 LYS A N 1
ATOM 1544 C CA . LYS A 1 191 ? 13.289 9.125 25.078 1 91.81 191 LYS A CA 1
ATOM 1545 C C . LYS A 1 191 ? 11.836 8.766 25.375 1 91.81 191 LYS A C 1
ATOM 1547 O O . LYS A 1 191 ? 11.508 7.598 25.578 1 91.81 191 LYS A O 1
ATOM 1552 N N . SER A 1 192 ? 10.992 9.781 25.375 1 93.75 192 SER A N 1
ATOM 1553 C CA . SER A 1 192 ? 9.555 9.641 25.594 1 93.75 192 SER A CA 1
ATOM 1554 C C . SER A 1 192 ? 8.773 10.648 24.75 1 93.75 192 SER A C 1
ATOM 1556 O O . SER A 1 192 ? 9.312 11.68 24.359 1 93.75 192 SER A O 1
ATOM 1558 N N . GLY A 1 193 ? 7.527 10.203 24.438 1 96.25 193 GLY A N 1
ATOM 1559 C CA . GLY A 1 193 ? 6.746 11.102 23.594 1 96.25 193 GLY A CA 1
ATOM 1560 C C . GLY A 1 193 ? 7.172 11.086 22.141 1 96.25 193 GLY A C 1
ATOM 1561 O O . GLY A 1 193 ? 7.543 10.039 21.609 1 96.25 193 GLY A O 1
ATOM 1562 N N . TYR A 1 194 ? 6.922 12.234 21.484 1 97.06 194 TYR A N 1
ATOM 1563 C CA . TYR A 1 194 ? 7.219 12.359 20.062 1 97.06 194 TYR A CA 1
ATOM 1564 C C . TYR A 1 194 ? 8.094 13.586 19.797 1 97.06 194 TYR A C 1
ATOM 1566 O O . TYR A 1 194 ? 8.094 14.539 20.578 1 97.06 194 TYR A O 1
ATOM 1574 N N . LEU A 1 195 ? 8.836 13.523 18.75 1 96.69 195 LEU A N 1
ATOM 1575 C CA . LEU A 1 195 ? 9.438 14.703 18.125 1 96.69 195 LEU A CA 1
ATOM 1576 C C . LEU A 1 195 ? 8.859 14.93 16.734 1 96.69 195 LEU A C 1
ATOM 1578 O O . LEU A 1 195 ? 8.609 13.977 15.992 1 96.69 195 LEU A O 1
ATOM 1582 N N . GLU A 1 196 ? 8.695 16.219 16.453 1 96.94 196 GLU A N 1
ATOM 1583 C CA . GLU A 1 196 ? 8.258 16.547 15.102 1 96.94 196 GLU A CA 1
ATOM 1584 C C . GLU A 1 196 ? 9.289 16.109 14.07 1 96.94 196 GLU A C 1
ATOM 1586 O O . GLU A 1 196 ? 10.492 16.344 14.25 1 96.94 196 GLU A O 1
ATOM 1591 N N . HIS A 1 197 ? 8.836 15.484 13 1 95.75 197 HIS A N 1
ATOM 1592 C CA . HIS A 1 197 ? 9.719 15.016 11.938 1 95.75 197 HIS A CA 1
ATOM 1593 C C . HIS A 1 197 ? 9.453 15.758 10.633 1 95.75 197 HIS A C 1
ATOM 1595 O O . HIS A 1 197 ? 10.383 16.141 9.93 1 95.75 197 HIS A O 1
ATOM 1601 N N . THR A 1 198 ? 8.219 15.883 10.273 1 97.56 198 THR A N 1
ATOM 1602 C CA . THR A 1 198 ? 7.902 16.641 9.07 1 97.56 198 THR A CA 1
ATOM 1603 C C . THR A 1 198 ? 6.68 17.531 9.297 1 97.56 198 THR A C 1
ATOM 1605 O O . THR A 1 198 ? 5.809 17.203 10.102 1 97.56 198 THR A O 1
ATOM 1608 N N . ARG A 1 199 ? 6.652 18.641 8.594 1 98.44 199 ARG A N 1
ATOM 1609 C CA . ARG A 1 199 ? 5.504 19.531 8.492 1 98.44 199 ARG A CA 1
ATOM 1610 C C . ARG A 1 199 ? 5.359 20.078 7.07 1 98.44 199 ARG A C 1
ATOM 1612 O O . ARG A 1 199 ? 6.348 20.469 6.449 1 98.44 199 ARG A O 1
ATOM 1619 N N . VAL A 1 200 ? 4.148 20.062 6.562 1 98.69 200 VAL A N 1
ATOM 1620 C CA . VAL A 1 200 ? 3.932 20.547 5.203 1 98.69 200 VAL A CA 1
ATOM 1621 C C . VAL A 1 200 ? 2.537 21.156 5.09 1 98.69 200 VAL A C 1
ATOM 1623 O O . VAL A 1 200 ? 1.569 20.625 5.629 1 98.69 200 VAL A O 1
ATOM 1626 N N . ILE A 1 201 ? 2.416 22.25 4.477 1 98.69 201 ILE A N 1
ATOM 1627 C CA . ILE A 1 201 ? 1.145 22.891 4.156 1 98.69 201 ILE A CA 1
ATOM 1628 C C . ILE A 1 201 ? 0.855 22.734 2.662 1 98.69 201 ILE A C 1
ATOM 1630 O O . ILE A 1 201 ? 1.651 23.172 1.823 1 98.69 201 ILE A O 1
ATOM 1634 N N . TYR A 1 202 ? -0.26 22.172 2.389 1 98.56 202 TYR A N 1
ATOM 1635 C CA . TYR A 1 202 ? -0.662 21.906 1.011 1 98.56 202 TYR A CA 1
ATOM 1636 C C . TYR A 1 202 ? -1.654 22.969 0.524 1 98.56 202 TYR A C 1
ATOM 1638 O O . TYR A 1 202 ? -2.408 23.531 1.319 1 98.56 202 TYR A O 1
ATOM 1646 N N . THR A 1 203 ? -1.671 23.125 -0.781 1 98.44 203 THR A N 1
ATOM 1647 C CA . THR A 1 203 ? -2.758 23.797 -1.477 1 98.44 203 THR A CA 1
ATOM 1648 C C . THR A 1 203 ? -3.594 22.797 -2.277 1 98.44 203 THR A C 1
ATOM 1650 O O . THR A 1 203 ? -3.049 21.922 -2.945 1 98.44 203 THR A O 1
ATOM 1653 N N . ARG A 1 204 ? -4.852 23 -2.162 1 97.81 204 ARG A N 1
ATOM 1654 C CA . ARG A 1 204 ? -5.75 22.141 -2.928 1 97.81 204 ARG A CA 1
ATOM 1655 C C . ARG A 1 204 ? -5.613 22.406 -4.422 1 97.81 204 ARG A C 1
ATOM 1657 O O . ARG A 1 204 ? -5.57 23.562 -4.855 1 97.81 204 ARG A O 1
ATOM 1664 N N . GLN A 1 205 ? -5.484 21.25 -5.102 1 96.12 205 GLN A N 1
ATOM 1665 C CA . GLN A 1 205 ? -5.371 21.391 -6.551 1 96.12 205 GLN A CA 1
ATOM 1666 C C . GLN A 1 205 ? -6.738 21.266 -7.223 1 96.12 205 GLN A C 1
ATOM 1668 O O . GLN A 1 205 ? -7.586 20.484 -6.789 1 96.12 205 GLN A O 1
ATOM 1673 N N . LYS A 1 206 ? -7.039 22.125 -8.133 1 82.25 206 LYS A N 1
ATOM 1674 C CA . LYS A 1 206 ? -8.297 22.078 -8.875 1 82.25 206 LYS A CA 1
ATOM 1675 C C . LYS A 1 206 ? -8.336 20.891 -9.82 1 82.25 206 LYS A C 1
ATOM 1677 O O . LYS A 1 206 ? -7.305 20.5 -10.383 1 82.25 206 LYS A O 1
ATOM 1682 N N . ASP A 1 207 ? -9.5 20.062 -9.742 1 62.19 207 ASP A N 1
ATOM 1683 C CA . ASP A 1 207 ? -9.719 18.922 -10.633 1 62.19 207 ASP A CA 1
ATOM 1684 C C . ASP A 1 207 ? -9.562 19.328 -12.094 1 62.19 207 ASP A C 1
ATOM 1686 O O . ASP A 1 207 ? -9.812 20.484 -12.453 1 62.19 207 ASP A O 1
ATOM 1690 N N . MET B 1 1 ? 26.828 35.719 -25.094 1 22.98 1 MET B N 1
ATOM 1691 C CA . MET B 1 1 ? 25.484 36.25 -24.859 1 22.98 1 MET B CA 1
ATOM 1692 C C . MET B 1 1 ? 24.453 35.125 -24.766 1 22.98 1 MET B C 1
ATOM 1694 O O . MET B 1 1 ? 23.984 34.625 -25.797 1 22.98 1 MET B O 1
ATOM 1698 N N . GLY B 1 2 ? 24.719 34.094 -24.031 1 23.27 2 GLY B N 1
ATOM 1699 C CA . GLY B 1 2 ? 24.391 32.688 -24.031 1 23.27 2 GLY B CA 1
ATOM 1700 C C . GLY B 1 2 ? 22.969 32.375 -23.578 1 23.27 2 GLY B C 1
ATOM 1701 O O . GLY B 1 2 ? 22.594 32.719 -22.453 1 23.27 2 GLY B O 1
ATOM 1702 N N . VAL B 1 3 ? 21.953 32.531 -24.547 1 27.69 3 VAL B N 1
ATOM 1703 C CA . VAL B 1 3 ? 20.5 32.438 -24.391 1 27.69 3 VAL B CA 1
ATOM 1704 C C . VAL B 1 3 ? 20.141 31.266 -23.5 1 27.69 3 VAL B C 1
ATOM 1706 O O . VAL B 1 3 ? 20.625 30.156 -23.688 1 27.69 3 VAL B O 1
ATOM 1709 N N . SER B 1 4 ? 19.719 31.484 -22.188 1 21.8 4 SER B N 1
ATOM 1710 C CA . SER B 1 4 ? 19.25 30.766 -21 1 21.8 4 SER B CA 1
ATOM 1711 C C . SER B 1 4 ? 17.984 29.969 -21.297 1 21.8 4 SER B C 1
ATOM 1713 O O . SER B 1 4 ? 16.984 30.547 -21.734 1 21.8 4 SER B O 1
ATOM 1715 N N . ASP B 1 5 ? 18.094 28.812 -22 1 23.48 5 ASP B N 1
ATOM 1716 C CA . ASP B 1 5 ? 17 27.938 -22.438 1 23.48 5 ASP B CA 1
ATOM 1717 C C . ASP B 1 5 ? 16.031 27.672 -21.297 1 23.48 5 ASP B C 1
ATOM 1719 O O . ASP B 1 5 ? 16.422 27.156 -20.25 1 23.48 5 ASP B O 1
ATOM 1723 N N . ARG B 1 6 ? 15.031 28.547 -21.156 1 25.47 6 ARG B N 1
ATOM 1724 C CA . ARG B 1 6 ? 13.867 28.594 -20.266 1 25.47 6 ARG B CA 1
ATOM 1725 C C . ARG B 1 6 ? 13.094 27.281 -20.297 1 25.47 6 ARG B C 1
ATOM 1727 O O . ARG B 1 6 ? 12.805 26.75 -21.375 1 25.47 6 ARG B O 1
ATOM 1734 N N . PHE B 1 7 ? 13.344 26.422 -19.406 1 21.8 7 PHE B N 1
ATOM 1735 C CA . PHE B 1 7 ? 12.641 25.156 -19.156 1 21.8 7 PHE B CA 1
ATOM 1736 C C . PHE B 1 7 ? 11.141 25.391 -19.047 1 21.8 7 PHE B C 1
ATOM 1738 O O . PHE B 1 7 ? 10.672 26 -18.078 1 21.8 7 PHE B O 1
ATOM 1745 N N . ARG B 1 8 ? 10.391 25.656 -20.125 1 23 8 ARG B N 1
ATOM 1746 C CA . ARG B 1 8 ? 8.938 25.797 -20.125 1 23 8 ARG B CA 1
ATOM 1747 C C . ARG B 1 8 ? 8.266 24.516 -19.641 1 23 8 ARG B C 1
ATOM 1749 O O . ARG B 1 8 ? 8.414 23.453 -20.266 1 23 8 ARG B O 1
ATOM 1756 N N . PHE B 1 9 ? 8.125 24.281 -18.375 1 23.27 9 PHE B N 1
ATOM 1757 C CA . PHE B 1 9 ? 7.332 23.203 -17.797 1 23.27 9 PHE B CA 1
ATOM 1758 C C . PHE B 1 9 ? 5.855 23.375 -18.125 1 23.27 9 PHE B C 1
ATOM 1760 O O . PHE B 1 9 ? 5.195 24.266 -17.578 1 23.27 9 PHE B O 1
ATOM 1767 N N . ALA B 1 10 ? 5.48 23.438 -19.375 1 23.98 10 ALA B N 1
ATOM 1768 C CA . ALA B 1 10 ? 4.051 23.578 -19.625 1 23.98 10 ALA B CA 1
ATOM 1769 C C . ALA B 1 10 ? 3.289 22.344 -19.156 1 23.98 10 ALA B C 1
ATOM 1771 O O . ALA B 1 10 ? 3.578 21.234 -19.594 1 23.98 10 ALA B O 1
ATOM 1772 N N . PHE B 1 11 ? 2.809 22.344 -17.984 1 25.41 11 PHE B N 1
ATOM 1773 C CA . PHE B 1 11 ? 1.855 21.391 -17.422 1 25.41 11 PHE B CA 1
ATOM 1774 C C . PHE B 1 11 ? 0.569 21.375 -18.25 1 25.41 11 PHE B C 1
ATOM 1776 O O . PHE B 1 11 ? -0.274 22.266 -18.094 1 25.41 11 PHE B O 1
ATOM 1783 N N . ALA B 1 12 ? 0.638 21.188 -19.547 1 24.88 12 ALA B N 1
ATOM 1784 C CA . ALA B 1 12 ? -0.646 21.094 -20.234 1 24.88 12 ALA B CA 1
ATOM 1785 C C . ALA B 1 12 ? -1.413 19.844 -19.828 1 24.88 12 ALA B C 1
ATOM 1787 O O . ALA B 1 12 ? -0.98 18.719 -20.094 1 24.88 12 ALA B O 1
ATOM 1788 N N . SER B 1 13 ? -1.957 19.797 -18.656 1 26.17 13 SER B N 1
ATOM 1789 C CA . SER B 1 13 ? -2.912 18.766 -18.25 1 26.17 13 SER B CA 1
ATOM 1790 C C . SER B 1 13 ? -4.121 18.734 -19.188 1 26.17 13 SER B C 1
ATOM 1792 O O . SER B 1 13 ? -4.922 19.672 -19.203 1 26.17 13 SER B O 1
ATOM 1794 N N . ARG B 1 14 ? -3.91 18.453 -20.438 1 26.98 14 ARG B N 1
ATOM 1795 C CA . ARG B 1 14 ? -5.133 18.312 -21.219 1 26.98 14 ARG B CA 1
ATOM 1796 C C . ARG B 1 14 ? -6.016 17.203 -20.656 1 26.98 14 ARG B C 1
ATOM 1798 O O . ARG B 1 14 ? -5.602 16.031 -20.594 1 26.98 14 ARG B O 1
ATOM 1805 N N . LEU B 1 15 ? -6.824 17.484 -19.719 1 26.75 15 LEU B N 1
ATOM 1806 C CA . LEU B 1 15 ? -7.941 16.688 -19.219 1 26.75 15 LEU B CA 1
ATOM 1807 C C . LEU B 1 15 ? -8.938 16.406 -20.344 1 26.75 15 LEU B C 1
ATOM 1809 O O . LEU B 1 15 ? -9.531 17.328 -20.906 1 26.75 15 LEU B O 1
ATOM 1813 N N . GLU B 1 16 ? -8.523 15.594 -21.312 1 28.8 16 GLU B N 1
ATOM 1814 C CA . GLU B 1 16 ? -9.602 15.289 -22.234 1 28.8 16 GLU B CA 1
ATOM 1815 C C . GLU B 1 16 ? -10.742 14.555 -21.547 1 28.8 16 GLU B C 1
ATOM 1817 O O . GLU B 1 16 ? -10.531 13.5 -20.938 1 28.8 16 GLU B O 1
ATOM 1822 N N . MET B 1 17 ? -11.688 15.281 -21.094 1 25.89 17 MET B N 1
ATOM 1823 C CA . MET B 1 17 ? -12.977 14.773 -20.641 1 25.89 17 MET B CA 1
ATOM 1824 C C . MET B 1 17 ? -13.688 14.016 -21.75 1 25.89 17 MET B C 1
ATOM 1826 O O . MET B 1 17 ? -13.969 14.578 -22.812 1 25.89 17 MET B O 1
ATOM 1830 N N . VAL B 1 18 ? -13.242 12.836 -22.109 1 27.84 18 VAL B N 1
ATOM 1831 C CA . VAL B 1 18 ? -14.141 12.195 -23.062 1 27.84 18 VAL B CA 1
ATOM 1832 C C . VAL B 1 18 ? -15.516 12 -22.406 1 27.84 18 VAL B C 1
ATOM 1834 O O . VAL B 1 18 ? -15.633 11.336 -21.375 1 27.84 18 VAL B O 1
ATOM 1837 N N . ARG B 1 19 ? -16.438 12.797 -22.688 1 30.2 19 ARG B N 1
ATOM 1838 C CA . ARG B 1 19 ? -17.859 12.766 -22.344 1 30.2 19 ARG B CA 1
ATOM 1839 C C . ARG B 1 19 ? -18.516 11.469 -22.797 1 30.2 19 ARG B C 1
ATOM 1841 O O . ARG B 1 19 ? -18.75 11.273 -24 1 30.2 19 ARG B O 1
ATOM 1848 N N . ARG B 1 20 ? -18.078 10.188 -22.453 1 32.56 20 ARG B N 1
ATOM 1849 C CA . 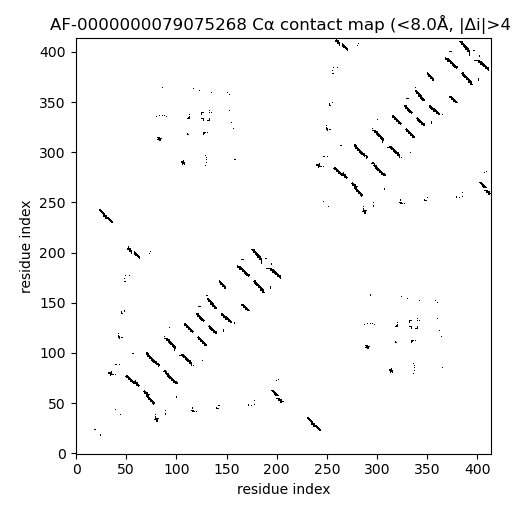ARG B 1 20 ? -19.078 9.234 -22.922 1 32.56 20 ARG B CA 1
ATOM 1850 C C . ARG B 1 20 ? -20.422 9.477 -22.25 1 32.56 20 ARG B C 1
ATOM 1852 O O . ARG B 1 20 ? -20.469 10.023 -21.141 1 32.56 20 ARG B O 1
ATOM 1859 N N . SER B 1 21 ? -21.531 9.211 -22.891 1 34.19 21 SER B N 1
ATOM 1860 C CA . SER B 1 21 ? -22.922 9.383 -22.484 1 34.19 21 SER B CA 1
ATOM 1861 C C . SER B 1 21 ? -23.141 8.898 -21.062 1 34.19 21 SER B C 1
ATOM 1863 O O . SER B 1 21 ? -23.891 9.508 -20.297 1 34.19 21 SER B O 1
ATOM 1865 N N . GLY B 1 22 ? -22.906 7.602 -20.75 1 34.97 22 GLY B N 1
ATOM 1866 C CA . GLY B 1 22 ? -23.391 7.102 -19.484 1 34.97 22 GLY B CA 1
ATOM 1867 C C . GLY B 1 22 ? -22.578 7.59 -18.297 1 34.97 22 GLY B C 1
ATOM 1868 O O . GLY B 1 22 ? -21.484 8.117 -18.469 1 34.97 22 GLY B O 1
ATOM 1869 N N . ASP B 1 23 ? -23.141 7.773 -17.016 1 38.5 23 ASP B N 1
ATOM 1870 C CA . ASP B 1 23 ? -22.797 8.516 -15.805 1 38.5 23 ASP B CA 1
ATOM 1871 C C . ASP B 1 23 ? -21.406 8.117 -15.289 1 38.5 23 ASP B C 1
ATOM 1873 O O . ASP B 1 23 ? -21 8.539 -14.203 1 38.5 23 ASP B O 1
ATOM 1877 N N . SER B 1 24 ? -20.859 7.062 -15.719 1 37.81 24 SER B N 1
ATOM 1878 C CA . SER B 1 24 ? -19.672 6.664 -14.984 1 37.81 24 SER B CA 1
ATOM 1879 C C . SER B 1 24 ? -18.438 7.402 -15.484 1 37.81 24 SER B C 1
ATOM 1881 O O . SER B 1 24 ? -18.125 7.367 -16.688 1 37.81 24 SER B O 1
ATOM 1883 N N . PHE B 1 25 ? -18.094 8.484 -14.836 1 38.5 25 PHE B N 1
ATOM 1884 C CA . PHE B 1 25 ? -16.875 9.219 -15.172 1 38.5 25 PHE B CA 1
ATOM 1885 C C . PHE B 1 25 ? -15.648 8.406 -14.805 1 38.5 25 PHE B C 1
ATOM 1887 O O . PHE B 1 25 ? -15.602 7.777 -13.742 1 38.5 25 PHE B O 1
ATOM 1894 N N . ILE B 1 26 ? -15.07 7.91 -15.789 1 35.19 26 ILE B N 1
ATOM 1895 C CA . ILE B 1 26 ? -13.758 7.32 -15.562 1 35.19 26 ILE B CA 1
ATOM 1896 C C . ILE B 1 26 ? -12.742 8.422 -15.258 1 35.19 26 ILE B C 1
ATOM 1898 O O . ILE B 1 26 ? -12.562 9.344 -16.062 1 35.19 26 ILE B O 1
ATOM 1902 N N . ILE B 1 27 ? -12.586 8.773 -14.031 1 36.09 27 ILE B N 1
ATOM 1903 C CA . ILE B 1 27 ? -11.469 9.664 -13.711 1 36.09 27 ILE B CA 1
ATOM 1904 C C . ILE B 1 27 ? -10.164 8.875 -13.734 1 36.09 27 ILE B C 1
ATOM 1906 O O . ILE B 1 27 ? -10.062 7.809 -13.125 1 36.09 27 ILE B O 1
ATOM 1910 N N . VAL B 1 28 ? -9.422 9.148 -14.773 1 33.84 28 VAL B N 1
ATOM 1911 C CA . VAL B 1 28 ? -8.047 8.672 -14.867 1 33.84 28 VAL B CA 1
ATOM 1912 C C . VAL B 1 28 ? -7.188 9.367 -13.812 1 33.84 28 VAL B C 1
ATOM 1914 O O . VAL B 1 28 ? -7.023 10.594 -13.844 1 33.84 28 VAL B O 1
ATOM 1917 N N . VAL B 1 29 ? -7.207 8.773 -12.703 1 39.81 29 VAL B N 1
ATOM 1918 C CA . VAL B 1 29 ? -6.172 9.312 -11.828 1 39.81 29 VAL B CA 1
ATOM 1919 C C . VAL B 1 29 ? -4.793 8.953 -12.375 1 39.81 29 VAL B C 1
ATOM 1921 O O . VAL B 1 29 ? -4.492 7.773 -12.586 1 39.81 29 VAL B O 1
ATOM 1924 N N . ILE B 1 30 ? -4.184 9.914 -12.992 1 36.44 30 ILE B N 1
ATOM 1925 C CA . ILE B 1 30 ? -2.787 9.773 -13.391 1 36.44 30 ILE B CA 1
ATOM 1926 C C . ILE B 1 30 ? -1.909 9.625 -12.148 1 36.44 30 ILE B C 1
ATOM 1928 O O . ILE B 1 30 ? -1.819 10.547 -11.328 1 36.44 30 ILE B O 1
ATOM 1932 N N . VAL B 1 31 ? -1.938 8.383 -11.664 1 40.88 31 VAL B N 1
ATOM 1933 C CA . VAL B 1 31 ? -0.81 8.297 -10.75 1 40.88 31 VAL B CA 1
ATOM 1934 C C . VAL B 1 31 ? 0.5 8.414 -11.523 1 40.88 31 VAL B C 1
ATOM 1936 O O . VAL B 1 31 ? 0.75 7.645 -12.453 1 40.88 31 VAL B O 1
ATOM 1939 N N . LEU B 1 32 ? 1.105 9.508 -11.453 1 38.31 32 LEU B N 1
ATOM 1940 C CA . LEU B 1 32 ? 2.43 9.727 -12.023 1 38.31 32 LEU B CA 1
ATOM 1941 C C . LEU B 1 32 ? 3.424 8.695 -11.5 1 38.31 32 LEU B C 1
ATOM 1943 O O . LEU B 1 32 ? 3.828 8.75 -10.336 1 38.31 32 LEU B O 1
ATOM 1947 N N . VAL B 1 33 ? 3.107 7.473 -12 1 46.09 33 VAL B N 1
ATOM 1948 C CA . VAL B 1 33 ? 4.289 6.66 -11.742 1 46.09 33 VAL B CA 1
ATOM 1949 C C . VAL B 1 33 ? 5.438 7.105 -12.641 1 46.09 33 VAL B C 1
ATOM 1951 O O . VAL B 1 33 ? 5.305 7.113 -13.867 1 46.09 33 VAL B O 1
ATOM 1954 N N . GLN B 1 34 ? 6.25 7.961 -12.203 1 43.28 34 GLN B N 1
ATOM 1955 C CA . GLN B 1 34 ? 7.457 8.266 -12.961 1 43.28 34 GLN B CA 1
ATOM 1956 C C . GLN B 1 34 ? 8.273 7.008 -13.227 1 43.28 34 GLN B C 1
ATOM 1958 O O . GLN B 1 34 ? 8.727 6.348 -12.281 1 43.28 34 GLN B O 1
ATOM 1963 N N . LEU B 1 35 ? 7.879 6.258 -14.266 1 48.12 35 LEU B N 1
ATOM 1964 C CA . LEU B 1 35 ? 8.75 5.164 -14.672 1 48.12 35 LEU B CA 1
ATOM 1965 C C . LEU B 1 35 ? 10.148 5.676 -15.016 1 48.12 35 LEU B C 1
ATOM 1967 O O . LEU B 1 35 ? 10.305 6.539 -15.883 1 48.12 35 LEU B O 1
ATOM 1971 N N . SER B 1 36 ? 10.898 5.871 -14.094 1 50.25 36 SER B N 1
ATOM 1972 C CA . SER B 1 36 ? 12.289 6.148 -14.43 1 50.25 36 SER B CA 1
ATOM 1973 C C . SER B 1 36 ? 12.938 4.961 -15.141 1 50.25 36 SER B C 1
ATOM 1975 O O . SER B 1 36 ? 12.625 3.809 -14.836 1 50.25 36 SER B O 1
ATOM 1977 N N . ASP B 1 37 ? 13.148 5.121 -16.422 1 55.16 37 ASP B N 1
ATOM 1978 C CA . ASP B 1 37 ? 13.906 4.172 -17.234 1 55.16 37 ASP B CA 1
ATOM 1979 C C . ASP B 1 37 ? 15.203 3.773 -16.531 1 55.16 37 ASP B C 1
ATOM 1981 O O . ASP B 1 37 ? 16.266 3.758 -17.141 1 55.16 37 ASP B O 1
ATOM 1985 N N . GLU B 1 38 ? 15.031 3.707 -15.273 1 64.31 38 GLU B N 1
ATOM 1986 C CA . GLU B 1 38 ? 16.297 3.275 -14.672 1 64.31 38 GLU B CA 1
ATOM 1987 C C . GLU B 1 38 ? 16.438 1.758 -14.734 1 64.31 38 GLU B C 1
ATOM 1989 O O . GLU B 1 38 ? 15.492 1.021 -14.477 1 64.31 38 GLU B O 1
ATOM 1994 N N . ALA B 1 39 ? 17.547 1.372 -15.266 1 78.69 39 ALA B N 1
ATOM 1995 C CA . ALA B 1 39 ? 17.906 -0.04 -15.367 1 78.69 39 ALA B CA 1
ATOM 1996 C C . ALA B 1 39 ? 17.797 -0.729 -14.008 1 78.69 39 ALA B C 1
ATOM 1998 O O . ALA B 1 39 ? 18.062 -0.124 -12.969 1 78.69 39 ALA B O 1
ATOM 1999 N N . LEU B 1 40 ? 17.203 -1.958 -14.047 1 89.38 40 LEU B N 1
ATOM 2000 C CA . LEU B 1 40 ? 17.188 -2.775 -12.836 1 89.38 40 LEU B CA 1
ATOM 2001 C C . LEU B 1 40 ? 18.609 -3 -12.32 1 89.38 40 LEU B C 1
ATOM 2003 O O . LEU B 1 40 ? 19.531 -3.217 -13.109 1 89.38 40 LEU B O 1
ATOM 2007 N N . ASP B 1 41 ? 18.719 -2.869 -11.062 1 89.56 41 ASP B N 1
ATOM 2008 C CA . ASP B 1 41 ? 20.016 -3.236 -10.5 1 89.56 41 ASP B CA 1
ATOM 2009 C C . ASP B 1 41 ? 20.219 -4.75 -10.539 1 89.56 41 ASP B C 1
ATOM 2011 O O . ASP B 1 41 ? 19.344 -5.488 -10.992 1 89.56 41 ASP B O 1
ATOM 2015 N N . PHE B 1 42 ? 21.375 -5.176 -10.156 1 90.31 42 PHE B N 1
ATOM 2016 C CA . PHE B 1 42 ? 21.781 -6.57 -10.273 1 90.31 42 PHE B CA 1
ATOM 2017 C C . PHE B 1 42 ? 20.828 -7.48 -9.523 1 90.31 42 PHE B C 1
ATOM 2019 O O . PHE B 1 42 ? 20.453 -8.547 -10.023 1 90.31 42 PHE B O 1
ATOM 2026 N N . ASN B 1 43 ? 20.406 -7.105 -8.383 1 90.44 43 ASN B N 1
ATOM 2027 C CA . ASN B 1 43 ? 19.562 -7.949 -7.543 1 90.44 43 ASN B CA 1
ATOM 2028 C C . ASN B 1 43 ? 18.141 -8.039 -8.086 1 90.44 43 ASN B C 1
ATOM 2030 O O . ASN B 1 43 ? 17.562 -9.133 -8.164 1 90.44 43 ASN B O 1
ATOM 2034 N N . ASN B 1 44 ? 17.594 -6.895 -8.516 1 94.38 44 ASN B N 1
ATOM 2035 C CA . ASN B 1 44 ? 16.203 -6.859 -8.984 1 94.38 44 ASN B CA 1
ATOM 2036 C C . ASN B 1 44 ? 16.078 -7.422 -10.398 1 94.38 44 ASN B C 1
ATOM 2038 O O . ASN B 1 44 ? 14.977 -7.73 -10.852 1 94.38 44 ASN B O 1
ATOM 2042 N N . ARG B 1 45 ? 17.188 -7.637 -11.062 1 94.44 45 ARG B N 1
ATOM 2043 C CA . ARG B 1 45 ? 17.156 -8.281 -12.375 1 94.44 45 ARG B CA 1
ATOM 2044 C C . ARG B 1 45 ? 16.594 -9.703 -12.273 1 94.44 45 ARG B C 1
ATOM 2046 O O . ARG B 1 45 ? 16.047 -10.227 -13.242 1 94.44 45 ARG B O 1
ATOM 2053 N N . LYS B 1 46 ? 16.781 -10.273 -11.156 1 94.75 46 LYS B N 1
ATOM 2054 C CA . LYS B 1 46 ? 16.25 -11.609 -10.922 1 94.75 46 LYS B CA 1
ATOM 2055 C C . LYS B 1 46 ? 14.727 -11.633 -11.062 1 94.75 46 LYS B C 1
ATOM 2057 O O . LYS B 1 46 ? 14.133 -12.695 -11.266 1 94.75 46 LYS B O 1
ATOM 2062 N N . LEU B 1 47 ? 14.086 -10.445 -10.953 1 96.12 47 LEU B N 1
ATOM 2063 C CA . LEU B 1 47 ? 12.633 -10.336 -11.016 1 96.12 47 LEU B CA 1
ATOM 2064 C C . LEU B 1 47 ? 12.172 -9.914 -12.406 1 96.12 47 LEU B C 1
ATOM 2066 O O . LEU B 1 47 ? 10.984 -9.688 -12.633 1 96.12 47 LEU B O 1
ATOM 2070 N N . GLU B 1 48 ? 13.055 -9.82 -13.32 1 94.38 48 GLU B N 1
ATOM 2071 C CA . GLU B 1 48 ? 12.719 -9.297 -14.641 1 94.38 48 GLU B CA 1
ATOM 2072 C C . GLU B 1 48 ? 11.57 -10.086 -15.273 1 94.38 48 GLU B C 1
ATOM 2074 O O . GLU B 1 48 ? 10.703 -9.508 -15.93 1 94.38 48 GLU B O 1
ATOM 2079 N N . TRP B 1 49 ? 11.555 -11.336 -15.078 1 95.12 49 TRP B N 1
ATOM 2080 C CA . TRP B 1 49 ? 10.578 -12.203 -15.734 1 95.12 49 TRP B CA 1
ATOM 2081 C C . TRP B 1 49 ? 9.164 -11.914 -15.234 1 95.12 49 TRP B C 1
ATOM 2083 O O . TRP B 1 49 ? 8.188 -12.18 -15.938 1 95.12 49 TRP B O 1
ATOM 2093 N N . ILE B 1 50 ? 9 -11.344 -14.078 1 96.56 50 ILE B N 1
ATOM 2094 C CA . ILE B 1 50 ? 7.676 -11.117 -13.516 1 96.56 50 ILE B CA 1
ATOM 2095 C C . ILE B 1 50 ? 7.207 -9.711 -13.859 1 96.56 50 ILE B C 1
ATOM 2097 O O . ILE B 1 50 ? 6.027 -9.383 -13.695 1 96.56 50 ILE B O 1
ATOM 2101 N N . MET B 1 51 ? 8.078 -8.883 -14.297 1 95.5 51 MET B N 1
ATOM 2102 C CA . MET B 1 51 ? 7.73 -7.496 -14.602 1 95.5 51 MET B CA 1
ATOM 2103 C C . MET B 1 51 ? 6.801 -7.422 -15.812 1 95.5 51 MET B C 1
ATOM 2105 O O . MET B 1 51 ? 6.887 -8.25 -16.719 1 95.5 51 MET B O 1
ATOM 2109 N N . GLY B 1 52 ? 5.922 -6.426 -15.75 1 96.19 52 GLY B N 1
ATOM 2110 C CA . GLY B 1 52 ? 4.992 -6.215 -16.844 1 96.19 52 GLY B CA 1
ATOM 2111 C C . GLY B 1 52 ? 3.543 -6.168 -16.406 1 96.19 52 GLY B C 1
ATOM 2112 O O . GLY B 1 52 ? 3.26 -6.035 -15.211 1 96.19 52 GLY B O 1
ATOM 2113 N N . LYS B 1 53 ? 2.711 -6.102 -17.375 1 97.38 53 LYS B N 1
ATOM 2114 C CA . LYS B 1 53 ? 1.267 -6.137 -17.156 1 97.38 53 LYS B CA 1
ATOM 2115 C C . LYS B 1 53 ? 0.705 -7.531 -17.422 1 97.38 53 LYS B C 1
ATOM 2117 O O . LYS B 1 53 ? 0.938 -8.102 -18.5 1 97.38 53 LYS B O 1
ATOM 2122 N N . TRP B 1 54 ? 0.031 -8.016 -16.469 1 98.25 54 TRP B N 1
ATOM 2123 C CA . TRP B 1 54 ? -0.55 -9.359 -16.516 1 98.25 54 TRP B CA 1
ATOM 2124 C C . TRP B 1 54 ? -2.057 -9.305 -16.281 1 98.25 54 TRP B C 1
ATOM 2126 O O . TRP B 1 54 ? -2.535 -8.555 -15.43 1 98.25 54 TRP B O 1
ATOM 2136 N N . ARG B 1 55 ? -2.77 -10.172 -17.047 1 98.31 55 ARG B N 1
ATOM 2137 C CA . ARG B 1 55 ? -4.219 -10.109 -16.906 1 98.31 55 ARG B CA 1
ATOM 2138 C C . ARG B 1 55 ? -4.852 -11.484 -17.125 1 98.31 55 ARG B C 1
ATOM 2140 O O . ARG B 1 55 ? -4.379 -12.258 -17.953 1 98.31 55 ARG B O 1
ATOM 2147 N N . SER B 1 56 ? -5.797 -11.781 -16.344 1 98.44 56 SER B N 1
ATOM 2148 C CA . SER B 1 56 ? -6.664 -12.945 -16.516 1 98.44 56 SER B CA 1
ATOM 2149 C C . SER B 1 56 ? -8.133 -12.57 -16.359 1 98.44 56 SER B C 1
ATOM 2151 O O . SER B 1 56 ? -8.531 -12 -15.344 1 98.44 56 SER B O 1
ATOM 2153 N N . GLU B 1 57 ? -8.883 -12.953 -17.297 1 96 57 GLU B N 1
ATOM 2154 C CA . GLU B 1 57 ? -10.312 -12.664 -17.234 1 96 57 GLU B CA 1
ATOM 2155 C C . GLU B 1 57 ? -11.078 -13.805 -16.594 1 96 57 GLU B C 1
ATOM 2157 O O . GLU B 1 57 ? -12.086 -13.578 -15.914 1 96 57 GLU B O 1
ATOM 2162 N N . PHE B 1 58 ? -10.609 -14.984 -16.812 1 92.12 58 PHE B N 1
ATOM 2163 C CA . PHE B 1 58 ? -11.523 -16.062 -16.484 1 92.12 58 PHE B CA 1
ATOM 2164 C C . PHE B 1 58 ? -10.789 -17.219 -15.789 1 92.12 58 PHE B C 1
ATOM 2166 O O . PHE B 1 58 ? -11.406 -18.188 -15.367 1 92.12 58 PHE B O 1
ATOM 2173 N N . SER B 1 59 ? -9.602 -17.109 -15.555 1 95.06 59 SER B N 1
ATOM 2174 C CA . SER B 1 59 ? -8.867 -18.297 -15.102 1 95.06 59 SER B CA 1
ATOM 2175 C C . SER B 1 59 ? -8.789 -18.344 -13.578 1 95.06 59 SER B C 1
ATOM 2177 O O . SER B 1 59 ? -8.453 -19.375 -13 1 95.06 59 SER B O 1
ATOM 2179 N N . GLY B 1 60 ? -8.992 -17.266 -12.93 1 98.19 60 GLY B N 1
ATOM 2180 C CA . GLY B 1 60 ? -8.875 -17.234 -11.484 1 98.19 60 GLY B CA 1
ATOM 2181 C C . GLY B 1 60 ? -9.922 -18.094 -10.789 1 98.19 60 GLY B C 1
ATOM 2182 O O . GLY B 1 60 ? -11.102 -18.062 -11.148 1 98.19 60 GLY B O 1
ATOM 2183 N N . LYS B 1 61 ? -9.461 -18.875 -9.812 1 97.69 61 LYS B N 1
ATOM 2184 C CA . LYS B 1 61 ? -10.352 -19.672 -8.984 1 97.69 61 LYS B CA 1
ATOM 2185 C C . LYS B 1 61 ? -10.117 -19.391 -7.5 1 97.69 61 LYS B C 1
ATOM 2187 O O . LYS B 1 61 ? -8.977 -19.219 -7.066 1 97.69 61 LYS B O 1
ATOM 2192 N N . VAL B 1 62 ? -11.156 -19.297 -6.754 1 95.19 62 VAL B N 1
ATOM 2193 C CA . VAL B 1 62 ? -11.125 -19.203 -5.301 1 95.19 62 VAL B CA 1
ATOM 2194 C C . VAL B 1 62 ? -11.602 -20.516 -4.684 1 95.19 62 VAL B C 1
ATOM 2196 O O . VAL B 1 62 ? -12.68 -21.016 -5.023 1 95.19 62 VAL B O 1
ATOM 2199 N N . PHE B 1 63 ? -10.773 -21.031 -3.721 1 93 63 PHE B N 1
ATOM 2200 C CA . PHE B 1 63 ? -11.062 -22.281 -3.031 1 93 63 PHE B CA 1
ATOM 2201 C C . PHE B 1 63 ? -11.102 -22.078 -1.523 1 93 63 PHE B C 1
ATOM 2203 O O . PHE B 1 63 ? -10.273 -21.344 -0.967 1 93 63 PHE B O 1
ATOM 2210 N N . TRP B 1 64 ? -12.086 -22.672 -0.953 1 90.62 64 TRP B N 1
ATOM 2211 C CA . TRP B 1 64 ? -12.086 -22.797 0.502 1 90.62 64 TRP B CA 1
ATOM 2212 C C . TRP B 1 64 ? -13.094 -23.844 0.96 1 90.62 64 TRP B C 1
ATOM 2214 O O . TRP B 1 64 ? -14.164 -23.984 0.359 1 90.62 64 TRP B O 1
ATOM 2224 N N . PRO B 1 65 ? -12.812 -24.594 1.988 1 90.19 65 PRO B N 1
ATOM 2225 C CA . PRO B 1 65 ? -13.688 -25.688 2.398 1 90.19 65 PRO B CA 1
ATOM 2226 C C . PRO B 1 65 ? -15.133 -25.234 2.625 1 90.19 65 PRO B C 1
ATOM 2228 O O . PRO B 1 65 ? -16.078 -25.969 2.318 1 90.19 65 PRO B O 1
ATOM 2231 N N . THR B 1 66 ? -15.367 -23.984 3.094 1 85.44 66 THR B N 1
ATOM 2232 C CA . THR B 1 66 ? -16.688 -23.562 3.576 1 85.44 66 THR B CA 1
ATOM 2233 C C . THR B 1 66 ? -17.406 -22.75 2.51 1 85.44 66 THR B C 1
ATOM 2235 O O . THR B 1 66 ? -18.5 -22.25 2.754 1 85.44 66 THR B O 1
ATOM 2238 N N . VAL B 1 67 ? -16.859 -22.5 1.357 1 83.75 67 VAL B N 1
ATOM 2239 C CA . VAL B 1 67 ? -17.5 -21.688 0.334 1 83.75 67 VAL B CA 1
ATOM 2240 C C . VAL B 1 67 ? -17.406 -22.375 -1.021 1 83.75 67 VAL B C 1
ATOM 2242 O O . VAL B 1 67 ? -16.453 -23.125 -1.274 1 83.75 67 VAL B O 1
ATOM 2245 N N . PRO B 1 68 ? -18.438 -22.141 -1.915 1 89.88 68 PRO B N 1
ATOM 2246 C CA . PRO B 1 68 ? -18.312 -22.672 -3.275 1 89.88 68 PRO B CA 1
ATOM 2247 C C . PRO B 1 68 ? -17.141 -22.047 -4.043 1 89.88 68 PRO B C 1
ATOM 2249 O O . PRO B 1 68 ? -16.766 -20.906 -3.779 1 89.88 68 PRO B O 1
ATOM 2252 N N . THR B 1 69 ? -16.641 -22.891 -4.922 1 93.19 69 THR B N 1
ATOM 2253 C CA . THR B 1 69 ? -15.594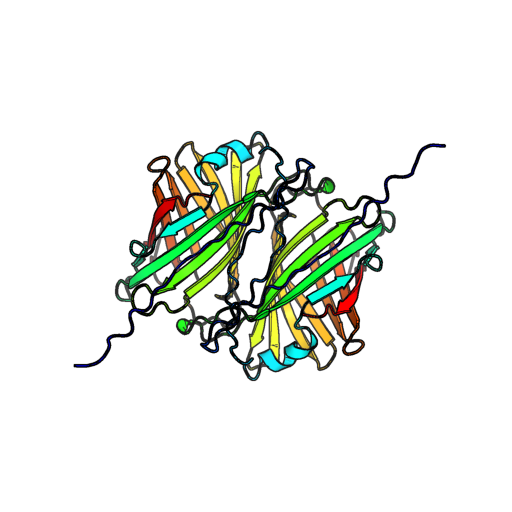 -22.375 -5.793 1 93.19 69 THR B CA 1
ATOM 2254 C C . THR B 1 69 ? -16.125 -21.234 -6.66 1 93.19 69 THR B C 1
ATOM 2256 O O . THR B 1 69 ? -17.219 -21.328 -7.219 1 93.19 69 THR B O 1
ATOM 2259 N N . MET B 1 70 ? -15.367 -20.188 -6.742 1 94.19 70 MET B N 1
ATOM 2260 C CA . MET B 1 70 ? -15.734 -19.016 -7.547 1 94.19 70 MET B CA 1
ATOM 2261 C C . MET B 1 70 ? -14.656 -18.703 -8.578 1 94.19 70 MET B C 1
ATOM 2263 O O . MET B 1 70 ? -13.484 -19.047 -8.391 1 94.19 70 MET B O 1
ATOM 2267 N N . THR B 1 71 ? -15.148 -18.156 -9.672 1 97.12 71 THR B N 1
ATOM 2268 C CA . THR B 1 71 ? -14.242 -17.703 -10.711 1 97.12 71 THR B CA 1
ATOM 2269 C C . THR B 1 71 ? -14.039 -16.188 -10.617 1 97.12 71 THR B C 1
ATOM 2271 O O . THR B 1 71 ? -14.992 -15.438 -10.383 1 97.12 71 THR B O 1
ATOM 2274 N N . PHE B 1 72 ? -12.742 -15.773 -10.773 1 97.5 72 PHE B N 1
ATOM 2275 C CA . PHE B 1 72 ? -12.484 -14.336 -10.719 1 97.5 72 PHE B CA 1
ATOM 2276 C C . PHE B 1 72 ? -11.492 -13.93 -11.797 1 97.5 72 PHE B C 1
ATOM 2278 O O . PHE B 1 72 ? -10.766 -14.773 -12.328 1 97.5 72 PHE B O 1
ATOM 2285 N N . GLY B 1 73 ? -11.555 -12.664 -12.203 1 98.19 73 GLY B N 1
ATOM 2286 C CA . GLY B 1 73 ? -10.523 -12.016 -12.992 1 98.19 73 GLY B CA 1
ATOM 2287 C C . GLY B 1 73 ? -9.57 -11.172 -12.164 1 98.19 73 GLY B C 1
ATOM 2288 O O . GLY B 1 73 ? -9.906 -10.766 -11.047 1 98.19 73 GLY B O 1
ATOM 2289 N N . GLU B 1 74 ? -8.406 -10.977 -12.711 1 98.31 74 GLU B N 1
ATOM 2290 C CA . GLU B 1 74 ? -7.43 -10.141 -12.016 1 98.31 74 GLU B CA 1
ATOM 2291 C C . GLU B 1 74 ? -6.414 -9.555 -12.992 1 98.31 74 GLU B C 1
ATOM 2293 O O . GLU B 1 74 ? -6.012 -10.211 -13.953 1 98.31 74 GLU B O 1
ATOM 2298 N N . GLU B 1 75 ? -6.059 -8.383 -12.734 1 97.81 75 GLU B N 1
ATOM 2299 C CA . GLU B 1 75 ? -4.93 -7.746 -13.406 1 97.81 75 GLU B CA 1
ATOM 2300 C C . GLU B 1 75 ? -3.805 -7.434 -12.422 1 97.81 75 GLU B C 1
ATOM 2302 O O . GLU B 1 75 ? -4.062 -7.051 -11.273 1 97.81 75 GLU B O 1
ATOM 2307 N N . LEU B 1 76 ? -2.627 -7.691 -12.875 1 97.81 76 LEU B N 1
ATOM 2308 C CA . LEU B 1 76 ? -1.407 -7.477 -12.102 1 97.81 76 LEU B CA 1
ATOM 2309 C C . LEU B 1 76 ? -0.425 -6.598 -12.867 1 97.81 76 LEU B C 1
ATOM 2311 O O . LEU B 1 76 ? -0.184 -6.82 -14.055 1 97.81 76 LEU B O 1
ATOM 2315 N N . HIS B 1 77 ? 0.117 -5.605 -12.219 1 96.69 77 HIS B N 1
ATOM 2316 C CA . HIS B 1 77 ? 1.147 -4.746 -12.789 1 96.69 77 HIS B CA 1
ATOM 2317 C C . HIS B 1 77 ? 2.375 -4.68 -11.891 1 96.69 77 HIS B C 1
ATOM 2319 O O . HIS B 1 77 ? 2.273 -4.289 -10.719 1 96.69 77 HIS B O 1
ATOM 2325 N N . ILE B 1 78 ? 3.49 -5.062 -12.414 1 97.19 78 ILE B N 1
ATOM 2326 C CA . ILE B 1 78 ? 4.77 -4.949 -11.727 1 97.19 78 ILE B CA 1
ATOM 2327 C C . ILE B 1 78 ? 5.75 -4.152 -12.586 1 97.19 78 ILE B C 1
ATOM 2329 O O . ILE B 1 78 ? 6.074 -4.551 -13.703 1 97.19 78 ILE B O 1
ATOM 2333 N N . GLY B 1 79 ? 6.156 -3.062 -12.078 1 94.69 79 GLY B N 1
ATOM 2334 C CA . GLY B 1 79 ? 7.031 -2.188 -12.844 1 94.69 79 GLY B CA 1
ATOM 2335 C C . GLY B 1 79 ? 7.98 -1.386 -11.969 1 94.69 79 GLY B C 1
ATOM 2336 O O . GLY B 1 79 ? 7.984 -1.536 -10.75 1 94.69 79 GLY B O 1
ATOM 2337 N N . GLU B 1 80 ? 8.805 -0.614 -12.594 1 91.62 80 GLU B N 1
ATOM 2338 C CA . GLU B 1 80 ? 9.812 0.161 -11.883 1 91.62 80 GLU B CA 1
ATOM 2339 C C . GLU B 1 80 ? 9.18 1.233 -11.008 1 91.62 80 GLU B C 1
ATOM 2341 O O . GLU B 1 80 ? 8.18 1.85 -11.391 1 91.62 80 GLU B O 1
ATOM 2346 N N . ALA B 1 81 ? 9.703 1.411 -9.883 1 91.75 81 ALA B N 1
ATOM 2347 C CA . ALA B 1 81 ? 9.375 2.535 -9.008 1 91.75 81 ALA B CA 1
ATOM 2348 C C . ALA B 1 81 ? 10.484 3.584 -9.023 1 91.75 81 ALA B C 1
ATOM 2350 O O . ALA B 1 81 ? 11.641 3.268 -9.312 1 91.75 81 ALA B O 1
ATOM 2351 N N . PRO B 1 82 ? 10.039 4.879 -8.773 1 88.31 82 PRO B N 1
ATOM 2352 C CA . PRO B 1 82 ? 11.117 5.859 -8.633 1 88.31 82 PRO B CA 1
ATOM 2353 C C . PRO B 1 82 ? 12.117 5.484 -7.535 1 88.31 82 PRO B C 1
ATOM 2355 O O . PRO B 1 82 ? 11.727 4.891 -6.523 1 88.31 82 PRO B O 1
ATOM 2358 N N . ILE B 1 83 ? 13.336 5.812 -7.789 1 86.44 83 ILE B N 1
ATOM 2359 C CA . ILE B 1 83 ? 14.391 5.461 -6.84 1 86.44 83 ILE B CA 1
ATOM 2360 C C . ILE B 1 83 ? 14.734 6.676 -5.984 1 86.44 83 ILE B C 1
ATOM 2362 O O . ILE B 1 83 ? 14.984 7.766 -6.512 1 86.44 83 ILE B O 1
ATOM 2366 N N . ALA B 1 84 ? 14.641 6.402 -4.691 1 79 84 ALA B N 1
ATOM 2367 C CA . ALA B 1 84 ? 15.195 7.406 -3.787 1 79 84 ALA B CA 1
ATOM 2368 C C . ALA B 1 84 ? 16.703 7.242 -3.645 1 79 84 ALA B C 1
ATOM 2370 O O . ALA B 1 84 ? 17.188 6.211 -3.166 1 79 84 ALA B O 1
ATOM 2371 N N . LYS B 1 85 ? 17.406 8.211 -3.996 1 73.62 85 LYS B N 1
ATOM 2372 C CA . LYS B 1 85 ? 18.859 8.133 -3.922 1 73.62 85 LYS B CA 1
ATOM 2373 C C . LYS B 1 85 ? 19.312 7.875 -2.49 1 73.62 85 LYS B C 1
ATOM 2375 O O . LYS B 1 85 ? 20.312 7.18 -2.27 1 73.62 85 LYS B O 1
ATOM 2380 N N . SER B 1 86 ? 18.5 8.297 -1.606 1 70.06 86 SER B N 1
ATOM 2381 C CA . SER B 1 86 ? 18.859 8.18 -0.199 1 70.06 86 SER B CA 1
ATOM 2382 C C . SER B 1 86 ? 18.609 6.766 0.316 1 70.06 86 SER B C 1
ATOM 2384 O O . SER B 1 86 ? 19.203 6.348 1.31 1 70.06 86 SER B O 1
ATOM 2386 N N . ALA B 1 87 ? 17.625 5.996 -0.122 1 67.5 87 ALA B N 1
ATOM 2387 C CA . ALA B 1 87 ? 17.25 4.684 0.4 1 67.5 87 ALA B CA 1
ATOM 2388 C C . ALA B 1 87 ? 18.203 3.6 -0.116 1 67.5 87 ALA B C 1
ATOM 2390 O O . ALA B 1 87 ? 18.375 2.562 0.529 1 67.5 87 ALA B O 1
ATOM 2391 N N . ASN B 1 88 ? 18.953 3.801 -1.12 1 76.31 88 ASN B N 1
ATOM 2392 C CA . ASN B 1 88 ? 19.859 2.848 -1.752 1 76.31 88 ASN B CA 1
ATOM 2393 C C . ASN B 1 88 ? 19.172 1.514 -2.023 1 76.31 88 ASN B C 1
ATOM 2395 O O . ASN B 1 88 ? 19.781 0.453 -1.85 1 76.31 88 ASN B O 1
ATOM 2399 N N . VAL B 1 89 ? 17.938 1.388 -2.021 1 85.38 89 VAL B N 1
ATOM 2400 C CA . VAL B 1 89 ? 17.172 0.2 -2.381 1 85.38 89 VAL B CA 1
ATOM 2401 C C . VAL B 1 89 ? 16.266 0.51 -3.57 1 85.38 89 VAL B C 1
ATOM 2403 O O . VAL B 1 89 ? 15.562 1.53 -3.582 1 85.38 89 VAL B O 1
ATOM 2406 N N . GLN B 1 90 ? 16.406 -0.293 -4.559 1 91.12 90 GLN B N 1
ATOM 2407 C CA . GLN B 1 90 ? 15.492 -0.18 -5.684 1 91.12 90 GLN B CA 1
ATOM 2408 C C . GLN B 1 90 ? 14.227 -1.009 -5.445 1 91.12 90 GLN B C 1
ATOM 2410 O O . GLN B 1 90 ? 14.312 -2.201 -5.141 1 91.12 90 GLN B O 1
ATOM 2415 N N . PHE B 1 91 ? 13.094 -0.37 -5.598 1 93.88 91 PHE B N 1
ATOM 2416 C CA . PHE B 1 91 ? 11.805 -1.051 -5.484 1 93.88 91 PHE B CA 1
ATOM 2417 C C . PHE B 1 91 ? 11.109 -1.129 -6.84 1 93.88 91 PHE B C 1
ATOM 2419 O O . PHE B 1 91 ? 11.367 -0.305 -7.723 1 93.88 91 PHE B O 1
ATOM 2426 N N . LEU B 1 92 ? 10.312 -2.102 -6.926 1 95.88 92 LEU B N 1
ATOM 2427 C CA . LEU B 1 92 ? 9.328 -2.199 -8 1 95.88 92 LEU B CA 1
ATOM 2428 C C . LEU B 1 92 ? 7.926 -1.911 -7.484 1 95.88 92 LEU B C 1
ATOM 2430 O O . LEU B 1 92 ? 7.57 -2.326 -6.379 1 95.88 92 LEU B O 1
ATOM 2434 N N . ASN B 1 93 ? 7.195 -1.22 -8.312 1 95.62 93 ASN B N 1
ATOM 2435 C CA . ASN B 1 93 ? 5.77 -1.076 -8.023 1 95.62 93 ASN B CA 1
ATOM 2436 C C . ASN B 1 93 ? 5.023 -2.389 -8.234 1 95.62 93 ASN B C 1
ATOM 2438 O O . ASN B 1 93 ? 5.309 -3.133 -9.172 1 95.62 93 ASN B O 1
ATOM 2442 N N . PHE B 1 94 ? 4.109 -2.66 -7.371 1 97.5 94 PHE B N 1
ATOM 2443 C CA . PHE B 1 94 ? 3.209 -3.805 -7.449 1 97.5 94 PHE B CA 1
ATOM 2444 C C . PHE B 1 94 ? 1.756 -3.359 -7.328 1 97.5 94 PHE B C 1
ATOM 2446 O O . PHE B 1 94 ? 1.394 -2.652 -6.387 1 97.5 94 PHE B O 1
ATOM 2453 N N . SER B 1 95 ? 0.901 -3.773 -8.25 1 96.94 95 SER B N 1
ATOM 2454 C CA . SER B 1 95 ? -0.531 -3.512 -8.156 1 96.94 95 SER B CA 1
ATOM 2455 C C . SER B 1 95 ? -1.346 -4.695 -8.664 1 96.94 95 SER B C 1
ATOM 2457 O O . SER B 1 95 ? -0.979 -5.324 -9.664 1 96.94 95 SER B O 1
ATOM 2459 N N . ALA B 1 96 ? -2.387 -4.977 -7.949 1 97.62 96 ALA B N 1
ATOM 2460 C CA . ALA B 1 96 ? -3.311 -6.039 -8.336 1 97.62 96 ALA B CA 1
ATOM 2461 C C . ALA B 1 96 ? -4.762 -5.602 -8.148 1 97.62 96 ALA B C 1
ATOM 2463 O O . ALA B 1 96 ? -5.094 -4.934 -7.168 1 97.62 96 ALA B O 1
ATOM 2464 N N . ARG B 1 97 ? -5.594 -5.965 -9.133 1 97 97 ARG B N 1
ATOM 2465 C CA . ARG B 1 97 ? -7.035 -5.746 -9.055 1 97 97 ARG B CA 1
ATOM 2466 C C . ARG B 1 97 ? -7.805 -7.004 -9.43 1 97 97 ARG B C 1
ATOM 2468 O O . ARG B 1 97 ? -7.598 -7.566 -10.508 1 97 97 ARG B O 1
ATOM 2475 N N . ALA B 1 98 ? -8.68 -7.375 -8.555 1 96.88 98 ALA B N 1
ATOM 2476 C CA . ALA B 1 98 ? -9.484 -8.578 -8.789 1 96.88 98 ALA B CA 1
ATOM 2477 C C . ALA B 1 98 ? -10.969 -8.234 -8.844 1 96.88 98 ALA B C 1
ATOM 2479 O O . ALA B 1 98 ? -11.422 -7.277 -8.219 1 96.88 98 ALA B O 1
ATOM 2480 N N . TRP B 1 99 ? -11.703 -9.031 -9.586 1 95.75 99 TRP B N 1
ATOM 2481 C CA . TRP B 1 99 ? -13.141 -8.836 -9.727 1 95.75 99 TRP B CA 1
ATOM 2482 C C . TRP B 1 99 ? -13.844 -10.172 -9.969 1 95.75 99 TRP B C 1
ATOM 2484 O O . TRP B 1 99 ? -13.211 -11.156 -10.344 1 95.75 99 TRP B O 1
ATOM 2494 N N . SER B 1 100 ? -15.094 -10.133 -9.711 1 94.75 100 SER B N 1
ATOM 2495 C CA . SER B 1 100 ? -15.922 -11.297 -10.039 1 94.75 100 SER B CA 1
ATOM 2496 C C . SER B 1 100 ? -16.016 -11.492 -11.547 1 94.75 100 SER B C 1
ATOM 2498 O O . SER B 1 100 ? -16.328 -10.547 -12.281 1 94.75 100 SER B O 1
ATOM 2500 N N . HIS B 1 101 ? -15.75 -12.758 -11.891 1 95.06 101 HIS B N 1
ATOM 2501 C CA . HIS B 1 101 ? -15.906 -13.039 -13.312 1 95.06 101 HIS B CA 1
ATOM 2502 C C . HIS B 1 101 ? -17.359 -12.938 -13.742 1 95.06 101 HIS B C 1
ATOM 2504 O O . HIS B 1 101 ? -17.672 -12.367 -14.789 1 95.06 101 HIS B O 1
ATOM 2510 N N . SER B 1 102 ? -18.297 -13.414 -12.93 1 92 102 SER B N 1
ATOM 2511 C CA . SER B 1 102 ? -19.719 -13.523 -13.289 1 92 102 SER B CA 1
ATOM 2512 C C . SER B 1 102 ? -20.422 -12.172 -13.211 1 92 102 SER B C 1
ATOM 2514 O O . SER B 1 102 ? -21.172 -11.805 -14.117 1 92 102 SER B O 1
ATOM 2516 N N . THR B 1 103 ? -20.125 -11.383 -12.156 1 91.44 103 THR B N 1
ATOM 2517 C CA . THR B 1 103 ? -20.875 -10.156 -11.93 1 91.44 103 THR B CA 1
ATOM 2518 C C . THR B 1 103 ? -20.031 -8.93 -12.289 1 91.44 103 THR B C 1
ATOM 2520 O O . THR B 1 103 ? -20.562 -7.82 -12.406 1 91.44 103 THR B O 1
ATOM 2523 N N . LYS B 1 104 ? -18.75 -9.164 -12.414 1 92.25 104 LYS B N 1
ATOM 2524 C CA . LYS B 1 104 ? -17.766 -8.109 -12.664 1 92.25 104 LYS B CA 1
ATOM 2525 C C . LYS B 1 104 ? -17.656 -7.172 -11.469 1 92.25 104 LYS B C 1
ATOM 2527 O O . LYS B 1 104 ? -17.016 -6.125 -11.555 1 92.25 104 LYS B O 1
ATOM 2532 N N . ASP B 1 105 ? -18.219 -7.688 -10.375 1 91.31 105 ASP B N 1
ATOM 2533 C CA . ASP B 1 105 ? -18.078 -6.91 -9.148 1 91.31 105 ASP B CA 1
ATOM 2534 C C . ASP B 1 105 ? -16.625 -6.828 -8.711 1 91.31 105 ASP B C 1
ATOM 2536 O O . ASP B 1 105 ? -15.883 -7.809 -8.805 1 91.31 105 ASP B O 1
ATOM 2540 N N . HIS B 1 106 ? -16.312 -5.652 -8.164 1 92.69 106 HIS B N 1
ATOM 2541 C CA . HIS B 1 106 ? -14.984 -5.441 -7.605 1 92.69 106 HIS B CA 1
ATOM 2542 C C . HIS B 1 106 ? -14.758 -6.309 -6.367 1 92.69 106 HIS B C 1
ATOM 2544 O O . HIS B 1 106 ? -15.641 -6.406 -5.508 1 92.69 106 HIS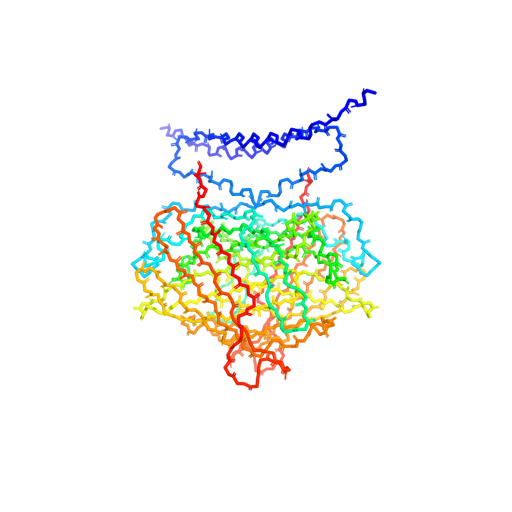 B O 1
ATOM 2550 N N . PHE B 1 107 ? -13.578 -6.945 -6.309 1 91.31 107 PHE B N 1
ATOM 2551 C CA . PHE B 1 107 ? -13.211 -7.688 -5.105 1 91.31 107 PHE B CA 1
ATOM 2552 C C . PHE B 1 107 ? -12.25 -6.887 -4.242 1 91.31 107 PHE B C 1
ATOM 2554 O O . PHE B 1 107 ? -12.555 -6.562 -3.094 1 91.31 107 PHE B O 1
ATOM 2561 N N . HIS B 1 108 ? -11.047 -6.633 -4.801 1 90.31 108 HIS B N 1
ATOM 2562 C CA . HIS B 1 108 ? -10.109 -5.801 -4.055 1 90.31 108 HIS B CA 1
ATOM 2563 C C . HIS B 1 108 ? -9.008 -5.258 -4.961 1 90.31 108 HIS B C 1
ATOM 2565 O O . HIS B 1 108 ? -8.773 -5.797 -6.043 1 90.31 108 HIS B O 1
ATOM 2571 N N . ASP B 1 109 ? -8.477 -4.176 -4.512 1 94.12 109 ASP B N 1
ATOM 2572 C CA . ASP B 1 109 ? -7.207 -3.635 -4.977 1 94.12 109 ASP B CA 1
ATOM 2573 C C . ASP B 1 109 ? -6.094 -3.891 -3.961 1 94.12 109 ASP B C 1
ATOM 2575 O O . ASP B 1 109 ? -6.324 -3.818 -2.752 1 94.12 109 ASP B O 1
ATOM 2579 N N . GLU B 1 110 ? -4.969 -4.156 -4.48 1 95.12 110 GLU B N 1
ATOM 2580 C CA . GLU B 1 110 ? -3.758 -4.309 -3.68 1 95.12 110 GLU B CA 1
ATOM 2581 C C . GLU B 1 110 ? -2.592 -3.537 -4.289 1 95.12 110 GLU B C 1
ATOM 2583 O O . GLU B 1 110 ? -2.336 -3.639 -5.492 1 95.12 110 GLU B O 1
ATOM 2588 N N . TRP B 1 111 ? -1.971 -2.746 -3.475 1 95.38 111 TRP B N 1
ATOM 2589 C CA . TRP B 1 111 ? -0.816 -1.96 -3.896 1 95.38 111 TRP B CA 1
ATOM 2590 C C . TRP B 1 111 ? 0.386 -2.23 -2.998 1 95.38 111 TRP B C 1
ATOM 2592 O O . TRP B 1 111 ? 0.234 -2.424 -1.789 1 95.38 111 TRP B O 1
ATOM 2602 N N . GLY B 1 112 ? 1.542 -2.131 -3.703 1 96.81 112 GLY B N 1
ATOM 2603 C CA . GLY B 1 112 ? 2.715 -2.289 -2.859 1 96.81 112 GLY B CA 1
ATOM 2604 C C . GLY B 1 112 ? 4.02 -2.18 -3.623 1 96.81 112 GLY B C 1
ATOM 2605 O O . GLY B 1 112 ? 4.078 -1.544 -4.68 1 96.81 112 GLY B O 1
ATOM 2606 N N . PHE B 1 113 ? 5.012 -2.719 -2.916 1 96.19 113 PHE B N 1
ATOM 2607 C CA . PHE B 1 113 ? 6.375 -2.627 -3.434 1 96.19 113 PHE B CA 1
ATOM 2608 C C . PHE B 1 113 ? 7.102 -3.957 -3.275 1 96.19 113 PHE B C 1
ATOM 2610 O O . PHE B 1 113 ? 6.957 -4.633 -2.254 1 96.19 113 PHE B O 1
ATOM 2617 N N . LEU B 1 114 ? 7.867 -4.27 -4.281 1 96.81 114 LEU B N 1
ATOM 2618 C CA . LEU B 1 114 ? 8.656 -5.496 -4.367 1 96.81 114 LEU B CA 1
ATOM 2619 C C . LEU B 1 114 ? 10.133 -5.176 -4.562 1 96.81 114 LEU B C 1
ATOM 2621 O O . LEU B 1 114 ? 10.484 -4.266 -5.32 1 96.81 114 LEU B O 1
ATOM 2625 N N . THR B 1 115 ? 11.023 -5.906 -3.85 1 95.62 115 THR B N 1
ATOM 2626 C CA . THR B 1 115 ? 12.453 -5.727 -4.035 1 95.62 115 THR B CA 1
ATOM 2627 C C . THR B 1 115 ? 13.211 -7 -3.678 1 95.62 115 THR B C 1
ATOM 2629 O O . THR B 1 115 ? 12.664 -7.887 -3.018 1 95.62 115 THR B O 1
ATOM 2632 N N . VAL B 1 116 ? 14.438 -7.066 -4.211 1 94.69 116 VAL B N 1
ATOM 2633 C CA . VAL B 1 116 ? 15.359 -8.148 -3.877 1 94.69 116 VAL B CA 1
ATOM 2634 C C . VAL B 1 116 ? 16.656 -7.559 -3.326 1 94.69 116 VAL B C 1
ATOM 2636 O O . VAL B 1 116 ? 17.219 -6.633 -3.91 1 94.69 116 VAL B O 1
ATOM 2639 N N . ASP B 1 117 ? 17.078 -8.125 -2.236 1 90.56 117 ASP B N 1
ATOM 2640 C CA . ASP B 1 117 ? 18.312 -7.602 -1.652 1 90.56 117 ASP B CA 1
ATOM 2641 C C . ASP B 1 117 ? 19.531 -8.328 -2.203 1 90.56 117 ASP B C 1
ATOM 2643 O O . ASP B 1 117 ? 19.422 -9.18 -3.09 1 90.56 117 ASP B O 1
ATOM 2647 N N . SER B 1 118 ? 20.703 -7.961 -1.688 1 88.69 118 SER B N 1
ATOM 2648 C CA . SER B 1 118 ? 21.969 -8.469 -2.211 1 88.69 118 SER B CA 1
ATOM 2649 C C . SER B 1 118 ? 22.141 -9.953 -1.89 1 88.69 118 SER B C 1
ATOM 2651 O O . SER B 1 118 ? 22.953 -10.641 -2.514 1 88.69 118 SER B O 1
ATOM 2653 N N . ASN B 1 119 ? 21.375 -10.484 -0.952 1 88.5 119 ASN B N 1
ATOM 2654 C CA . ASN B 1 119 ? 21.453 -11.898 -0.592 1 88.5 119 ASN B CA 1
ATOM 2655 C C . ASN B 1 119 ? 20.438 -12.727 -1.38 1 88.5 119 ASN B C 1
ATOM 2657 O O . ASN B 1 119 ? 20.312 -13.938 -1.165 1 88.5 119 ASN B O 1
ATOM 2661 N N . GLY B 1 120 ? 19.719 -12.062 -2.211 1 88.81 120 GLY B N 1
ATOM 2662 C CA . GLY B 1 120 ? 18.734 -12.758 -3.029 1 88.81 120 GLY B CA 1
ATOM 2663 C C . GLY B 1 120 ? 17.406 -12.938 -2.34 1 88.81 120 GLY B C 1
ATOM 2664 O O . GLY B 1 120 ? 16.562 -13.711 -2.799 1 88.81 120 GLY B O 1
ATOM 2665 N N . ASN B 1 121 ? 17.188 -12.289 -1.226 1 93.25 121 ASN B N 1
ATOM 2666 C CA . ASN B 1 121 ? 15.906 -12.336 -0.527 1 93.25 121 ASN B CA 1
ATOM 2667 C C . ASN B 1 121 ? 14.922 -11.312 -1.092 1 93.25 121 ASN B C 1
ATOM 2669 O O . ASN B 1 121 ? 15.234 -10.125 -1.165 1 93.25 121 ASN B O 1
ATOM 2673 N N . ALA B 1 122 ? 13.805 -11.859 -1.474 1 96.38 122 ALA B N 1
ATOM 2674 C CA . ALA B 1 122 ? 12.75 -10.992 -1.991 1 96.38 122 ALA B CA 1
ATOM 2675 C C . ALA B 1 122 ? 11.812 -10.547 -0.874 1 96.38 122 ALA B C 1
ATOM 2677 O O . ALA B 1 122 ? 11.539 -11.305 0.06 1 96.38 122 ALA B O 1
ATOM 2678 N N . THR B 1 123 ? 11.32 -9.328 -0.997 1 96.25 123 THR B N 1
ATOM 2679 C CA . THR B 1 123 ? 10.328 -8.773 -0.082 1 96.25 123 THR B CA 1
ATOM 2680 C C . THR B 1 123 ? 9.188 -8.117 -0.854 1 96.25 123 THR B C 1
ATOM 2682 O O . THR B 1 123 ? 9.422 -7.359 -1.795 1 96.25 123 THR B O 1
ATOM 2685 N N . LEU B 1 124 ? 8.008 -8.461 -0.502 1 97.44 124 LEU B N 1
ATOM 2686 C CA . LEU B 1 124 ? 6.805 -7.812 -1.013 1 97.44 124 LEU B CA 1
ATOM 2687 C C . LEU B 1 124 ? 5.98 -7.227 0.127 1 97.44 124 LEU B C 1
ATOM 2689 O O . LEU B 1 124 ? 5.543 -7.953 1.021 1 97.44 124 LEU B O 1
ATOM 2693 N N . MET B 1 125 ? 5.781 -5.938 0.124 1 96.25 125 MET B N 1
ATOM 2694 C CA . MET B 1 125 ? 4.906 -5.242 1.06 1 96.25 125 MET B CA 1
ATOM 2695 C C . MET B 1 125 ? 3.688 -4.672 0.341 1 96.25 125 MET B C 1
ATOM 2697 O O . MET B 1 125 ? 3.828 -3.934 -0.636 1 96.25 125 MET B O 1
ATOM 2701 N N . THR B 1 126 ? 2.52 -5.031 0.844 1 96.88 126 THR B N 1
ATOM 2702 C CA . THR B 1 126 ? 1.318 -4.578 0.152 1 96.88 126 THR B CA 1
ATOM 2703 C C . THR B 1 126 ? 0.274 -4.086 1.148 1 96.88 126 THR B C 1
ATOM 2705 O O . THR B 1 126 ? 0.365 -4.371 2.344 1 96.88 126 THR B O 1
ATOM 2708 N N . THR B 1 127 ? -0.609 -3.264 0.68 1 95.44 127 THR B N 1
ATOM 2709 C CA . THR B 1 127 ? -1.849 -2.879 1.344 1 95.44 127 THR B CA 1
ATOM 2710 C C . THR B 1 127 ? -3.035 -3.014 0.394 1 95.44 127 THR B C 1
ATOM 2712 O O . THR B 1 127 ? -2.904 -2.777 -0.809 1 95.44 127 THR B O 1
ATOM 2715 N N . GLY B 1 128 ? -4.215 -3.381 0.958 1 92.75 128 GLY B N 1
ATOM 2716 C CA . GLY B 1 128 ? -5.402 -3.576 0.143 1 92.75 128 GLY B CA 1
ATOM 2717 C C . GLY B 1 128 ? -6.645 -2.941 0.737 1 92.75 128 GLY B C 1
ATOM 2718 O O . GLY B 1 128 ? -6.727 -2.738 1.951 1 92.75 128 GLY B O 1
ATOM 2719 N N . ASN B 1 129 ? -7.59 -2.645 -0.159 1 91.69 129 ASN B N 1
ATOM 2720 C CA . ASN B 1 129 ? -8.867 -2.113 0.311 1 91.69 129 ASN B CA 1
ATOM 2721 C C . ASN B 1 129 ? -9.781 -3.223 0.82 1 91.69 129 ASN B C 1
ATOM 2723 O O . ASN B 1 129 ? -11 -3.129 0.697 1 91.69 129 ASN B O 1
ATOM 2727 N N . ASN B 1 130 ? -9.242 -4.242 1.178 1 87.5 130 ASN B N 1
ATOM 2728 C CA . ASN B 1 130 ? -9.891 -5.281 1.976 1 87.5 130 ASN B CA 1
ATOM 2729 C C . ASN B 1 130 ? -9.477 -5.199 3.441 1 87.5 130 ASN B C 1
ATOM 2731 O O . ASN B 1 130 ? -9.875 -6.035 4.254 1 87.5 130 ASN B O 1
ATOM 2735 N N . GLY B 1 131 ? -8.586 -4.281 3.709 1 86.88 131 GLY B N 1
ATOM 2736 C CA . GLY B 1 131 ? -8.25 -3.984 5.094 1 86.88 131 GLY B CA 1
ATOM 2737 C C . GLY B 1 131 ? -7.023 -4.738 5.582 1 86.88 131 GLY B C 1
ATOM 2738 O O . GLY B 1 131 ? -6.848 -4.922 6.789 1 86.88 131 GLY B O 1
ATOM 2739 N N . PHE B 1 132 ? -6.141 -5.156 4.641 1 88.44 132 PHE B N 1
ATOM 2740 C CA . PHE B 1 132 ? -4.945 -5.895 5.031 1 88.44 132 PHE B CA 1
ATOM 2741 C C . PHE B 1 132 ? -3.688 -5.168 4.574 1 88.44 132 PHE B C 1
ATOM 2743 O O . PHE B 1 132 ? -3.678 -4.547 3.51 1 88.44 132 PHE B O 1
ATOM 2750 N N . THR B 1 133 ? -2.705 -5.238 5.422 1 91.81 133 THR B N 1
ATOM 2751 C CA . THR B 1 133 ? -1.332 -5.043 4.973 1 91.81 133 THR B CA 1
ATOM 2752 C C . THR B 1 133 ? -0.528 -6.332 5.105 1 91.81 133 THR B C 1
ATOM 2754 O O . THR B 1 133 ? -0.698 -7.078 6.07 1 91.81 133 THR B O 1
ATOM 2757 N N . THR B 1 134 ? 0.279 -6.574 4.152 1 93.44 134 THR B N 1
ATOM 2758 C CA . THR B 1 134 ? 1.089 -7.785 4.23 1 93.44 134 THR B CA 1
ATOM 2759 C C . THR B 1 134 ? 2.566 -7.461 4.035 1 93.44 134 THR B C 1
ATOM 2761 O O . THR B 1 134 ? 2.914 -6.543 3.287 1 93.44 134 THR B O 1
ATOM 2764 N N . TYR B 1 135 ? 3.33 -8.117 4.789 1 94.44 135 TYR B N 1
ATOM 2765 C CA . TYR B 1 135 ? 4.781 -8.203 4.652 1 94.44 135 TYR B CA 1
ATOM 2766 C C . TYR B 1 135 ? 5.227 -9.633 4.379 1 94.44 135 TYR B C 1
ATOM 2768 O O . TYR B 1 135 ? 5.148 -10.492 5.262 1 94.44 135 TYR B O 1
ATOM 2776 N N . GLU B 1 136 ? 5.656 -9.852 3.152 1 96.94 136 GLU B N 1
ATOM 2777 C CA . GLU B 1 136 ? 6.02 -11.188 2.701 1 96.94 136 GLU B CA 1
ATOM 2778 C C . GLU B 1 136 ? 7.488 -11.258 2.287 1 96.94 136 GLU B C 1
ATOM 2780 O O . GLU B 1 136 ? 8.016 -10.312 1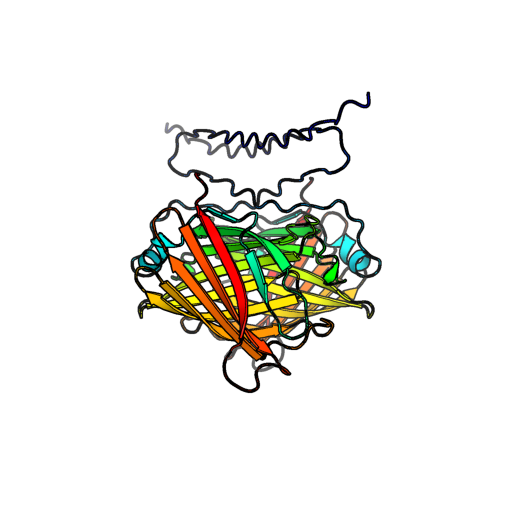.699 1 96.94 136 GLU B O 1
ATOM 2785 N N . VAL B 1 137 ? 8.109 -12.43 2.562 1 96.62 137 VAL B N 1
ATOM 2786 C CA . VAL B 1 137 ? 9.516 -12.586 2.221 1 96.62 137 VAL B CA 1
ATOM 2787 C C . VAL B 1 137 ? 9.75 -13.977 1.634 1 96.62 137 VAL B C 1
ATOM 2789 O O . VAL B 1 137 ? 9.016 -14.922 1.934 1 96.62 137 VAL B O 1
ATOM 2792 N N . GLY B 1 138 ? 10.766 -13.992 0.768 1 97.12 138 GLY B N 1
ATOM 2793 C CA . GLY B 1 138 ? 11.117 -15.281 0.202 1 97.12 138 GLY B CA 1
ATOM 2794 C C . GLY B 1 138 ? 12.281 -15.211 -0.769 1 97.12 138 GLY B C 1
ATOM 2795 O O . GLY B 1 138 ? 13.07 -14.266 -0.728 1 97.12 138 GLY B O 1
ATOM 2796 N N . LYS B 1 139 ? 12.359 -16.297 -1.584 1 94 139 LYS B N 1
ATOM 2797 C CA . LYS B 1 139 ? 13.492 -16.422 -2.502 1 94 139 LYS B CA 1
ATOM 2798 C C . LYS B 1 139 ? 13.023 -16.406 -3.953 1 94 139 LYS B C 1
ATOM 2800 O O . LYS B 1 139 ? 11.977 -16.969 -4.289 1 94 139 LYS B O 1
ATOM 2805 N N . VAL B 1 140 ? 13.867 -15.781 -4.703 1 94.69 140 VAL B N 1
ATOM 2806 C CA . VAL B 1 140 ? 13.617 -15.719 -6.141 1 94.69 140 VAL B CA 1
ATOM 2807 C C . VAL B 1 140 ? 14.391 -16.828 -6.844 1 94.69 140 VAL B C 1
ATOM 2809 O O . VAL B 1 140 ? 15.578 -17.031 -6.586 1 94.69 140 VAL B O 1
ATOM 2812 N N . MET B 1 141 ? 13.719 -17.562 -7.641 1 93.31 141 MET B N 1
ATOM 2813 C CA . MET B 1 141 ? 14.297 -18.531 -8.555 1 93.31 141 MET B CA 1
ATOM 2814 C C . MET B 1 141 ? 14.086 -18.125 -10.008 1 93.31 141 MET B C 1
ATOM 2816 O O . MET B 1 141 ? 13.336 -17.172 -10.281 1 93.31 141 MET B O 1
ATOM 2820 N N . PRO B 1 142 ? 14.781 -18.641 -11.031 1 90.44 142 PRO B N 1
ATOM 2821 C CA . PRO B 1 142 ? 14.672 -18.234 -12.43 1 90.44 142 PRO B CA 1
ATOM 2822 C C . PRO B 1 142 ? 13.227 -18.219 -12.938 1 90.44 142 PRO B C 1
ATOM 2824 O O . PRO B 1 142 ? 12.836 -17.328 -13.688 1 90.44 142 PRO B O 1
ATOM 2827 N N . ASN B 1 143 ? 12.352 -19.094 -12.484 1 94.06 143 ASN B N 1
ATOM 2828 C CA . ASN B 1 143 ? 10.992 -19.141 -13.016 1 94.06 143 ASN B CA 1
ATOM 2829 C C . ASN B 1 143 ? 9.961 -19.219 -11.891 1 94.06 143 ASN B C 1
ATOM 2831 O O . ASN B 1 143 ? 8.844 -19.703 -12.102 1 94.06 143 ASN B O 1
ATOM 2835 N N . LYS B 1 144 ? 10.453 -18.797 -10.805 1 97.81 144 LYS B N 1
ATOM 2836 C CA . LYS B 1 144 ? 9.555 -18.969 -9.672 1 97.81 144 LYS B CA 1
ATOM 2837 C C . LYS B 1 144 ? 9.898 -17.984 -8.555 1 97.81 144 LYS B C 1
ATOM 2839 O O . LYS B 1 144 ? 11.07 -17.703 -8.297 1 97.81 144 LYS B O 1
ATOM 2844 N N . LEU B 1 145 ? 8.922 -17.438 -7.914 1 98.38 145 LEU B N 1
ATOM 2845 C CA . LEU B 1 145 ? 9.047 -16.625 -6.711 1 98.38 145 LEU B CA 1
ATOM 2846 C C . LEU B 1 145 ? 8.102 -17.109 -5.621 1 98.38 145 LEU B C 1
ATOM 2848 O O . LEU B 1 145 ? 6.883 -17.156 -5.816 1 98.38 145 LEU B O 1
ATOM 2852 N N . VAL B 1 146 ? 8.68 -17.531 -4.539 1 98.5 146 VAL B N 1
ATOM 2853 C CA . VAL B 1 146 ? 7.883 -18.016 -3.414 1 98.5 146 VAL B CA 1
ATOM 2854 C C . VAL B 1 146 ? 8.047 -17.078 -2.225 1 98.5 146 VAL B C 1
ATOM 2856 O O . VAL B 1 146 ? 9.156 -16.875 -1.729 1 98.5 146 VAL B O 1
ATOM 2859 N N . LEU B 1 147 ? 6.922 -16.5 -1.791 1 98.5 147 LEU B N 1
ATOM 2860 C CA . LEU B 1 147 ? 6.895 -15.578 -0.661 1 98.5 147 LEU B CA 1
ATOM 2861 C C . LEU B 1 147 ? 6.047 -16.141 0.477 1 98.5 147 LEU B C 1
ATOM 2863 O O . LEU B 1 147 ? 4.992 -16.734 0.238 1 98.5 147 LEU B O 1
ATOM 2867 N N . THR B 1 148 ? 6.508 -15.922 1.635 1 98.19 148 THR B N 1
ATOM 2868 C CA . THR B 1 148 ? 5.754 -16.312 2.82 1 98.19 148 THR B CA 1
ATOM 2869 C C . THR B 1 148 ? 5.52 -15.117 3.734 1 98.19 148 THR B C 1
ATOM 2871 O O . THR B 1 148 ? 6.34 -14.195 3.789 1 98.19 148 THR B O 1
ATOM 2874 N N . LEU B 1 149 ? 4.426 -15.219 4.391 1 96.5 149 LEU B N 1
ATOM 2875 C CA . LEU B 1 149 ? 3.998 -14.109 5.238 1 96.5 149 LEU B CA 1
ATOM 2876 C C . LEU B 1 149 ? 4.941 -13.938 6.426 1 96.5 149 LEU B C 1
ATOM 2878 O O . LEU B 1 149 ? 5.207 -14.898 7.156 1 96.5 149 LEU B O 1
ATOM 2882 N N . LYS B 1 150 ? 5.461 -12.812 6.547 1 93.62 150 LYS B N 1
ATOM 2883 C CA . LYS B 1 150 ? 6.266 -12.461 7.711 1 93.62 150 LYS B CA 1
ATOM 2884 C C . LYS B 1 150 ? 5.434 -11.727 8.758 1 93.62 150 LYS B C 1
ATOM 2886 O O . LYS B 1 150 ? 5.602 -11.938 9.961 1 93.62 150 LYS B O 1
ATOM 2891 N N . ASP B 1 151 ? 4.621 -10.82 8.289 1 90.88 151 ASP B N 1
ATOM 2892 C CA . ASP B 1 151 ? 3.748 -10.039 9.156 1 90.88 151 ASP B CA 1
ATOM 2893 C C . ASP B 1 151 ? 2.488 -9.602 8.414 1 90.88 151 ASP B C 1
ATOM 2895 O O . ASP B 1 151 ? 2.494 -9.477 7.191 1 90.88 151 ASP B O 1
ATOM 2899 N N . ILE B 1 152 ? 1.423 -9.359 9.211 1 90.12 152 ILE B N 1
ATOM 2900 C CA . ILE B 1 152 ? 0.15 -8.953 8.625 1 90.12 152 ILE B CA 1
ATOM 2901 C C . ILE B 1 152 ? -0.541 -7.941 9.531 1 90.12 152 ILE B C 1
ATOM 2903 O O . ILE B 1 152 ? -0.509 -8.078 10.758 1 90.12 152 ILE B O 1
ATOM 2907 N N . GLY B 1 153 ? -0.937 -6.832 8.953 1 87 153 GLY B N 1
ATOM 2908 C CA . GLY B 1 153 ? -1.833 -5.895 9.609 1 87 153 GLY B CA 1
ATOM 2909 C C . GLY B 1 153 ? -3.271 -6.016 9.141 1 87 153 GLY B C 1
ATOM 2910 O O . GLY B 1 153 ? -3.527 -6.172 7.941 1 87 153 GLY B O 1
ATOM 2911 N N . ARG B 1 154 ? -4.188 -5.996 10.172 1 85.25 154 ARG B N 1
ATOM 2912 C CA . ARG B 1 154 ? -5.605 -6.117 9.852 1 85.25 154 ARG B CA 1
ATOM 2913 C C . ARG B 1 154 ? -6.426 -5.066 10.594 1 85.25 154 ARG B C 1
ATOM 2915 O O . ARG B 1 154 ? -6.211 -4.832 11.789 1 85.25 154 ARG B O 1
ATOM 2922 N N . ILE B 1 155 ? -7.34 -4.582 9.773 1 78.25 155 ILE B N 1
ATOM 2923 C CA . ILE B 1 155 ? -8.258 -3.664 10.438 1 78.25 155 ILE B CA 1
ATOM 2924 C C . ILE B 1 155 ? -9.18 -4.445 11.375 1 78.25 155 ILE B C 1
ATOM 2926 O O . ILE B 1 155 ? -9.484 -5.613 11.125 1 78.25 155 ILE B O 1
ATOM 2930 N N . SER B 1 156 ? -9.547 -3.9 12.453 1 65.81 156 SER B N 1
ATOM 2931 C CA . SER B 1 156 ? -10.242 -4.551 13.555 1 65.81 156 SER B CA 1
ATOM 2932 C C . SER B 1 156 ? -11.672 -4.93 13.164 1 65.81 156 SER B C 1
ATOM 2934 O O . SER B 1 156 ? -12.258 -5.844 13.742 1 65.81 156 SER B O 1
ATOM 2936 N N . PHE B 1 157 ? -12.219 -4.324 12.32 1 57.38 157 PHE B N 1
ATOM 2937 C CA . PHE B 1 157 ? -13.641 -4.543 12.102 1 57.38 157 PHE B CA 1
ATOM 2938 C C . PHE B 1 157 ? -13.883 -5.332 10.828 1 57.38 157 PHE B C 1
ATOM 2940 O O . PHE B 1 157 ? -15 -5.355 10.305 1 57.38 157 PHE B O 1
ATOM 2947 N N . SER B 1 158 ? -12.758 -5.934 10.398 1 57.78 158 SER B N 1
ATOM 2948 C CA . SER B 1 158 ? -12.922 -6.824 9.25 1 57.78 158 SER B CA 1
ATOM 2949 C C . SER B 1 158 ? -13.492 -8.172 9.672 1 57.78 158 SER B C 1
ATOM 2951 O O . SER B 1 158 ? -13.141 -8.695 10.734 1 57.78 158 SER B O 1
ATOM 2953 N N . ARG B 1 159 ? -14.633 -8.531 9.195 1 54.12 159 ARG B N 1
ATOM 2954 C CA . ARG B 1 159 ? -15.398 -9.727 9.539 1 54.12 159 ARG B CA 1
ATOM 2955 C C . ARG B 1 159 ? -14.617 -10.992 9.195 1 54.12 159 ARG B C 1
ATOM 2957 O O . ARG B 1 159 ? -14.969 -12.086 9.648 1 54.12 159 ARG B O 1
ATOM 2964 N N . ASP B 1 160 ? -13.609 -10.805 8.5 1 58.47 160 ASP B N 1
ATOM 2965 C CA . ASP B 1 160 ? -13.094 -12.039 7.914 1 58.47 160 ASP B CA 1
ATOM 2966 C C . ASP B 1 160 ? -12.25 -12.812 8.922 1 58.47 160 ASP B C 1
ATOM 2968 O O . ASP B 1 160 ? -11.734 -12.234 9.883 1 58.47 160 ASP B O 1
ATOM 2972 N N . LEU B 1 161 ? -12.359 -14.117 8.844 1 62.34 161 LEU B N 1
ATOM 2973 C CA . LEU B 1 161 ? -11.5 -15.016 9.602 1 62.34 161 LEU B CA 1
ATOM 2974 C C . LEU B 1 161 ? -10.039 -14.609 9.477 1 62.34 161 LEU B C 1
ATOM 2976 O O . LEU B 1 161 ? -9.547 -14.375 8.375 1 62.34 161 LEU B O 1
ATOM 2980 N N . PRO B 1 162 ? -9.406 -14.523 10.609 1 80 162 PRO B N 1
ATOM 2981 C CA . PRO B 1 162 ? -8.039 -14.016 10.617 1 80 162 PRO B CA 1
ATOM 2982 C C . PRO B 1 162 ? -7.062 -14.945 9.891 1 80 162 PRO B C 1
ATOM 2984 O O . PRO B 1 162 ? -6.984 -16.141 10.211 1 80 162 PRO B O 1
ATOM 2987 N N . VAL B 1 163 ? -6.512 -14.508 8.828 1 89 163 VAL B N 1
ATOM 2988 C CA . VAL B 1 163 ? -5.387 -15.18 8.195 1 89 163 VAL B CA 1
ATOM 2989 C C . VAL B 1 163 ? -4.219 -15.266 9.172 1 89 163 VAL B C 1
ATOM 2991 O O . VAL B 1 163 ? -3.814 -14.266 9.758 1 89 163 VAL B O 1
ATOM 2994 N N . GLU B 1 164 ? -3.691 -16.453 9.414 1 92.38 164 GLU B N 1
ATOM 2995 C CA . GLU B 1 164 ? -2.562 -16.656 10.312 1 92.38 164 GLU B CA 1
ATOM 2996 C C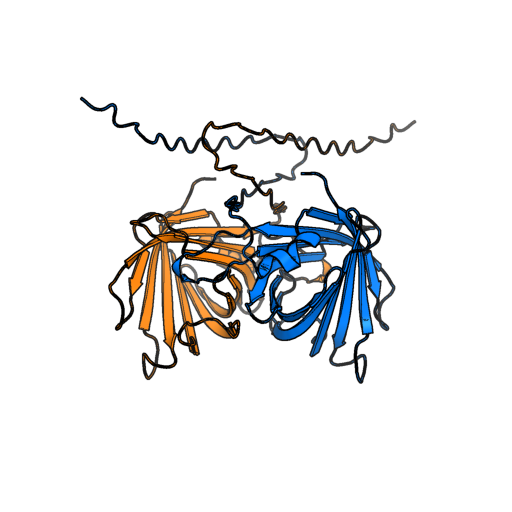 . GLU B 1 164 ? -1.253 -16.781 9.539 1 92.38 164 GLU B C 1
ATOM 2998 O O . GLU B 1 164 ? -0.188 -16.422 10.047 1 92.38 164 GLU B O 1
ATOM 3003 N N . ASP B 1 165 ? -1.424 -17.375 8.391 1 95.81 165 ASP B N 1
ATOM 3004 C CA . ASP B 1 165 ? -0.25 -17.562 7.543 1 95.81 165 ASP B CA 1
ATOM 3005 C C . ASP B 1 165 ? -0.633 -17.562 6.066 1 95.81 165 ASP B C 1
ATOM 3007 O O . ASP B 1 165 ? -1.774 -17.859 5.715 1 95.81 165 ASP B O 1
ATOM 3011 N N . LEU B 1 166 ? 0.327 -17.234 5.266 1 97.12 166 LEU B N 1
ATOM 3012 C CA . LEU B 1 166 ? 0.089 -17.094 3.834 1 97.12 166 LEU B CA 1
ATOM 3013 C C . LEU B 1 166 ? 1.35 -17.406 3.037 1 97.12 166 LEU B C 1
ATOM 3015 O O . LEU B 1 166 ? 2.451 -17.016 3.428 1 97.12 166 LEU B O 1
ATOM 3019 N N . ARG B 1 167 ? 1.177 -18.109 1.97 1 98.5 167 ARG B N 1
ATOM 3020 C CA . ARG B 1 167 ? 2.238 -18.359 1.001 1 98.5 167 ARG B CA 1
ATOM 3021 C C . ARG B 1 167 ? 1.796 -17.984 -0.408 1 98.5 167 ARG B C 1
ATOM 3023 O O . ARG B 1 167 ? 0.803 -18.516 -0.915 1 98.5 167 ARG B O 1
ATOM 3030 N N . ARG B 1 168 ? 2.49 -17.078 -0.992 1 98.69 168 ARG B N 1
ATOM 3031 C CA . ARG B 1 168 ? 2.238 -16.609 -2.346 1 98.69 168 ARG B CA 1
ATOM 3032 C C . ARG B 1 168 ? 3.307 -17.109 -3.312 1 98.69 168 ARG B C 1
ATOM 3034 O O . ARG B 1 168 ? 4.5 -16.875 -3.1 1 98.69 168 ARG B O 1
ATOM 3041 N N . THR B 1 169 ? 2.914 -17.766 -4.383 1 98.75 169 THR B N 1
ATOM 3042 C CA . THR B 1 169 ? 3.85 -18.328 -5.359 1 98.75 169 THR B CA 1
ATOM 3043 C C . THR B 1 169 ? 3.547 -17.797 -6.758 1 98.75 169 THR B C 1
ATOM 3045 O O . THR B 1 169 ? 2.418 -17.906 -7.238 1 98.75 169 THR B O 1
ATOM 3048 N N . PHE B 1 170 ? 4.504 -17.188 -7.359 1 98.75 170 PHE B N 1
ATOM 3049 C CA . PHE B 1 170 ? 4.457 -16.859 -8.781 1 98.75 170 PHE B CA 1
ATOM 3050 C C . PHE B 1 170 ? 5.27 -17.859 -9.594 1 98.75 170 PHE B C 1
ATOM 3052 O O . PHE B 1 170 ? 6.406 -18.188 -9.242 1 98.75 170 PHE B O 1
ATOM 3059 N N . ILE B 1 171 ? 4.738 -18.344 -10.68 1 98.5 171 ILE B N 1
ATOM 3060 C CA . ILE B 1 171 ? 5.395 -19.312 -11.539 1 98.5 171 ILE B CA 1
ATOM 3061 C C . ILE B 1 171 ? 5.398 -18.812 -12.984 1 98.5 171 ILE B C 1
ATOM 3063 O O . ILE B 1 171 ? 4.34 -18.531 -13.555 1 98.5 171 ILE B O 1
ATOM 3067 N N . ARG B 1 172 ? 6.496 -18.688 -13.523 1 97.62 172 ARG B N 1
ATOM 3068 C CA . ARG B 1 172 ? 6.625 -18.375 -14.945 1 97.62 172 ARG B CA 1
ATOM 3069 C C . ARG B 1 172 ? 6.465 -19.641 -15.789 1 97.62 172 ARG B C 1
ATOM 3071 O O . ARG B 1 172 ? 7.293 -20.547 -15.727 1 97.62 172 ARG B O 1
ATOM 3078 N N . HIS B 1 173 ? 5.52 -19.703 -16.562 1 97.38 173 HIS B N 1
ATOM 3079 C CA . HIS B 1 173 ? 5.375 -20.812 -17.5 1 97.38 173 HIS B CA 1
ATOM 3080 C C . HIS B 1 173 ? 6.215 -20.578 -18.766 1 97.38 173 HIS B C 1
ATOM 3082 O O . HIS B 1 173 ? 6.887 -21.484 -19.234 1 97.38 173 HIS B O 1
ATOM 3088 N N . ASP B 1 174 ? 6.172 -19.391 -19.281 1 95.5 174 ASP B N 1
ATOM 3089 C CA . ASP B 1 174 ? 7.004 -18.859 -20.359 1 95.5 174 ASP B CA 1
ATOM 3090 C C . ASP B 1 174 ? 6.891 -17.344 -20.453 1 95.5 174 ASP B C 1
ATOM 3092 O O . ASP B 1 174 ? 6.59 -16.672 -19.453 1 95.5 174 ASP B O 1
ATOM 3096 N N . ASP B 1 175 ? 7.172 -16.766 -21.594 1 93.5 175 ASP B N 1
ATOM 3097 C CA . ASP B 1 175 ? 7.191 -15.312 -21.719 1 93.5 175 ASP B CA 1
ATOM 3098 C C . ASP B 1 175 ? 5.777 -14.75 -21.812 1 93.5 175 ASP B C 1
ATOM 3100 O O . ASP B 1 175 ? 5.574 -13.539 -21.688 1 93.5 175 ASP B O 1
ATOM 3104 N N . ARG B 1 176 ? 4.828 -15.609 -21.922 1 96.5 176 ARG B N 1
ATOM 3105 C CA . ARG B 1 176 ? 3.473 -15.141 -22.172 1 96.5 176 ARG B CA 1
ATOM 3106 C C . ARG B 1 176 ? 2.549 -15.461 -21 1 96.5 176 ARG B C 1
ATOM 3108 O O . ARG B 1 176 ? 1.502 -14.828 -20.844 1 96.5 176 ARG B O 1
ATOM 3115 N N . TYR B 1 177 ? 2.893 -16.5 -20.266 1 97.88 177 TYR B N 1
ATOM 3116 C CA . TYR B 1 177 ? 1.978 -16.984 -19.234 1 97.88 177 TYR B CA 1
ATOM 3117 C C . TYR B 1 177 ? 2.67 -17.031 -17.875 1 97.88 177 TYR B C 1
ATOM 3119 O O . TYR B 1 177 ? 3.801 -17.516 -17.766 1 97.88 177 TYR B O 1
ATOM 3127 N N . MET B 1 178 ? 1.977 -16.531 -16.844 1 98.31 178 MET B N 1
ATOM 3128 C CA . MET B 1 178 ? 2.408 -16.594 -15.453 1 98.31 178 MET B CA 1
ATOM 3129 C C . MET B 1 178 ? 1.268 -17.047 -14.547 1 98.31 178 MET B C 1
ATOM 3131 O O . MET B 1 178 ? 0.105 -16.734 -14.797 1 98.31 178 MET B O 1
ATOM 3135 N N . GLU B 1 179 ? 1.642 -17.766 -13.594 1 98.75 179 GLU B N 1
ATOM 3136 C CA . GLU B 1 179 ? 0.666 -18.281 -12.641 1 98.75 179 GLU B CA 1
ATOM 3137 C C . GLU B 1 179 ? 0.928 -17.75 -11.234 1 98.75 179 GLU B C 1
ATOM 3139 O O . GLU B 1 179 ? 2.082 -17.641 -10.812 1 98.75 179 GLU B O 1
ATOM 3144 N N . GLN B 1 180 ? -0.115 -17.359 -10.531 1 98.81 180 GLN B N 1
ATOM 3145 C CA . GLN B 1 180 ? -0.036 -17.031 -9.109 1 98.81 180 GLN B CA 1
ATOM 3146 C C . GLN B 1 180 ? -0.907 -17.984 -8.281 1 98.81 180 GLN B C 1
ATOM 3148 O O . GLN B 1 180 ? -2.078 -18.188 -8.602 1 98.81 180 GLN B O 1
ATOM 3153 N N . VAL B 1 181 ? -0.315 -18.5 -7.258 1 98.69 181 VAL B N 1
ATOM 3154 C CA . VAL B 1 181 ? -1.017 -19.344 -6.289 1 98.69 181 VAL B CA 1
ATOM 3155 C C . VAL B 1 181 ? -0.922 -18.719 -4.898 1 98.69 181 VAL B C 1
ATOM 3157 O O . VAL B 1 181 ? 0.167 -18.359 -4.445 1 98.69 181 VAL B O 1
ATOM 3160 N N . LEU B 1 182 ? -2.047 -18.578 -4.27 1 98.25 182 LEU B N 1
ATOM 3161 C CA . LEU B 1 182 ? -2.094 -18.141 -2.877 1 98.25 182 LEU B CA 1
ATOM 3162 C C . LEU B 1 182 ? -2.598 -19.266 -1.975 1 98.25 182 LEU B C 1
ATOM 3164 O O . LEU B 1 182 ? -3.703 -19.766 -2.17 1 98.25 182 LEU B O 1
ATOM 3168 N N . GLU B 1 183 ? -1.771 -19.625 -1.047 1 98.19 183 GLU B N 1
ATOM 3169 C CA . GLU B 1 183 ? -2.141 -20.562 0.01 1 98.19 183 GLU B CA 1
ATOM 3170 C C . GLU B 1 183 ? -2.211 -19.875 1.365 1 98.19 183 GLU B C 1
ATOM 3172 O O . GLU B 1 183 ? -1.458 -18.922 1.626 1 98.19 183 GLU B O 1
ATOM 3177 N N . MET B 1 184 ? -3.18 -20.344 2.156 1 95.69 184 MET B N 1
ATOM 3178 C CA . MET B 1 184 ? -3.271 -19.672 3.447 1 95.69 184 MET B CA 1
ATOM 3179 C C . MET B 1 184 ? -3.695 -20.641 4.543 1 95.69 184 MET B C 1
ATOM 3181 O O . MET B 1 184 ? -4.141 -21.75 4.254 1 95.69 184 MET B O 1
ATOM 3185 N N . ARG B 1 185 ? -3.436 -20.25 5.715 1 95.56 185 ARG B N 1
ATOM 3186 C CA . ARG B 1 185 ? -3.967 -20.828 6.945 1 95.56 185 ARG B CA 1
ATOM 3187 C C . ARG B 1 185 ? -4.703 -19.781 7.77 1 95.56 185 ARG B C 1
ATOM 3189 O O . ARG B 1 185 ? -4.203 -18.672 7.969 1 95.56 185 ARG B O 1
ATOM 3196 N N . THR B 1 186 ? -5.902 -20.125 8.078 1 91.81 186 THR B N 1
ATOM 3197 C CA . THR B 1 186 ? -6.676 -19.266 8.961 1 91.81 186 THR B CA 1
ATOM 3198 C C . THR B 1 186 ? -6.766 -19.859 10.359 1 91.81 186 THR B C 1
ATOM 3200 O O . THR B 1 186 ? -6.145 -20.891 10.648 1 91.81 186 THR B O 1
ATOM 3203 N N . ALA B 1 187 ? -7.508 -19.141 11.195 1 88.06 187 ALA B N 1
ATOM 3204 C CA . ALA B 1 187 ? -7.699 -19.625 12.555 1 88.06 187 ALA B CA 1
ATOM 3205 C C . ALA B 1 187 ? -8.43 -20.969 12.562 1 88.06 187 ALA B C 1
ATOM 3207 O O . ALA B 1 187 ? -8.266 -21.766 13.484 1 88.06 187 ALA B O 1
ATOM 3208 N N . THR B 1 188 ? -9.188 -21.266 11.484 1 88.19 188 THR B N 1
ATOM 3209 C CA . THR B 1 188 ? -10.047 -22.438 11.508 1 88.19 188 THR B CA 1
ATOM 3210 C C . THR B 1 188 ? -9.516 -23.516 10.57 1 88.19 188 THR B C 1
ATOM 3212 O O . THR B 1 188 ? -9.625 -24.719 10.852 1 88.19 188 THR B O 1
ATOM 3215 N N . HIS B 1 189 ? -9.141 -23.188 9.492 1 90.5 189 HIS B N 1
ATOM 3216 C CA . HIS B 1 189 ? -8.68 -24.172 8.516 1 90.5 189 HIS B CA 1
ATOM 3217 C C . HIS B 1 189 ? -7.371 -23.734 7.867 1 90.5 189 HIS B C 1
ATOM 3219 O O . HIS B 1 189 ? -7.188 -22.547 7.559 1 90.5 189 HIS B O 1
ATOM 3225 N N . PRO B 1 190 ? -6.395 -24.578 7.426 1 93.19 190 PRO B N 1
ATOM 3226 C CA . PRO B 1 190 ? -6.254 -25.922 8.008 1 93.19 190 PRO B CA 1
ATOM 3227 C C . PRO B 1 190 ? -5.652 -25.891 9.414 1 93.19 190 PRO B C 1
ATOM 3229 O O . PRO B 1 190 ? -5.273 -24.812 9.906 1 93.19 190 PRO B O 1
ATOM 3232 N N . LYS B 1 191 ? -5.586 -27.016 10.062 1 91.69 191 LYS B N 1
ATOM 3233 C CA . LYS B 1 191 ? -4.988 -27.078 11.391 1 91.69 191 LYS B CA 1
ATOM 3234 C C . LYS B 1 191 ? -3.48 -26.844 11.328 1 91.69 191 LYS B C 1
ATOM 3236 O O . LYS B 1 191 ? -2.914 -26.203 12.219 1 91.69 191 LYS B O 1
ATOM 3241 N N . SER B 1 192 ? -2.871 -27.344 10.289 1 93.81 192 SER B N 1
ATOM 3242 C CA . SER B 1 192 ? -1.443 -27.188 10.031 1 93.81 192 SER B CA 1
ATOM 3243 C C . SER B 1 192 ? -1.162 -27.062 8.531 1 93.81 192 SER B C 1
ATOM 3245 O O . SER B 1 192 ? -1.964 -27.5 7.711 1 93.81 192 SER B O 1
ATOM 3247 N N . GLY B 1 193 ? -0.034 -26.344 8.273 1 96.25 193 GLY B N 1
ATOM 3248 C CA . GLY B 1 193 ? 0.263 -26.156 6.863 1 96.25 193 GLY B CA 1
ATOM 3249 C C . GLY B 1 193 ? -0.62 -25.109 6.207 1 96.25 193 GLY B C 1
ATOM 3250 O O . GLY B 1 193 ? -0.973 -24.109 6.828 1 96.25 193 GLY B O 1
ATOM 3251 N N . TYR B 1 194 ? -0.796 -25.281 4.875 1 97.06 194 TYR B N 1
ATOM 3252 C CA . TYR B 1 194 ? -1.572 -24.328 4.086 1 97.06 194 TYR B CA 1
ATOM 3253 C C . TYR B 1 194 ? -2.668 -25.047 3.301 1 97.06 194 TYR B C 1
ATOM 3255 O O . TYR B 1 194 ? -2.557 -26.234 3.012 1 97.06 194 TYR B O 1
ATOM 3263 N N . LEU B 1 195 ? -3.701 -24.328 3.027 1 96.62 195 LEU B N 1
ATOM 3264 C CA . LEU B 1 195 ? -4.66 -24.703 1.99 1 96.62 195 LEU B CA 1
ATOM 3265 C C . LEU B 1 195 ? -4.641 -23.688 0.848 1 96.62 195 LEU B C 1
ATOM 3267 O O . LEU B 1 195 ? -4.504 -22.484 1.08 1 96.62 195 LEU B O 1
ATOM 3271 N N . GLU B 1 196 ? -4.797 -24.266 -0.343 1 96.94 196 GLU B N 1
ATOM 3272 C CA . GLU B 1 196 ? -4.898 -23.375 -1.492 1 96.94 196 GLU B CA 1
ATOM 3273 C C . GLU B 1 196 ? -6.137 -22.484 -1.393 1 96.94 196 GLU B C 1
ATOM 3275 O O . GLU B 1 196 ? -7.223 -22.969 -1.064 1 96.94 196 GLU B O 1
ATOM 3280 N N . HIS B 1 197 ? -5.965 -21.203 -1.649 1 95.69 197 HIS B N 1
ATOM 3281 C CA . HIS B 1 197 ? -7.066 -20.25 -1.598 1 95.69 197 HIS B CA 1
ATOM 3282 C C . HIS B 1 197 ? -7.375 -19.688 -2.982 1 95.69 197 HIS B C 1
ATOM 3284 O O . HIS B 1 197 ? -8.539 -19.562 -3.355 1 95.69 197 HIS B O 1
ATOM 3290 N N . THR B 1 198 ? -6.367 -19.297 -3.699 1 97.56 198 THR B N 1
ATOM 3291 C CA . THR B 1 198 ? -6.602 -18.812 -5.055 1 97.56 198 THR B CA 1
ATOM 3292 C C . THR B 1 198 ? -5.535 -19.344 -6.012 1 97.56 198 THR B C 1
ATOM 3294 O O . THR B 1 198 ? -4.402 -19.609 -5.602 1 97.56 198 THR B O 1
ATOM 3297 N N . ARG B 1 199 ? -5.93 -19.5 -7.246 1 98.44 199 ARG B N 1
ATOM 3298 C CA . ARG B 1 199 ? -5.043 -19.797 -8.367 1 98.44 199 ARG B CA 1
ATOM 3299 C C . ARG B 1 199 ? -5.477 -19.031 -9.625 1 98.44 199 ARG B C 1
ATOM 3301 O O . ARG B 1 199 ? -6.668 -18.969 -9.938 1 98.44 199 ARG B O 1
ATOM 3308 N N . VAL B 1 200 ? -4.527 -18.438 -10.312 1 98.69 200 VAL B N 1
ATOM 3309 C CA . VAL B 1 200 ? -4.867 -17.688 -11.516 1 98.69 200 VAL B CA 1
ATOM 3310 C C . VAL B 1 200 ? -3.711 -17.75 -12.508 1 98.69 200 VAL B C 1
ATOM 3312 O O . VAL B 1 200 ? -2.543 -17.656 -12.125 1 98.69 200 VAL B O 1
ATOM 3315 N N . ILE B 1 201 ? -3.977 -17.953 -13.727 1 98.69 201 ILE B N 1
ATOM 3316 C CA . ILE B 1 201 ? -3.01 -17.906 -14.812 1 98.69 201 ILE B CA 1
ATOM 3317 C C . ILE B 1 201 ? -3.221 -16.625 -15.633 1 98.69 201 ILE B C 1
ATOM 3319 O O . ILE B 1 201 ? -4.309 -16.391 -16.156 1 98.69 201 ILE B O 1
ATOM 3323 N N . TYR B 1 202 ? -2.191 -15.883 -15.727 1 98.5 202 TYR B N 1
ATOM 3324 C CA . TYR B 1 202 ? -2.24 -14.609 -16.422 1 98.5 202 TYR B CA 1
ATOM 3325 C C . TYR B 1 202 ? -1.657 -14.734 -17.828 1 98.5 202 TYR B C 1
ATOM 3327 O O . TYR B 1 202 ? -0.78 -15.57 -18.078 1 98.5 202 TYR B O 1
ATOM 3335 N N . THR B 1 203 ? -2.107 -13.844 -18.688 1 98.44 203 THR B N 1
ATOM 3336 C CA . THR B 1 203 ? -1.447 -13.562 -19.953 1 98.44 203 THR B CA 1
ATOM 3337 C C . THR B 1 203 ? -0.78 -12.195 -19.922 1 98.44 203 THR B C 1
ATOM 3339 O O . THR B 1 203 ? -1.368 -11.219 -19.453 1 98.44 203 THR B O 1
ATOM 3342 N N . ARG B 1 204 ? 0.395 -12.203 -20.438 1 97.81 204 ARG B N 1
ATOM 3343 C CA . ARG B 1 204 ? 1.111 -10.938 -20.516 1 97.81 204 ARG B CA 1
ATOM 3344 C C . ARG B 1 204 ? 0.438 -9.984 -21.5 1 97.81 204 ARG B C 1
ATOM 3346 O O . ARG B 1 204 ? 0.061 -10.398 -22.609 1 97.81 204 ARG B O 1
ATOM 3353 N N . GLN B 1 205 ? 0.281 -8.766 -20.969 1 96.12 205 GLN B N 1
ATOM 3354 C CA . GLN B 1 205 ? -0.334 -7.766 -21.828 1 96.12 205 GLN B CA 1
ATOM 3355 C C . GLN B 1 205 ? 0.724 -6.957 -22.578 1 96.12 205 GLN B C 1
ATOM 3357 O O . GLN B 1 205 ? 1.783 -6.652 -22.031 1 96.12 205 GLN B O 1
ATOM 3362 N N . LYS B 1 206 ? 0.577 -6.77 -23.844 1 81.88 206 LYS B N 1
ATOM 3363 C CA . LYS B 1 206 ? 1.496 -5.977 -24.656 1 81.88 206 LYS B CA 1
ATOM 3364 C C . LYS B 1 206 ? 1.407 -4.496 -24.281 1 81.88 206 LYS B C 1
ATOM 3366 O O . LYS B 1 206 ? 0.329 -3.996 -23.953 1 81.88 206 LYS B O 1
ATOM 3371 N N . ASP B 1 207 ? 2.652 -3.838 -24.016 1 61.59 207 ASP B N 1
ATOM 3372 C CA . ASP B 1 207 ? 2.746 -2.412 -23.719 1 61.59 207 ASP B CA 1
ATOM 3373 C C . ASP B 1 207 ? 2.047 -1.581 -24.781 1 61.59 207 ASP B C 1
ATOM 3375 O O . ASP B 1 207 ? 1.957 -1.998 -25.938 1 61.59 207 ASP B O 1
#

Secondary structure (DSSP, 8-state):
--------------------SSS-----EEE------PPP-TTGGGGGGG-EEEEEEEEEEEEETTEEEEEEEEEEEEEE-PPPTTT----EEEEEEEEETTT--EEEEEEEEEEE-TTSEEEEEEEETTTEEEEEEEEEETTEEEEEEEEEEE-TT--S--EEEEEEEEEE-SSSEEEEEEEEEESSS-SSS-EEEEEEEEEEEP-/--------------------SSS-----EEE------PPP-TTGGGGGGG-EEEEEEEEEEEEETTEEEEEEEEEEEEEE-PPPTTT----EEEEEEEEETTT--EEEEEEEEEEE-TTSEEEEEEEETTTEEEEEEEEEETTEEEEEEEEEEE-TT--S--EEEEEEEEEE-SSSEEEEEEEEEESSS-SSS-EEEEEEEEEEEP-

InterPro domains:
  IPR012674 Calycin [G3DSA:2.40.128.20] (38-205)
  IPR012674 Calycin [SSF50814] (44-196)
  IPR014878 THAP4-like, heme-binding domain [PF08768] (45-196)
  IPR014878 THAP4-like, heme-binding domain [cd07828] (45-205)
  IPR045165 Nitrobindin family [PTHR15854] (45-205)

Solvent-accessible surface area (backbone atoms only — not comparable to full-atom values): 22425 Å² total; per-residue (Å²): 138,77,84,76,79,72,81,75,78,72,80,73,74,74,76,75,75,76,79,61,87,65,88,71,58,74,48,74,45,72,46,80,44,52,36,51,89,62,75,70,51,82,47,44,47,64,48,53,84,70,48,43,40,31,37,22,65,69,53,21,38,38,45,49,98,91,49,78,75,41,54,22,20,38,37,37,39,28,43,62,36,66,58,21,78,85,68,78,50,70,36,25,34,36,37,37,41,34,23,33,47,88,77,60,43,48,54,40,45,35,39,31,33,35,35,34,39,94,86,46,44,30,39,42,36,32,21,29,65,72,44,39,33,40,36,28,39,33,48,66,42,94,49,35,36,46,29,32,58,73,46,75,46,70,53,85,82,55,84,62,77,54,72,74,42,40,37,42,35,40,37,51,77,56,94,49,34,36,33,42,37,35,26,32,13,32,83,78,46,41,93,66,76,65,35,69,32,37,40,33,50,26,37,56,50,83,130,137,79,83,76,80,74,80,77,77,74,79,74,76,75,74,75,75,75,79,62,89,65,89,72,58,76,48,76,45,73,47,78,44,53,36,52,90,62,76,70,51,81,46,43,47,64,49,52,83,70,48,43,40,31,39,23,63,68,53,20,36,39,45,48,98,90,48,79,76,43,52,22,19,38,39,38,40,27,43,62,37,67,57,19,78,85,69,78,50,69,37,24,33,36,37,37,40,34,25,33,46,88,78,59,41,47,54,41,44,36,39,31,32,35,35,35,40,94,85,48,44,29,38,42,36,34,21,30,66,74,44,40,32,41,34,26,37,31,48,66,44,96,50,34,35,45,30,32,57,74,46,75,47,68,52,87,82,56,85,63,77,54,72,75,43,41,37,42,34,40,36,51,76,54,96,50,34,36,33,42,37,35,27,31,13,32,83,76,47,40,92,63,75,65,36,68,32,35,40,32,51,26,37,57,51,83,130

Nearest PDB structures (foldseek):
  3ia8-assembly1_A  TM=9.175E-01  e=1.803E-12  Homo sapiens
  7bbm-assembly1_A-2  TM=9.175E-01  e=1.739E-10  Arabidopsis thaliana
  4ymy-assembly1_A-2  TM=9.155E-01  e=1.927E-10  Arabidopsis thaliana
  3wjd-assembly1_A-2  TM=9.144E-01  e=5.111E-10  Arabidopsis thaliana
  3wjg-assembly1_A-2  TM=9.085E-01  e=4.381E-10  Arabidopsis thaliana

pLDDT: mean 81.28, std 24.43, range [21.8, 98.81]

Radius of gyration: 21.74 Å; Cα contacts (8 Å, |Δi|>4): 994; chains: 2; bounding box: 63×63×58 Å

Organism: Trichostrongylus colubriformis (NCBI:txid6319)

Sequence (414 aa):
MGVSDRFRFAFASRLEMVRRSGDSFIIVVIVLVQLSDEALDFNNRKLEWIMGKWRSEFSGKVFWPTVPTMTFGEELHIGEAPIAKSANVQFLNFSARAWSHSTKDHFHDEWGFLTVDSNGNATLMTTGNNGFTTYEVGKVMPNKLVLTLKDIGRISFSRDLPVEDLRRTFIRHDDRYMEQVLEMRTATHPKSGYLEHTRVIYTRQKDMGVSDRFRFAFASRLEMVRRSGDSFIIVVIVLVQLSDEALDFNNRKLEWIMGKWRSEFSGKVFWPTVPTMTFGEELHIGEAPIAKSANVQFLNFSARAWSHSTKDHFHDEWGFLTVDSNGNATLMTTGNNGFTTYEVGKVMPNKLVLTLKDIGRISFSRDLPVEDLRRTFIRHDDRYMEQVLEMRTATHPKSGYLEHTRVIYTRQKD

Foldseek 3Di:
DDPPPPPPPPPPPPPPQPPDPDPDGPPPPPPPQVQDPPDDDPLCVLVVLVAAKWWDQWFKWFDDPVDDIFTKIKIKHWGWGDDDPVVPFTKIKIKMWMAGNVPRHTDKIKIWIWGADPVQKIWTWIDMPLFKIFIWIDHRDNFKTKIKTPDMGGDPPRPDFDWPIKIWMWGHPDSFKIKIWIWTDGPPPDPDDTDTTMIGMITGDDD/DDPPPPPPPPPPPPPPQPPDPDPDRPPPPPPPQVQDPPDDDPLCVLVVLVAAKWWDQWFKWFDDPVDDIFTKIKIKHWGWGDDDPVVPFTKIKIKMWMAGNVPRHTDKIKIWIWGADPVQKIWTWIDMPLFKIFIWIDHRDNFKTKIKTPDMGGDPPRPDFDWPIKIWMWGHPDSFKIKIWIWTDGPPPDPDDTDTTMIGMITGDDD